Protein AF-A0AAJ0TN36-F1 (afdb_monomer_lite)

Foldseek 3Di:
DDAFLDKFKWKFKDAPPQVVLLVVLLVVVLVVVPKDKDWQDWEKEWDCLEPVVVVLVVVLVVLVVVLVVLLVVLVVLVVVLVVLVVVLVVLVVVLVCLVVVVVLVLLVVCLVPPQVPDPPRPVVCLVVVNCVCLSVQLSVDPDLVVLVVDPDDPVSSVVSNVSVVVSVVCSVCVNVVSVVSSVVSVVVSVVSVVVSVVSVVVSVVSLVSSRNHPNDPPDPCVVPVPPQADRHDTKMKIKIKMKIKDADDFPPDPDDQPDQDQDPNDTDRHHQKMWIKTKMKMWIWGQDPNGIMIMIMIMIGIDIDGPVVVVVVVVVSVVVVVVSVVVVVVVSPPPPDDDPPVVNVVVVVVVVVVVVCCVVVVPDDPPPDDPRVVSVSVVRVVVVVVSVVSSVVSSPPTPIDRDPDPDD

Radius of gyration: 36.81 Å; chains: 1; bounding box: 76×58×103 Å

Secondary structure (DSSP, 8-state):
-PPPSEEEEEEEEEETTHHHHHHHHHHHHHHHTT-EEEEEEEEEEE-TTSHHHHHHHHHHHHHHHHHHHHHHHHHHHHHHHHHHHHHHHHHHHHHHHHHHT-HHHHHHHHHHHTGGGSTT-HHHHHHTTSSTTHHHHHHH-SSTTHHHHS-S-HHHHHHHHHHHHHHHHHHHHHHHHHHHHHHHHHHHHHHHHHHHHHHHHHHHHHHHHHHH-----S--HHHH--TTS-TTS--EEEEEEEEEEEEPPPTTS----S-EEEETTEEEE--SEEEEEEEEEEEEEEEETTEEEEEEEEEEEEEEEEHHHHHHHHHHHHHHHHHHHHHHHHHTT--SS----HHHHHHHHHHHHHHHHHHHH------SS-HHHHHHHHHHHHHHHHHHHHHHHHTTTS--B----S--

Structure (mmCIF, N/CA/C/O backbone):
data_AF-A0AAJ0TN36-F1
#
_entry.id   AF-A0AAJ0TN36-F1
#
loop_
_atom_site.group_PDB
_atom_site.id
_atom_site.type_symbol
_atom_site.label_atom_id
_atom_site.label_alt_id
_atom_site.label_comp_id
_atom_site.label_asym_id
_atom_site.label_entity_id
_atom_site.label_seq_id
_atom_site.pdbx_PDB_ins_code
_atom_site.Cartn_x
_atom_site.Cartn_y
_atom_site.Cartn_z
_atom_site.occupancy
_atom_site.B_iso_or_equiv
_atom_site.auth_seq_id
_atom_site.auth_comp_id
_atom_site.auth_asym_id
_atom_site.auth_atom_id
_atom_site.pdbx_PDB_model_num
ATOM 1 N N . MET A 1 1 ? 30.591 -15.871 -13.773 1.00 52.84 1 MET A N 1
ATOM 2 C CA . MET A 1 1 ? 29.509 -15.913 -14.782 1.00 52.84 1 MET A CA 1
ATOM 3 C C . MET A 1 1 ? 30.033 -16.613 -16.022 1.00 52.84 1 MET A C 1
ATOM 5 O O . MET A 1 1 ? 31.197 -16.415 -16.350 1.00 52.84 1 MET A O 1
ATOM 9 N N . ALA A 1 2 ? 29.219 -17.444 -16.675 1.00 68.19 2 ALA A N 1
ATOM 10 C CA . ALA A 1 2 ? 29.600 -18.062 -17.942 1.00 68.19 2 ALA A CA 1
ATOM 11 C C . ALA A 1 2 ? 29.762 -16.981 -19.025 1.00 68.19 2 ALA A C 1
ATOM 13 O O . ALA A 1 2 ? 28.904 -16.107 -19.155 1.00 68.19 2 ALA A O 1
ATOM 14 N N . LYS A 1 3 ? 30.864 -17.032 -19.782 1.00 81.75 3 LYS A N 1
ATOM 15 C CA . LYS A 1 3 ? 31.118 -16.115 -20.902 1.00 81.75 3 LYS A CA 1
ATOM 16 C C . LYS A 1 3 ? 29.999 -16.273 -21.950 1.00 81.75 3 LYS A C 1
ATOM 18 O O . LYS A 1 3 ? 29.609 -17.415 -22.213 1.00 81.75 3 LYS A O 1
ATOM 23 N N . PRO A 1 4 ? 29.466 -15.184 -22.536 1.00 85.25 4 PRO A N 1
ATOM 24 C CA . PRO A 1 4 ? 28.469 -15.292 -23.596 1.00 85.25 4 PRO A CA 1
ATOM 25 C C . PRO A 1 4 ? 29.015 -16.099 -24.773 1.00 85.25 4 PRO A C 1
ATOM 27 O O . PRO A 1 4 ? 30.189 -15.995 -25.133 1.00 85.25 4 PRO A O 1
ATOM 30 N N . LEU A 1 5 ? 28.149 -16.912 -25.379 1.00 85.25 5 LEU A N 1
ATOM 31 C CA . LEU A 1 5 ? 28.477 -17.673 -26.587 1.00 85.25 5 LEU A CA 1
ATOM 32 C C . LEU A 1 5 ? 28.654 -16.748 -27.790 1.00 85.25 5 LEU A C 1
ATOM 34 O O . LEU A 1 5 ? 29.404 -17.065 -28.717 1.00 85.25 5 LEU A O 1
ATOM 38 N N . MET A 1 6 ? 27.935 -15.627 -27.775 1.00 86.00 6 MET A N 1
ATOM 39 C CA . MET A 1 6 ? 27.998 -14.589 -28.785 1.00 86.00 6 MET A CA 1
ATOM 40 C C . MET A 1 6 ? 27.542 -13.264 -28.189 1.00 86.00 6 MET A C 1
ATOM 42 O O . MET A 1 6 ? 26.545 -13.218 -27.472 1.00 86.00 6 MET A O 1
ATOM 46 N N . THR A 1 7 ? 28.249 -12.193 -28.528 1.00 89.12 7 THR A N 1
ATOM 47 C CA . THR A 1 7 ? 27.853 -10.830 -28.185 1.00 89.12 7 THR A CA 1
ATOM 48 C C . THR A 1 7 ? 27.753 -10.020 -29.464 1.00 89.12 7 THR A C 1
ATOM 50 O O . THR A 1 7 ? 28.666 -10.035 -30.294 1.00 89.12 7 THR A O 1
ATOM 53 N N . LYS A 1 8 ? 26.641 -9.311 -29.632 1.00 87.81 8 LYS A N 1
ATOM 54 C CA . LYS A 1 8 ? 26.446 -8.341 -30.707 1.00 87.81 8 LYS A CA 1
ATOM 55 C C . LYS A 1 8 ? 26.127 -6.989 -30.100 1.00 87.81 8 LYS A C 1
ATOM 57 O O . LYS A 1 8 ? 25.289 -6.887 -29.213 1.00 87.81 8 LYS A O 1
ATOM 62 N N . LYS A 1 9 ? 26.822 -5.966 -30.583 1.00 88.00 9 LYS A N 1
ATOM 63 C CA . LYS A 1 9 ? 26.588 -4.566 -30.239 1.00 88.00 9 LYS A CA 1
ATOM 64 C C . LYS A 1 9 ? 26.223 -3.829 -31.517 1.00 88.00 9 LYS A C 1
ATOM 66 O O . LYS A 1 9 ? 26.828 -4.090 -32.560 1.00 88.00 9 LYS A O 1
ATOM 71 N N . PHE A 1 10 ? 25.261 -2.927 -31.441 1.00 84.62 10 PHE A N 1
ATOM 72 C CA . PHE A 1 10 ? 25.015 -1.964 -32.505 1.00 84.62 10 PHE A CA 1
ATOM 73 C C . PHE A 1 10 ? 24.561 -0.638 -31.922 1.00 84.62 10 PHE A C 1
ATOM 75 O O . PHE A 1 10 ? 23.930 -0.586 -30.866 1.00 84.62 10 PHE A O 1
ATOM 82 N N . GLU A 1 11 ? 24.924 0.411 -32.640 1.00 84.19 11 GLU A N 1
ATOM 83 C CA . GLU A 1 11 ? 24.629 1.792 -32.317 1.00 84.19 11 GLU A CA 1
ATOM 84 C C . GLU A 1 11 ? 23.762 2.368 -33.435 1.00 84.19 11 GLU A C 1
ATOM 86 O O . GLU A 1 11 ? 24.040 2.171 -34.624 1.00 84.19 11 GLU A O 1
ATOM 91 N N . ILE A 1 12 ? 22.671 3.012 -33.037 1.00 83.19 12 ILE A N 1
ATOM 92 C CA . ILE A 1 12 ? 21.699 3.641 -33.921 1.00 83.19 12 ILE A CA 1
ATOM 93 C C . ILE A 1 12 ? 21.642 5.110 -33.542 1.00 83.19 12 ILE A C 1
ATOM 95 O O . ILE A 1 12 ? 21.231 5.430 -32.434 1.00 83.19 12 ILE A O 1
ATOM 99 N N . THR A 1 13 ? 22.003 5.982 -34.475 1.00 81.56 13 THR A N 1
ATOM 100 C CA . THR A 1 13 ? 21.875 7.434 -34.329 1.00 81.56 13 THR A CA 1
ATOM 101 C C . THR A 1 13 ? 20.744 7.926 -35.221 1.00 81.56 13 THR A C 1
ATOM 103 O O . THR A 1 13 ? 20.762 7.676 -36.432 1.00 81.56 13 THR A O 1
ATOM 106 N N . SER A 1 14 ? 19.771 8.637 -34.656 1.00 81.50 14 SER A N 1
ATOM 107 C CA . SER A 1 14 ? 18.653 9.205 -35.416 1.00 81.50 14 SER A CA 1
ATOM 108 C C . SER A 1 14 ? 18.086 10.481 -34.788 1.00 81.50 14 SER A C 1
ATOM 110 O O . SER A 1 14 ? 18.546 10.956 -33.753 1.00 81.50 14 SER A O 1
ATOM 112 N N . GLU A 1 15 ? 17.060 11.040 -35.430 1.00 77.38 15 GLU A N 1
ATOM 113 C CA . GLU A 1 15 ? 16.234 12.112 -34.867 1.00 77.38 15 GLU A CA 1
ATOM 114 C C . GLU A 1 15 ? 15.338 11.588 -33.726 1.00 77.38 15 GLU A C 1
ATOM 116 O O . GLU A 1 15 ? 15.208 10.373 -33.521 1.00 77.38 15 GLU A O 1
ATOM 121 N N . LEU A 1 16 ? 14.730 12.516 -32.981 1.00 73.56 16 LEU A N 1
ATOM 122 C CA . LEU A 1 16 ? 13.938 12.246 -31.780 1.00 73.56 16 LEU A CA 1
ATOM 123 C C . LEU A 1 16 ? 12.825 11.204 -32.015 1.00 73.56 16 LEU A C 1
ATOM 125 O O . LEU A 1 16 ? 12.056 11.292 -32.970 1.00 73.56 16 LEU A O 1
ATOM 129 N N . GLY A 1 17 ? 12.710 10.226 -31.111 1.00 65.44 17 GLY A N 1
ATOM 130 C CA . GLY A 1 17 ? 11.603 9.262 -31.063 1.00 65.44 17 GLY A CA 1
ATOM 131 C C . GLY A 1 17 ? 11.781 7.995 -31.906 1.00 65.44 17 GLY A C 1
ATOM 132 O O . GLY A 1 17 ? 11.281 6.940 -31.509 1.00 65.44 17 GLY A O 1
ATOM 133 N N . PHE A 1 18 ? 12.544 8.044 -32.999 1.00 66.12 18 PHE A N 1
ATOM 134 C CA . PHE A 1 18 ? 12.738 6.906 -33.909 1.00 66.12 18 PHE A CA 1
ATOM 135 C C . PHE A 1 18 ? 13.396 5.661 -33.266 1.00 66.12 18 PHE A C 1
ATOM 137 O O . PHE A 1 18 ? 12.917 4.552 -33.521 1.00 66.12 18 PHE A O 1
ATOM 144 N N . PRO A 1 19 ? 14.402 5.772 -32.370 1.00 74.69 19 PRO A N 1
ATOM 145 C CA . PRO A 1 19 ? 15.020 4.601 -31.740 1.00 74.69 19 PRO A CA 1
ATOM 146 C C . PRO A 1 19 ? 14.045 3.805 -30.866 1.00 74.69 19 PRO A C 1
ATOM 148 O O . PRO A 1 19 ? 14.218 2.609 -30.654 1.00 74.69 19 PRO A O 1
ATOM 151 N N . THR A 1 20 ? 12.980 4.446 -30.379 1.00 76.81 20 THR A N 1
ATOM 152 C CA . THR A 1 20 ? 11.963 3.791 -29.547 1.00 76.81 20 THR A CA 1
ATOM 153 C C . THR A 1 20 ? 11.177 2.735 -30.330 1.00 76.81 20 THR A C 1
ATOM 155 O O . THR A 1 20 ? 10.819 1.703 -29.770 1.00 76.81 20 THR A O 1
ATOM 158 N N . ASN A 1 21 ? 10.954 2.935 -31.632 1.00 80.75 21 ASN A N 1
ATOM 159 C CA . ASN A 1 21 ? 10.271 1.940 -32.465 1.00 80.75 21 ASN A CA 1
ATOM 160 C C . ASN A 1 21 ? 11.100 0.660 -32.588 1.00 80.75 21 ASN A C 1
ATOM 162 O O . ASN A 1 21 ? 10.561 -0.434 -32.465 1.00 80.75 21 ASN A O 1
ATOM 166 N N . VAL A 1 22 ? 12.424 0.798 -32.705 1.00 84.19 22 VAL A N 1
ATOM 167 C CA . VAL A 1 22 ? 13.354 -0.338 -32.754 1.00 84.19 22 VAL A CA 1
ATOM 168 C C . VAL A 1 22 ? 13.255 -1.194 -31.487 1.00 84.19 22 VAL A C 1
ATOM 170 O O . VAL A 1 22 ? 13.286 -2.422 -31.557 1.00 84.19 22 VAL A O 1
ATOM 173 N N . TYR A 1 23 ? 13.078 -0.561 -30.323 1.00 84.94 23 TYR A N 1
ATOM 174 C CA . TYR A 1 23 ? 12.827 -1.270 -29.069 1.00 84.94 23 TYR A CA 1
ATOM 175 C C . TYR A 1 23 ? 11.531 -2.092 -29.116 1.00 84.94 23 TYR A C 1
ATOM 177 O O . TYR A 1 23 ? 11.538 -3.270 -28.757 1.00 84.94 23 TYR A O 1
ATOM 185 N N . PHE A 1 24 ? 10.423 -1.498 -29.564 1.00 85.88 24 PHE A N 1
ATOM 186 C CA . PHE A 1 24 ? 9.136 -2.195 -29.626 1.00 85.88 24 PHE A CA 1
ATOM 187 C C . PHE A 1 24 ? 9.112 -3.303 -30.679 1.00 85.88 24 PHE A C 1
ATOM 189 O O . PHE A 1 24 ? 8.578 -4.376 -30.405 1.00 85.88 24 PHE A O 1
ATOM 196 N N . ASP A 1 25 ? 9.748 -3.094 -31.827 1.00 85.44 25 ASP A N 1
ATOM 197 C CA . ASP A 1 25 ? 9.899 -4.119 -32.858 1.00 85.44 25 ASP A CA 1
ATOM 198 C C . ASP A 1 25 ? 10.710 -5.308 -32.344 1.00 85.44 25 ASP A C 1
ATOM 200 O O . ASP A 1 25 ? 10.348 -6.461 -32.578 1.00 85.44 25 ASP A O 1
ATOM 204 N N . MET A 1 26 ? 11.771 -5.046 -31.573 1.00 88.44 26 MET A N 1
ATOM 205 C CA . MET A 1 26 ? 12.547 -6.092 -30.914 1.00 88.44 26 MET A CA 1
ATOM 206 C C . MET A 1 26 ? 11.685 -6.902 -29.935 1.00 88.44 26 MET A C 1
ATOM 208 O O . MET A 1 26 ? 11.744 -8.133 -29.938 1.00 88.44 26 MET A O 1
ATOM 212 N N . LEU A 1 27 ? 10.863 -6.239 -29.114 1.00 88.12 27 LEU A N 1
ATOM 213 C CA . LEU A 1 27 ? 9.916 -6.931 -28.234 1.00 88.12 27 LEU A CA 1
ATOM 214 C C . LEU A 1 27 ? 8.892 -7.746 -29.035 1.00 88.12 27 LEU A C 1
ATOM 216 O O . LEU A 1 27 ? 8.610 -8.891 -28.682 1.00 88.12 27 LEU A O 1
ATOM 220 N N . GLY A 1 28 ? 8.382 -7.189 -30.135 1.00 86.94 28 GLY A N 1
ATOM 221 C CA . GLY A 1 28 ? 7.475 -7.875 -31.052 1.00 86.94 28 GLY A CA 1
ATOM 222 C C . GLY A 1 28 ? 8.117 -9.106 -31.691 1.00 86.94 28 GLY A C 1
ATOM 223 O O . GLY A 1 28 ? 7.476 -10.150 -31.806 1.00 86.94 28 GLY A O 1
ATOM 224 N N . TRP A 1 29 ? 9.403 -9.034 -32.045 1.00 91.75 29 TRP A N 1
ATOM 225 C CA . TRP A 1 29 ? 10.161 -10.179 -32.543 1.00 91.75 29 TRP A CA 1
ATOM 226 C C . TRP A 1 29 ? 10.315 -11.259 -31.471 1.00 91.75 29 TRP A C 1
ATOM 228 O O . TRP A 1 29 ? 10.097 -12.436 -31.765 1.00 91.75 29 TRP A O 1
ATOM 238 N N . LEU A 1 30 ? 10.650 -10.885 -30.230 1.00 89.75 30 LEU A N 1
ATOM 239 C CA . LEU A 1 30 ? 10.772 -11.832 -29.117 1.00 89.75 30 LEU A CA 1
ATOM 240 C C . LEU A 1 30 ? 9.443 -12.556 -28.861 1.00 89.75 30 LEU A C 1
ATOM 242 O O . LEU A 1 30 ? 9.426 -13.786 -28.772 1.00 89.75 30 LEU A O 1
ATOM 246 N N . ASP A 1 31 ? 8.331 -11.821 -28.836 1.00 89.12 31 ASP A N 1
ATOM 247 C CA . ASP A 1 31 ? 6.991 -12.383 -28.645 1.00 89.12 31 ASP A CA 1
ATOM 248 C C . ASP A 1 31 ? 6.565 -13.294 -29.812 1.00 89.12 31 ASP A C 1
ATOM 250 O O . ASP A 1 31 ? 6.155 -14.445 -29.613 1.00 89.12 31 ASP A O 1
ATOM 254 N N . LYS A 1 32 ? 6.764 -12.842 -31.059 1.00 91.06 32 LYS A N 1
ATOM 255 C CA . LYS A 1 32 ? 6.497 -13.637 -32.271 1.00 91.06 32 LYS A CA 1
ATOM 256 C C . LYS A 1 32 ? 7.266 -14.958 -32.258 1.00 91.06 32 LYS A C 1
ATOM 258 O O . LYS A 1 32 ? 6.720 -15.993 -32.642 1.00 91.06 32 LYS A O 1
ATOM 263 N N . ASN A 1 33 ? 8.504 -14.935 -31.766 1.00 87.81 33 ASN A N 1
ATOM 264 C CA . ASN A 1 33 ? 9.362 -16.109 -31.645 1.00 87.81 33 ASN A CA 1
ATOM 265 C C . ASN A 1 33 ? 9.163 -16.904 -30.346 1.00 87.81 33 ASN A C 1
ATOM 267 O O . ASN A 1 33 ? 9.900 -17.865 -30.118 1.00 87.81 33 ASN A O 1
ATOM 271 N N . LYS A 1 34 ? 8.151 -16.578 -29.532 1.00 89.31 34 LYS A N 1
ATOM 272 C CA . LYS A 1 34 ? 7.788 -17.305 -28.303 1.00 89.31 34 LYS A CA 1
ATOM 273 C C . LYS A 1 34 ? 8.883 -17.290 -27.236 1.00 89.31 34 LYS A C 1
ATOM 275 O O . LYS A 1 34 ? 9.106 -18.295 -26.562 1.00 89.31 34 LYS A O 1
ATOM 280 N N . TYR A 1 35 ? 9.588 -16.172 -27.102 1.00 88.50 35 TYR A N 1
ATOM 281 C CA . TYR A 1 35 ? 10.436 -15.929 -25.941 1.00 88.50 35 TYR A CA 1
ATOM 282 C C . TYR A 1 35 ? 9.591 -15.390 -24.794 1.00 88.50 35 TYR A C 1
ATOM 284 O O . TYR A 1 35 ? 8.834 -14.439 -24.965 1.00 88.50 35 TYR A O 1
ATOM 292 N N . ASP A 1 36 ? 9.791 -15.948 -23.607 1.00 85.88 36 ASP A N 1
ATOM 293 C CA . ASP A 1 36 ? 9.417 -15.259 -22.382 1.00 85.88 36 ASP A CA 1
ATOM 294 C C . ASP A 1 36 ? 10.454 -14.165 -22.137 1.00 85.88 36 ASP A C 1
ATOM 296 O O . ASP A 1 36 ? 11.656 -14.436 -22.188 1.00 85.88 36 ASP A O 1
ATOM 300 N N . PHE A 1 37 ? 10.030 -12.947 -21.823 1.00 88.25 37 PHE A N 1
ATOM 301 C CA . PHE A 1 37 ? 10.961 -11.893 -21.435 1.00 88.25 37 PHE A CA 1
ATOM 302 C C . PHE A 1 37 ? 10.452 -11.101 -20.239 1.00 88.25 37 PHE A C 1
ATOM 304 O O . PHE A 1 37 ? 9.253 -10.895 -20.051 1.00 88.25 37 PHE A O 1
ATOM 311 N N . LYS A 1 38 ? 11.390 -10.659 -19.403 1.00 84.75 38 LYS A N 1
ATOM 312 C CA . LYS A 1 38 ? 11.133 -9.785 -18.262 1.00 84.75 38 LYS A CA 1
ATOM 313 C C . LYS A 1 38 ? 12.142 -8.650 -18.237 1.00 84.75 38 LYS A C 1
ATOM 315 O O . LYS A 1 38 ? 13.332 -8.852 -18.477 1.00 84.75 38 LYS A O 1
ATOM 320 N N . LYS A 1 39 ? 11.655 -7.463 -17.881 1.00 82.44 39 LYS A N 1
ATOM 321 C CA . LYS A 1 39 ? 12.512 -6.324 -17.564 1.00 82.44 39 LYS A CA 1
ATOM 322 C C . LYS A 1 39 ? 13.192 -6.576 -16.225 1.00 82.44 39 LYS A C 1
ATOM 324 O O . LYS A 1 39 ? 12.507 -6.792 -15.230 1.00 82.44 39 LYS A O 1
ATOM 329 N N . THR A 1 40 ? 14.519 -6.573 -16.211 1.00 76.81 40 THR A N 1
ATOM 330 C CA . THR A 1 40 ? 15.310 -6.817 -14.998 1.00 76.81 40 THR A CA 1
ATOM 331 C C . THR A 1 40 ? 15.767 -5.527 -14.343 1.00 76.81 40 THR A C 1
ATOM 333 O O . THR A 1 40 ? 15.902 -5.482 -13.125 1.00 76.81 40 THR A O 1
ATOM 336 N N . ASN A 1 41 ? 16.002 -4.483 -15.135 1.00 73.00 41 ASN A N 1
ATOM 337 C CA . ASN A 1 41 ? 16.483 -3.199 -14.648 1.00 73.00 41 ASN A CA 1
ATOM 338 C C . ASN A 1 41 ? 15.975 -2.073 -15.555 1.00 73.00 41 ASN A C 1
ATOM 340 O O . ASN A 1 41 ? 15.823 -2.260 -16.763 1.00 73.00 41 ASN A O 1
ATOM 344 N N . ASP A 1 42 ? 15.706 -0.920 -14.959 1.00 75.31 42 ASP A N 1
ATOM 345 C CA . ASP A 1 42 ? 15.241 0.293 -15.628 1.00 75.31 42 ASP A CA 1
ATOM 346 C C . ASP A 1 42 ? 15.882 1.473 -14.904 1.00 75.31 42 ASP A C 1
ATOM 348 O O . ASP A 1 42 ? 15.746 1.595 -13.683 1.00 75.31 42 ASP A O 1
ATOM 352 N N . TRP A 1 43 ? 16.644 2.284 -15.625 1.00 71.94 43 TRP A N 1
ATOM 353 C CA . TRP A 1 43 ? 17.388 3.386 -15.036 1.00 71.94 43 TRP A CA 1
ATOM 354 C C . TRP A 1 43 ? 17.383 4.602 -15.955 1.00 71.94 43 TRP A C 1
ATOM 356 O O . TRP A 1 43 ? 17.434 4.494 -17.179 1.00 71.94 43 TRP A O 1
ATOM 366 N N . LEU A 1 44 ? 17.336 5.782 -15.344 1.00 74.62 44 LEU A N 1
ATOM 367 C CA . LEU A 1 44 ? 17.370 7.065 -16.028 1.00 74.62 44 LEU A CA 1
ATOM 368 C C . LEU A 1 44 ? 18.408 7.946 -15.351 1.00 74.62 44 LEU A C 1
ATOM 370 O O . LEU A 1 44 ? 18.232 8.364 -14.211 1.00 74.62 44 LEU A O 1
ATOM 374 N N . TYR A 1 45 ? 19.467 8.252 -16.083 1.00 71.19 45 TYR A N 1
ATOM 375 C CA . TYR A 1 45 ? 20.459 9.226 -15.685 1.00 71.19 45 TYR A CA 1
ATOM 376 C C . TYR A 1 45 ? 20.192 10.545 -16.401 1.00 71.19 45 TYR A C 1
ATOM 378 O O . TYR A 1 45 ? 20.044 10.590 -17.622 1.00 71.19 45 TYR A O 1
ATOM 386 N N . ILE A 1 46 ? 20.156 11.637 -15.648 1.00 71.50 46 ILE A N 1
ATOM 387 C CA . ILE A 1 46 ? 20.021 12.989 -16.188 1.00 71.50 46 ILE A CA 1
ATOM 388 C C . ILE A 1 46 ? 21.180 13.801 -15.645 1.00 71.50 46 ILE A C 1
ATOM 390 O O . ILE A 1 46 ? 21.489 13.720 -14.458 1.00 71.50 46 ILE A O 1
ATOM 394 N N . ASN A 1 47 ? 21.810 14.595 -16.505 1.00 72.75 47 ASN A N 1
ATOM 395 C CA . ASN A 1 47 ? 22.898 15.459 -16.085 1.00 72.75 47 ASN A CA 1
ATOM 396 C C . ASN A 1 47 ? 22.428 16.445 -14.986 1.00 72.75 47 ASN A C 1
ATOM 398 O O . ASN A 1 47 ? 21.494 17.218 -15.240 1.00 72.75 47 ASN A O 1
ATOM 402 N N . PRO A 1 48 ? 23.083 16.472 -13.803 1.00 70.94 48 PRO A N 1
ATOM 403 C CA . PRO A 1 48 ? 22.681 17.294 -12.658 1.00 70.94 48 PRO A CA 1
ATOM 404 C C . PRO A 1 48 ? 22.563 18.789 -12.951 1.00 70.94 48 PRO A C 1
ATOM 406 O O . PRO A 1 48 ? 21.784 19.488 -12.307 1.00 70.94 48 PRO A O 1
ATOM 409 N N . LYS A 1 49 ? 23.334 19.285 -13.926 1.00 69.69 49 LYS A N 1
ATOM 410 C CA . LYS A 1 49 ? 23.388 20.708 -14.285 1.00 69.69 49 LYS A CA 1
ATOM 411 C C . LYS A 1 49 ? 22.223 21.158 -15.184 1.00 69.69 49 LYS A C 1
ATOM 413 O O . LYS A 1 49 ? 22.160 22.328 -15.549 1.00 69.69 49 LYS A O 1
ATOM 418 N N . THR A 1 50 ? 21.325 20.254 -15.584 1.00 73.19 50 THR A N 1
ATOM 419 C CA . THR A 1 50 ? 20.223 20.557 -16.515 1.00 73.19 50 THR A CA 1
ATOM 420 C C . THR A 1 50 ? 18.929 20.934 -15.792 1.00 73.19 50 THR A C 1
ATOM 422 O O . THR A 1 50 ? 18.623 20.413 -14.720 1.00 73.19 50 THR A O 1
ATOM 425 N N . ALA A 1 51 ? 18.108 21.787 -16.416 1.00 76.38 51 ALA A N 1
ATOM 426 C CA . ALA A 1 51 ? 16.773 22.125 -15.904 1.00 76.38 51 ALA A CA 1
ATOM 427 C C . ALA A 1 51 ? 15.866 20.883 -15.750 1.00 76.38 51 ALA A C 1
ATOM 429 O O . ALA A 1 51 ? 15.090 20.791 -14.802 1.00 76.38 51 ALA A O 1
ATOM 430 N N . GLN A 1 52 ? 16.018 19.888 -16.630 1.00 74.50 52 GLN A N 1
ATOM 431 C CA . GLN A 1 52 ? 15.309 18.608 -16.541 1.00 74.50 52 GLN A CA 1
ATOM 432 C C . GLN A 1 52 ? 15.666 17.802 -15.293 1.00 74.50 52 GLN A C 1
ATOM 434 O O . GLN A 1 52 ? 14.787 17.176 -14.704 1.00 74.50 52 GLN A O 1
ATOM 439 N N . HIS A 1 53 ? 16.931 17.820 -14.862 1.00 78.19 53 HIS A N 1
ATOM 440 C CA . HIS A 1 53 ? 17.308 17.173 -13.610 1.00 78.19 53 HIS A CA 1
ATOM 441 C C . HIS A 1 53 ? 16.608 17.834 -12.423 1.00 78.19 53 HIS A C 1
ATOM 443 O O . HIS A 1 53 ? 16.058 17.129 -11.582 1.00 78.19 53 HIS A O 1
ATOM 449 N N . ALA A 1 54 ? 16.571 19.170 -12.376 1.00 79.06 54 ALA A N 1
ATOM 450 C CA . ALA A 1 54 ? 15.856 19.893 -11.325 1.00 79.06 54 ALA A CA 1
ATOM 451 C C . ALA A 1 54 ? 14.357 19.546 -11.313 1.00 79.06 54 ALA A C 1
ATOM 453 O O . ALA A 1 54 ? 13.796 19.291 -10.249 1.00 79.06 54 ALA A O 1
ATOM 454 N N . GLU A 1 55 ? 13.725 19.444 -12.485 1.00 82.38 55 GLU A N 1
ATOM 455 C CA . GLU A 1 55 ? 12.324 19.032 -12.599 1.00 82.38 55 GLU A CA 1
ATOM 456 C C . GLU A 1 55 ? 12.099 17.590 -12.111 1.00 82.38 55 GLU A C 1
ATOM 458 O O . GLU A 1 55 ? 11.176 17.327 -11.338 1.00 82.38 55 GLU A O 1
ATOM 463 N N . VAL A 1 56 ? 12.946 16.640 -12.519 1.00 79.44 56 VAL A N 1
ATOM 464 C CA . VAL A 1 56 ? 12.835 15.236 -12.091 1.00 79.44 56 VAL A CA 1
ATOM 465 C C . VAL A 1 56 ? 13.128 15.080 -10.600 1.00 79.44 56 VAL A C 1
ATOM 467 O O . VAL A 1 56 ? 12.420 14.335 -9.922 1.00 79.44 56 VAL A O 1
ATOM 470 N N . ALA A 1 57 ? 14.098 15.821 -10.065 1.00 80.62 57 ALA A N 1
ATOM 471 C CA . ALA A 1 57 ? 14.383 15.873 -8.636 1.00 80.62 57 ALA A CA 1
ATOM 472 C C . ALA A 1 57 ? 13.195 16.446 -7.849 1.00 80.62 57 ALA A C 1
ATOM 474 O O . ALA A 1 57 ? 12.782 15.857 -6.852 1.00 80.62 57 ALA A O 1
ATOM 475 N N . GLN A 1 58 ? 12.579 17.529 -8.332 1.00 85.94 58 GLN A N 1
ATOM 476 C CA . GLN A 1 58 ? 11.387 18.111 -7.715 1.00 85.94 58 GLN A CA 1
ATOM 477 C C . GLN A 1 58 ? 10.197 17.143 -7.755 1.00 85.94 58 GLN A C 1
ATOM 479 O O . GLN A 1 58 ? 9.493 16.983 -6.757 1.00 85.94 58 GLN A O 1
ATOM 484 N N . ARG A 1 59 ? 9.979 16.451 -8.882 1.00 82.94 59 ARG A N 1
ATOM 485 C CA . ARG A 1 59 ? 8.946 15.408 -8.998 1.00 82.94 59 ARG A CA 1
ATOM 486 C C . ARG A 1 59 ? 9.206 14.263 -8.023 1.00 82.94 59 ARG A C 1
ATOM 488 O O . ARG A 1 59 ? 8.276 13.840 -7.342 1.00 82.94 59 ARG A O 1
ATOM 495 N N . ARG A 1 60 ? 10.451 13.791 -7.919 1.00 81.12 60 ARG A N 1
ATOM 496 C CA . ARG A 1 60 ? 10.851 12.758 -6.955 1.00 81.12 60 ARG A CA 1
ATOM 497 C C . ARG A 1 60 ? 10.572 13.209 -5.523 1.00 81.12 60 ARG A C 1
ATOM 499 O O . ARG A 1 60 ? 9.888 12.491 -4.803 1.00 81.12 60 ARG A O 1
ATOM 506 N N . GLN A 1 61 ? 10.998 14.412 -5.146 1.00 84.94 61 GLN A N 1
ATOM 507 C CA . GLN A 1 61 ? 10.746 14.976 -3.820 1.00 84.94 61 GLN A CA 1
ATOM 508 C C . GLN A 1 61 ? 9.243 15.098 -3.526 1.00 84.94 61 GLN A C 1
ATOM 510 O O . GLN A 1 61 ? 8.797 14.761 -2.432 1.00 84.94 61 GLN A O 1
ATOM 515 N N . ALA A 1 62 ? 8.435 15.526 -4.500 1.00 84.81 62 ALA A N 1
ATOM 516 C CA . ALA A 1 62 ? 6.984 15.596 -4.345 1.00 84.81 62 ALA A CA 1
ATOM 517 C C . ALA A 1 62 ? 6.352 14.206 -4.143 1.00 84.81 62 ALA A C 1
ATOM 519 O O . ALA A 1 62 ? 5.410 14.063 -3.361 1.00 84.81 62 ALA A O 1
ATOM 520 N N . ILE A 1 63 ? 6.865 13.172 -4.820 1.00 79.69 63 ILE A N 1
ATOM 521 C CA . ILE A 1 63 ? 6.429 11.784 -4.618 1.00 79.69 63 ILE A CA 1
ATOM 522 C C . ILE A 1 63 ? 6.850 11.285 -3.229 1.00 79.69 63 ILE A C 1
ATOM 524 O O . ILE A 1 63 ? 6.026 10.699 -2.533 1.00 79.69 63 ILE A O 1
ATOM 528 N N . GLU A 1 64 ? 8.080 11.562 -2.794 1.00 80.50 64 GLU A N 1
ATOM 529 C CA . GLU A 1 64 ? 8.585 11.211 -1.458 1.00 80.50 64 GLU A CA 1
ATOM 530 C C . GLU A 1 64 ? 7.766 11.887 -0.344 1.00 80.50 64 GLU A C 1
ATOM 532 O O . GLU A 1 64 ? 7.382 11.233 0.624 1.00 80.50 64 GLU A O 1
ATOM 537 N N . GLN A 1 65 ? 7.408 13.165 -0.502 1.00 85.31 65 GLN A N 1
ATOM 538 C CA . GLN A 1 65 ? 6.540 13.883 0.439 1.00 85.31 65 GLN A CA 1
ATOM 539 C C . GLN A 1 65 ? 5.129 13.290 0.497 1.00 85.31 65 GLN A C 1
ATOM 541 O O . GLN A 1 65 ? 4.579 13.098 1.582 1.00 85.31 65 GLN A O 1
ATOM 546 N N . ARG A 1 66 ? 4.537 12.963 -0.660 1.00 81.62 66 ARG A N 1
ATOM 547 C CA . ARG A 1 66 ? 3.231 12.286 -0.708 1.00 81.62 66 ARG A CA 1
ATOM 548 C C . ARG A 1 66 ? 3.297 10.920 -0.041 1.00 81.62 66 ARG A C 1
ATOM 550 O O . ARG A 1 66 ? 2.407 10.594 0.736 1.00 81.62 66 ARG A O 1
ATOM 557 N N . LEU A 1 67 ? 4.354 10.153 -0.302 1.00 78.81 67 LEU A N 1
ATOM 558 C CA . LEU A 1 67 ? 4.581 8.863 0.338 1.00 78.81 67 LEU A CA 1
ATOM 559 C C . LEU A 1 67 ? 4.658 9.026 1.859 1.00 78.81 67 LEU A C 1
ATOM 561 O O . LEU A 1 67 ? 3.937 8.334 2.570 1.00 78.81 67 LEU A O 1
ATOM 565 N N . ALA A 1 68 ? 5.441 9.986 2.358 1.00 80.38 68 ALA A N 1
ATOM 566 C CA . ALA A 1 68 ? 5.533 10.279 3.786 1.00 80.38 68 ALA A CA 1
ATOM 567 C C . ALA A 1 68 ? 4.164 10.620 4.401 1.00 80.38 68 ALA A C 1
ATOM 569 O O . ALA A 1 68 ? 3.820 10.096 5.460 1.00 80.38 68 ALA A O 1
ATOM 570 N N . GLN A 1 69 ? 3.342 11.422 3.718 1.00 84.06 69 GLN A N 1
ATOM 571 C CA . GLN A 1 69 ? 1.995 11.748 4.191 1.00 84.06 69 GLN A CA 1
ATOM 572 C C . GLN A 1 69 ? 1.084 10.515 4.257 1.00 84.06 69 GLN A C 1
ATOM 574 O O . GLN A 1 69 ? 0.386 10.317 5.250 1.00 84.06 69 GLN A O 1
ATOM 579 N N . VAL A 1 70 ? 1.085 9.668 3.222 1.00 81.50 70 VAL A N 1
ATOM 580 C CA . VAL A 1 70 ? 0.279 8.437 3.233 1.00 81.50 70 VAL A CA 1
ATOM 581 C C . VAL A 1 70 ? 0.758 7.491 4.338 1.00 81.50 70 VAL A C 1
ATOM 583 O O . VAL A 1 70 ? -0.062 6.862 5.001 1.00 81.50 70 VAL A O 1
ATOM 586 N N . MET A 1 71 ? 2.064 7.434 4.600 1.00 77.25 71 MET A N 1
ATOM 587 C CA . MET A 1 71 ? 2.636 6.632 5.683 1.00 77.25 71 MET A CA 1
ATOM 588 C C . MET A 1 71 ? 2.191 7.102 7.070 1.00 77.25 71 MET A C 1
ATOM 590 O O . MET A 1 71 ? 1.858 6.265 7.909 1.00 77.25 71 MET A O 1
ATOM 594 N N . ILE A 1 72 ? 2.125 8.417 7.300 1.00 81.94 72 ILE A N 1
ATOM 595 C CA . ILE A 1 72 ? 1.556 8.980 8.535 1.00 81.94 72 ILE A CA 1
ATOM 596 C C . ILE A 1 72 ? 0.101 8.524 8.687 1.00 81.94 72 ILE A C 1
ATOM 598 O O . ILE A 1 72 ? -0.248 7.946 9.715 1.00 81.94 72 ILE A O 1
ATOM 602 N N . ASN A 1 73 ? -0.704 8.663 7.628 1.00 82.19 73 ASN A N 1
ATOM 603 C CA . ASN A 1 73 ? -2.112 8.262 7.644 1.00 82.19 73 ASN A CA 1
ATOM 604 C C . ASN A 1 73 ? -2.288 6.756 7.925 1.00 82.19 73 ASN A C 1
ATOM 606 O O . ASN A 1 73 ? -3.186 6.368 8.667 1.00 82.19 73 ASN A O 1
ATOM 610 N N . ILE A 1 74 ? -1.428 5.891 7.370 1.00 80.44 74 ILE A N 1
ATOM 611 C CA . ILE A 1 74 ? -1.434 4.449 7.674 1.00 80.44 74 ILE A CA 1
ATOM 612 C C . ILE A 1 74 ? -1.098 4.202 9.146 1.00 80.44 74 ILE A C 1
ATOM 614 O O . ILE A 1 74 ? -1.732 3.361 9.787 1.00 80.44 74 ILE A O 1
ATOM 618 N N . GLY A 1 75 ? -0.106 4.916 9.682 1.00 78.00 75 GLY A N 1
ATOM 619 C CA . GLY A 1 75 ? 0.272 4.834 11.090 1.00 78.00 75 GLY A CA 1
ATOM 620 C C . GLY A 1 75 ? -0.877 5.219 12.023 1.00 78.00 75 GLY A C 1
ATOM 621 O O . GLY A 1 75 ? -1.123 4.515 13.003 1.00 78.00 75 GLY A O 1
ATOM 622 N N . ASP A 1 76 ? -1.601 6.288 11.693 1.00 84.88 76 ASP A N 1
ATOM 623 C CA . ASP A 1 76 ? -2.790 6.730 12.425 1.00 84.88 76 ASP A CA 1
ATOM 624 C C . ASP A 1 76 ? -3.915 5.687 12.339 1.00 84.88 76 ASP A C 1
ATOM 626 O O . ASP A 1 76 ? -4.384 5.211 13.370 1.00 84.88 76 ASP A O 1
ATOM 630 N N . LEU A 1 77 ? -4.256 5.212 11.135 1.00 85.75 77 LEU A N 1
ATOM 631 C CA . LEU A 1 77 ? -5.286 4.181 10.944 1.00 85.75 77 LEU A CA 1
ATOM 632 C C . LEU A 1 77 ? -4.976 2.880 11.687 1.00 85.75 77 LEU A C 1
ATOM 634 O O . LEU A 1 77 ? -5.879 2.231 12.211 1.00 85.75 77 LEU A O 1
ATOM 638 N N . ARG A 1 78 ? -3.703 2.477 11.744 1.00 83.38 78 ARG A N 1
ATOM 639 C CA . ARG A 1 78 ? -3.292 1.288 12.497 1.00 83.38 78 ARG A CA 1
ATOM 640 C C . ARG A 1 78 ? -3.513 1.481 13.996 1.00 83.38 78 ARG A C 1
ATOM 642 O O . ARG A 1 78 ? -4.008 0.563 14.646 1.00 83.38 78 ARG A O 1
ATOM 649 N N . ARG A 1 79 ? -3.153 2.651 14.537 1.00 86.75 79 ARG A N 1
ATOM 650 C CA . ARG A 1 79 ? -3.414 2.989 15.944 1.00 86.75 79 ARG A CA 1
ATOM 651 C C . ARG A 1 79 ? -4.913 2.971 16.234 1.00 86.75 79 ARG A C 1
ATOM 653 O O . ARG A 1 79 ? -5.318 2.339 17.205 1.00 86.75 79 ARG A O 1
ATOM 660 N N . ASP A 1 80 ? -5.721 3.553 15.353 1.00 89.75 80 ASP A N 1
ATOM 661 C CA . ASP A 1 80 ? -7.180 3.563 15.480 1.00 89.75 80 ASP A CA 1
ATOM 662 C C . ASP A 1 80 ? -7.762 2.143 15.498 1.00 89.75 80 ASP A C 1
ATOM 664 O O . ASP A 1 80 ? -8.569 1.813 16.364 1.00 89.75 80 ASP A O 1
ATOM 668 N N . VAL A 1 81 ? -7.317 1.263 14.593 1.00 90.38 81 VAL A N 1
ATOM 669 C CA . VAL A 1 81 ? -7.763 -0.141 14.559 1.00 90.38 81 VAL A CA 1
ATOM 670 C C . VAL A 1 81 ? -7.439 -0.866 15.865 1.00 90.38 81 VAL A C 1
ATOM 672 O O . VAL A 1 81 ? -8.278 -1.610 16.373 1.00 90.38 81 VAL A O 1
ATOM 675 N N . GLU A 1 82 ? -6.247 -0.671 16.429 1.00 88.50 82 GLU A N 1
ATOM 676 C CA . GLU A 1 82 ? -5.867 -1.323 17.687 1.00 88.50 82 GLU A CA 1
ATOM 677 C C . GLU A 1 82 ? -6.652 -0.784 18.890 1.00 88.50 82 GLU A C 1
ATOM 679 O O . GLU A 1 82 ? -7.072 -1.571 19.744 1.00 88.50 82 GLU A O 1
ATOM 684 N N . LEU A 1 83 ? -6.932 0.523 18.926 1.00 93.00 83 LEU A N 1
ATOM 685 C CA . LEU A 1 83 ? -7.822 1.122 19.925 1.00 93.00 83 LEU A CA 1
ATOM 686 C C . LEU A 1 83 ? -9.237 0.536 19.825 1.00 93.00 83 LEU A C 1
ATOM 688 O O . LEU A 1 83 ? -9.777 0.056 20.822 1.00 93.00 83 LEU A O 1
ATOM 692 N N . LEU A 1 84 ? -9.799 0.464 18.615 1.00 93.06 84 LEU A N 1
ATOM 693 C CA . LEU A 1 84 ? -11.126 -0.112 18.384 1.00 93.06 84 LEU A CA 1
ATOM 694 C C . LEU A 1 84 ? -11.188 -1.600 18.755 1.00 93.06 84 LEU A C 1
ATOM 696 O O . LEU A 1 84 ? -12.161 -2.039 19.364 1.00 93.06 84 LEU A O 1
ATOM 700 N N . LYS A 1 85 ? -10.152 -2.392 18.443 1.00 92.31 85 LYS A N 1
ATOM 701 C CA . LYS A 1 85 ? -10.067 -3.808 18.855 1.00 92.31 85 LYS A CA 1
ATOM 702 C C . LYS A 1 85 ? -9.980 -3.965 20.367 1.00 92.31 85 LYS A C 1
ATOM 704 O O . LYS A 1 85 ? -10.538 -4.906 20.931 1.00 92.31 85 LYS A O 1
ATOM 709 N N . HIS A 1 86 ? -9.231 -3.096 21.035 1.00 91.81 86 HIS A N 1
ATOM 710 C CA . HIS A 1 86 ? -9.162 -3.093 22.488 1.00 91.81 86 HIS A CA 1
ATOM 711 C C . HIS A 1 86 ? -10.536 -2.809 23.105 1.00 91.81 86 HIS A C 1
ATOM 713 O O . HIS A 1 86 ? -10.964 -3.550 23.992 1.00 91.81 86 HIS A O 1
ATOM 719 N N . ASP A 1 87 ? -11.250 -1.811 22.592 1.00 90.94 87 ASP A N 1
ATOM 720 C CA . ASP A 1 87 ? -12.594 -1.487 23.064 1.00 90.94 87 ASP A CA 1
ATOM 721 C C . ASP A 1 87 ? -13.585 -2.612 22.754 1.00 90.94 87 ASP A C 1
ATOM 723 O O . ASP A 1 87 ? -14.359 -3.005 23.626 1.00 90.94 87 ASP A O 1
ATOM 727 N N . LEU A 1 88 ? -13.500 -3.212 21.564 1.00 92.25 88 LEU A N 1
ATOM 728 C CA . LEU A 1 88 ? -14.288 -4.385 21.190 1.00 92.25 88 LEU A CA 1
ATOM 729 C C . LEU A 1 88 ? -14.111 -5.523 22.204 1.00 92.25 88 LEU A C 1
ATOM 731 O O . LEU A 1 88 ? -15.107 -6.052 22.689 1.00 92.25 88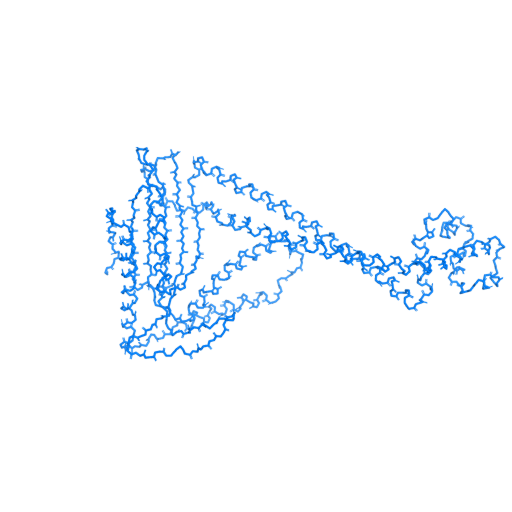 LEU A O 1
ATOM 735 N N . ARG A 1 89 ? -12.868 -5.847 22.594 1.00 91.81 89 ARG A N 1
ATOM 736 C CA . ARG A 1 89 ? -12.591 -6.878 23.612 1.00 91.81 89 ARG A CA 1
ATOM 737 C C . ARG A 1 89 ? -13.250 -6.564 24.955 1.00 91.81 89 ARG A C 1
ATOM 739 O O . ARG A 1 89 ? -13.767 -7.471 25.603 1.00 91.81 89 ARG A O 1
ATOM 746 N N . LYS A 1 90 ? -13.256 -5.294 25.375 1.00 87.50 90 LYS A N 1
ATOM 747 C CA . LYS A 1 90 ? -13.933 -4.875 26.613 1.00 87.50 90 LYS A CA 1
ATOM 748 C C . LYS A 1 90 ? -15.442 -5.096 26.531 1.00 87.50 90 LYS A C 1
ATOM 750 O O . LYS A 1 90 ? -16.018 -5.668 27.453 1.00 87.50 90 LYS A O 1
ATOM 755 N N . PHE A 1 91 ? -16.073 -4.689 25.430 1.00 87.44 91 PHE A N 1
ATOM 756 C CA . PHE A 1 91 ? -17.514 -4.868 25.248 1.00 87.44 91 PHE A CA 1
ATOM 757 C C . PHE A 1 91 ? -17.913 -6.342 25.090 1.00 87.44 91 PHE A C 1
ATOM 759 O O . PHE A 1 91 ? -18.924 -6.759 25.649 1.00 87.44 91 PHE A O 1
ATOM 766 N N . GLU A 1 92 ? -17.109 -7.154 24.401 1.00 88.38 92 GLU A N 1
ATOM 767 C CA . GLU A 1 92 ? -17.326 -8.603 24.300 1.00 88.38 92 GLU A CA 1
ATOM 768 C C . GLU A 1 92 ? -17.217 -9.286 25.670 1.00 88.38 92 GLU A C 1
ATOM 770 O O . GLU A 1 92 ? -18.081 -10.091 26.018 1.00 88.38 92 GLU A O 1
ATOM 775 N N . SER A 1 93 ? -16.229 -8.908 26.491 1.00 85.00 93 SER A N 1
ATOM 776 C CA . SER A 1 93 ? -16.110 -9.401 27.870 1.00 85.00 93 SER A CA 1
ATOM 777 C C . SER A 1 93 ? -17.323 -9.018 28.724 1.00 85.00 93 SER A C 1
ATOM 779 O O . SER A 1 93 ? -17.850 -9.862 29.446 1.00 85.00 93 SER A O 1
ATOM 781 N N . ALA A 1 94 ? -17.807 -7.776 28.621 1.00 82.00 94 ALA A N 1
ATOM 782 C CA . ALA A 1 94 ? -19.003 -7.329 29.339 1.00 82.00 94 ALA A CA 1
ATOM 783 C C . ALA A 1 94 ? -20.258 -8.117 28.916 1.00 82.00 94 ALA A C 1
ATOM 785 O O . ALA A 1 94 ? -21.095 -8.490 29.742 1.00 82.00 94 ALA A O 1
ATOM 786 N N . LEU A 1 95 ? -20.365 -8.434 27.626 1.00 86.25 95 LEU A N 1
ATOM 787 C CA . LEU A 1 95 ? -21.448 -9.242 27.076 1.00 86.25 95 LEU A CA 1
ATOM 788 C C . LEU A 1 95 ? -21.377 -10.701 27.553 1.00 86.25 95 LEU A C 1
ATOM 790 O O . LEU A 1 95 ? -22.409 -11.304 27.856 1.00 86.25 95 LEU A O 1
ATOM 794 N N . GLU A 1 96 ? -20.178 -11.272 27.683 1.00 86.69 96 GLU A N 1
ATOM 795 C CA . GLU A 1 96 ? -19.995 -12.587 28.305 1.00 86.69 96 GLU A CA 1
ATOM 796 C C . GLU A 1 96 ? -20.407 -12.605 29.779 1.00 86.69 96 GLU A C 1
ATOM 798 O O . GLU A 1 96 ? -21.070 -13.552 30.210 1.00 86.69 96 GLU A O 1
ATOM 803 N N . HIS A 1 97 ? -20.058 -11.571 30.551 1.00 83.12 97 HIS A N 1
ATOM 804 C CA . HIS A 1 97 ? -20.476 -11.448 31.951 1.00 83.12 97 HIS A CA 1
ATOM 805 C C . HIS A 1 97 ? -22.000 -11.372 32.072 1.00 83.12 97 HIS A C 1
ATOM 807 O O . HIS A 1 97 ? -22.593 -12.047 32.917 1.00 83.12 97 HIS A O 1
ATOM 813 N N . HIS A 1 98 ? -22.650 -10.639 31.161 1.00 82.62 98 HIS A N 1
ATOM 814 C CA . HIS A 1 98 ? -24.105 -10.599 31.083 1.00 82.62 98 HIS A CA 1
ATOM 815 C C . HIS A 1 98 ? -24.709 -11.982 30.788 1.00 82.62 98 HIS A C 1
ATOM 817 O O . HIS A 1 98 ? -25.634 -12.404 31.481 1.00 82.62 98 HIS A O 1
ATOM 823 N N . LYS A 1 99 ? -24.157 -12.728 29.820 1.00 84.69 99 LYS A N 1
ATOM 824 C CA . LYS A 1 99 ? -24.614 -14.091 29.476 1.00 84.69 99 LYS A CA 1
ATOM 825 C C . LYS A 1 99 ? -24.443 -15.090 30.620 1.00 84.69 99 LYS A C 1
ATOM 827 O O . LYS A 1 99 ? -25.314 -15.930 30.827 1.00 84.69 99 LYS A O 1
ATOM 832 N N . LYS A 1 100 ? -23.339 -14.998 31.367 1.00 87.38 100 LYS A N 1
ATOM 833 C CA . LYS A 1 100 ? -23.082 -15.814 32.570 1.00 87.38 100 LYS A CA 1
ATOM 834 C C . LYS A 1 100 ? -23.963 -15.411 33.753 1.00 87.38 100 LYS A C 1
ATOM 836 O O . LYS A 1 100 ? -24.023 -16.139 34.738 1.00 87.38 100 LYS A O 1
ATOM 841 N N . ASN A 1 101 ? -24.673 -14.289 33.631 1.00 84.56 101 ASN A N 1
ATOM 842 C CA . ASN A 1 101 ? -25.551 -13.737 34.645 1.00 84.56 101 ASN A CA 1
ATOM 843 C C . ASN A 1 101 ? -24.841 -13.495 35.988 1.00 84.56 101 ASN A C 1
ATOM 845 O O . ASN A 1 101 ? -25.437 -13.660 37.056 1.00 84.56 101 ASN A O 1
ATOM 849 N N . ASP A 1 102 ? -23.561 -13.120 35.924 1.00 86.81 102 ASP A N 1
ATOM 850 C CA . ASP A 1 102 ? -22.760 -12.820 37.104 1.00 86.81 102 ASP A CA 1
ATOM 851 C C . ASP A 1 102 ? -23.189 -11.462 37.670 1.00 86.81 102 ASP A C 1
ATOM 853 O O . ASP A 1 102 ? -22.831 -10.390 37.173 1.00 86.81 102 ASP A O 1
ATOM 857 N N . LEU A 1 103 ? -24.059 -11.526 38.677 1.00 86.62 103 LEU A N 1
ATOM 858 C CA . LEU A 1 103 ? -24.712 -10.356 39.245 1.00 86.62 103 LEU A CA 1
ATOM 859 C C . LEU A 1 103 ? -23.700 -9.400 39.886 1.00 86.62 103 LEU A C 1
ATOM 861 O O . LEU A 1 103 ? -23.909 -8.191 39.841 1.00 86.62 103 LEU A O 1
ATOM 865 N N . ASP A 1 104 ? -22.623 -9.927 40.470 1.00 88.44 104 ASP A N 1
ATOM 866 C CA . ASP A 1 104 ? -21.629 -9.116 41.169 1.00 88.44 104 ASP A CA 1
ATOM 867 C C . ASP A 1 104 ? -20.766 -8.353 40.162 1.00 88.44 104 ASP A C 1
ATOM 869 O O . ASP A 1 104 ? -20.576 -7.146 40.304 1.00 88.44 104 ASP A O 1
ATOM 873 N N . VAL A 1 105 ? -20.355 -8.998 39.070 1.00 88.12 105 VAL A N 1
ATOM 874 C CA . VAL A 1 105 ? -19.618 -8.318 37.994 1.00 88.12 105 VAL A CA 1
ATOM 875 C C . VAL A 1 105 ? -20.471 -7.232 37.336 1.00 88.12 105 VAL A C 1
ATOM 877 O O . VAL A 1 105 ? -20.020 -6.098 37.195 1.00 88.12 105 VAL A O 1
ATOM 880 N N . LEU A 1 106 ? -21.743 -7.519 37.039 1.00 87.00 106 LEU A N 1
ATOM 881 C CA . LEU A 1 106 ? -22.663 -6.526 36.468 1.00 87.00 106 LEU A CA 1
ATOM 882 C C . LEU A 1 106 ? -22.909 -5.335 37.405 1.00 87.00 106 LEU A C 1
ATOM 884 O O . LEU A 1 106 ? -23.085 -4.209 36.941 1.00 87.00 106 LEU A O 1
ATOM 888 N N . LYS A 1 107 ? -22.947 -5.562 38.722 1.00 91.00 107 LYS A N 1
ATOM 889 C CA . LYS A 1 107 ? -23.043 -4.474 39.704 1.00 91.00 107 LYS A CA 1
ATOM 890 C C . LYS A 1 107 ? -21.780 -3.630 39.737 1.00 91.00 107 LYS A C 1
ATOM 892 O O . LYS A 1 107 ? -21.901 -2.414 39.859 1.00 91.00 107 LYS A O 1
ATOM 897 N N . SER A 1 108 ? -20.607 -4.254 39.627 1.00 89.38 108 SER A N 1
ATOM 898 C CA . SER A 1 108 ? -19.335 -3.537 39.513 1.00 89.38 108 SER A CA 1
ATOM 899 C C . SER A 1 108 ? -19.342 -2.640 38.277 1.00 89.38 108 SER A C 1
ATOM 901 O O . SER A 1 108 ? -19.163 -1.433 38.407 1.00 89.38 108 SER A O 1
ATOM 903 N N . ASP A 1 109 ? -19.685 -3.197 37.112 1.00 85.19 109 ASP A N 1
ATOM 904 C CA . ASP A 1 109 ? -19.783 -2.445 35.857 1.00 85.19 109 ASP A CA 1
ATOM 905 C C . ASP A 1 109 ? -20.789 -1.285 35.971 1.00 85.19 109 ASP A C 1
ATOM 907 O O . ASP A 1 109 ? -20.522 -0.164 35.539 1.00 85.19 109 ASP A O 1
ATOM 911 N N . TYR A 1 110 ? -21.946 -1.509 36.602 1.00 89.31 110 TYR A N 1
ATOM 912 C CA . TYR A 1 110 ? -22.929 -0.450 36.840 1.00 89.31 110 TYR A CA 1
ATOM 913 C C . TYR A 1 110 ? -22.376 0.682 37.718 1.00 89.31 110 TYR A C 1
ATOM 915 O O . TYR A 1 110 ? -22.621 1.860 37.432 1.00 89.31 110 TYR A O 1
ATOM 923 N N . ILE A 1 111 ? -21.641 0.344 38.783 1.00 89.06 111 ILE A N 1
ATOM 924 C CA . ILE A 1 111 ? -21.026 1.332 39.674 1.00 89.06 111 ILE A CA 1
ATOM 925 C C . ILE A 1 111 ? -20.005 2.176 38.905 1.00 89.06 111 ILE A C 1
ATOM 927 O O . ILE A 1 111 ? -20.050 3.409 38.973 1.00 89.06 111 ILE A O 1
ATOM 931 N N . ASP A 1 112 ? -19.133 1.512 38.151 1.00 85.75 112 ASP A N 1
ATOM 932 C CA . ASP A 1 112 ? -18.027 2.149 37.445 1.00 85.75 112 ASP A CA 1
ATOM 933 C C . ASP A 1 112 ? -18.516 3.009 36.268 1.00 85.75 112 ASP A C 1
ATOM 935 O O . ASP A 1 112 ? -18.066 4.141 36.096 1.00 85.75 112 ASP A O 1
ATOM 939 N N . PHE A 1 113 ? -19.481 2.527 35.476 1.00 79.75 113 PHE A N 1
ATOM 940 C CA . PHE A 1 113 ? -19.907 3.225 34.257 1.00 79.75 113 PHE A CA 1
ATOM 941 C C . PHE A 1 113 ? -21.061 4.209 34.460 1.00 79.75 113 PHE A C 1
ATOM 943 O O . PHE A 1 113 ? -21.060 5.284 33.858 1.00 79.75 113 PHE A O 1
ATOM 950 N N . ILE A 1 114 ? -22.061 3.857 35.273 1.00 84.19 114 ILE A N 1
ATOM 951 C CA . ILE A 1 114 ? -23.313 4.623 35.380 1.00 84.19 114 ILE A CA 1
ATOM 952 C C . ILE A 1 114 ? -23.347 5.426 36.672 1.00 84.19 114 ILE A C 1
ATOM 954 O O . ILE A 1 114 ? -23.599 6.634 36.666 1.00 84.19 114 ILE A O 1
ATOM 958 N N . ASP A 1 115 ? -23.091 4.765 37.797 1.00 89.25 115 ASP A N 1
ATOM 959 C CA . ASP A 1 115 ? -23.288 5.376 39.102 1.00 89.25 115 ASP A CA 1
ATOM 960 C C . ASP A 1 115 ? -22.301 6.521 39.347 1.00 89.25 115 ASP A C 1
ATOM 962 O O . ASP A 1 115 ? -22.714 7.579 39.829 1.00 89.25 115 ASP A O 1
ATOM 966 N N . GLN A 1 116 ? -21.033 6.367 38.942 1.00 87.44 116 GLN A N 1
ATOM 967 C CA . GLN A 1 116 ? -19.983 7.382 39.098 1.00 87.44 116 GLN A CA 1
ATOM 968 C C . GLN A 1 116 ? -20.346 8.743 38.472 1.00 87.44 116 GLN A C 1
ATOM 970 O O . GLN A 1 116 ? -19.971 9.798 39.009 1.00 87.44 116 GLN A O 1
ATOM 975 N N . GLN A 1 117 ? -21.113 8.732 37.378 1.00 85.38 117 GLN A N 1
ATOM 976 C CA . GLN A 1 117 ? -21.557 9.936 36.671 1.00 85.38 117 GLN A CA 1
ATOM 977 C C . GLN A 1 117 ? -22.711 10.653 37.382 1.00 85.38 117 GLN A C 1
ATOM 979 O O . GLN A 1 117 ? -22.954 11.834 37.136 1.00 85.38 117 GLN A O 1
ATOM 984 N N . THR A 1 118 ? -23.400 9.985 38.313 1.00 86.38 118 THR A N 1
ATOM 985 C CA . THR A 1 118 ? -24.477 10.616 39.077 1.00 86.38 118 THR A CA 1
ATOM 986 C C . THR A 1 118 ? -23.932 11.499 40.214 1.00 86.38 118 THR A C 1
ATOM 988 O O . THR A 1 118 ? -22.901 11.182 40.822 1.00 86.38 118 THR A O 1
ATOM 991 N N . PRO A 1 119 ? -24.614 12.612 40.556 1.00 81.56 119 PRO A N 1
ATOM 992 C CA . PRO A 1 119 ? -24.239 13.450 41.701 1.00 81.56 119 PRO A CA 1
ATOM 993 C C . PRO A 1 119 ? -24.288 12.673 43.023 1.00 81.56 119 PRO A C 1
ATOM 995 O O . PRO A 1 119 ? -23.450 12.869 43.897 1.00 81.56 119 PRO A O 1
ATOM 998 N N . ASN A 1 120 ? -25.239 11.740 43.127 1.00 84.00 120 ASN A N 1
ATOM 999 C CA . ASN A 1 120 ? -25.454 10.867 44.278 1.00 84.00 120 ASN A CA 1
ATOM 1000 C C . ASN A 1 120 ? -24.834 9.482 44.045 1.00 84.00 120 ASN A C 1
ATOM 1002 O O . ASN A 1 120 ? -25.518 8.472 44.236 1.00 84.00 120 ASN A O 1
ATOM 1006 N N . SER A 1 121 ? -23.594 9.416 43.556 1.00 90.19 121 SER A N 1
ATOM 1007 C CA . SER A 1 121 ? -22.927 8.123 43.384 1.00 90.19 121 SER A CA 1
ATOM 1008 C C . SER A 1 121 ? -22.649 7.483 44.743 1.00 90.19 121 SER A C 1
ATOM 1010 O O . SER A 1 121 ? -22.274 8.156 45.704 1.00 90.19 121 SER A O 1
ATOM 1012 N N . MET A 1 122 ? -22.833 6.173 44.830 1.00 88.88 122 MET A N 1
ATOM 1013 C CA . MET A 1 122 ? -22.572 5.358 46.011 1.00 88.88 122 MET A CA 1
ATOM 1014 C C . MET A 1 122 ? -21.117 5.507 46.468 1.00 88.88 122 MET A C 1
ATOM 1016 O O . MET A 1 122 ? -20.867 5.664 47.659 1.00 88.88 122 MET A O 1
ATOM 1020 N N . LEU A 1 123 ? -20.172 5.571 45.524 1.00 88.50 123 LEU A N 1
ATOM 1021 C CA . LEU A 1 123 ? -18.756 5.839 45.800 1.00 88.50 123 LEU A CA 1
ATOM 1022 C C . LEU A 1 123 ? -18.522 7.221 46.429 1.00 88.50 123 LEU A C 1
ATOM 1024 O O . LEU A 1 123 ? -17.838 7.315 47.446 1.00 88.50 123 LEU A O 1
ATOM 1028 N N . LYS A 1 124 ? -19.104 8.293 45.871 1.00 89.75 124 LYS A N 1
ATOM 1029 C CA . LYS A 1 124 ? -18.945 9.659 46.406 1.00 89.75 124 LYS A CA 1
ATOM 1030 C C . LYS A 1 124 ? -19.596 9.799 47.778 1.00 89.75 124 LYS A C 1
ATOM 1032 O O . LYS A 1 124 ? -19.049 10.465 48.651 1.00 89.75 124 LYS A O 1
ATOM 1037 N N . LEU A 1 125 ? -20.751 9.166 47.973 1.00 88.69 125 LEU A N 1
ATOM 1038 C CA . LEU A 1 125 ? -21.452 9.146 49.254 1.00 88.69 125 LEU A CA 1
ATOM 1039 C C . LEU A 1 125 ? -20.606 8.441 50.320 1.00 88.69 125 LEU A C 1
ATOM 1041 O O . LEU A 1 125 ? -20.317 9.048 51.354 1.00 88.69 125 LEU A O 1
ATOM 1045 N N . ALA A 1 126 ? -20.107 7.238 50.020 1.00 88.44 126 ALA A N 1
ATOM 1046 C CA . ALA A 1 126 ? -19.225 6.496 50.915 1.00 88.44 126 ALA A CA 1
ATOM 1047 C C . ALA A 1 126 ? -17.951 7.290 51.265 1.00 88.44 126 ALA A C 1
ATOM 1049 O O . ALA A 1 126 ? -17.602 7.400 52.440 1.00 88.44 126 ALA A O 1
ATOM 1050 N N . GLN A 1 127 ? -17.297 7.911 50.274 1.00 89.56 127 GLN A N 1
ATOM 1051 C CA . GLN A 1 127 ? -16.10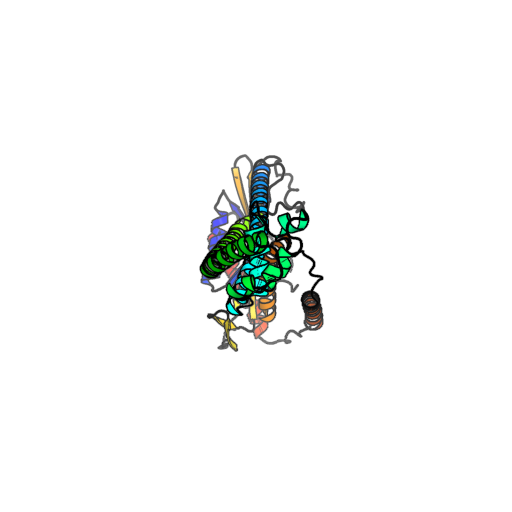2 8.747 50.473 1.00 89.56 127 GLN A CA 1
ATOM 1052 C C . GLN A 1 127 ? -16.375 10.000 51.314 1.00 89.56 127 GLN A C 1
ATOM 1054 O O . GLN A 1 127 ? -15.538 10.393 52.122 1.00 89.56 127 GLN A O 1
ATOM 1059 N N . ALA A 1 128 ? -17.553 10.609 51.172 1.00 88.88 128 ALA A N 1
ATOM 1060 C CA . ALA A 1 128 ? -17.982 11.745 51.985 1.00 88.88 128 ALA A CA 1
ATOM 1061 C C . ALA A 1 128 ? -18.401 11.347 53.417 1.00 88.88 128 ALA A C 1
ATOM 1063 O O . ALA A 1 128 ? -18.928 12.181 54.156 1.00 88.88 128 ALA A O 1
ATOM 1064 N N . GLY A 1 129 ? -18.240 10.074 53.801 1.00 85.44 129 GLY A N 1
ATOM 1065 C CA . GLY A 1 129 ? -18.684 9.531 55.087 1.00 85.44 129 GLY A CA 1
ATOM 1066 C C . GLY A 1 129 ? -20.206 9.406 55.214 1.00 85.44 129 GLY A C 1
ATOM 1067 O O . GLY A 1 129 ? -20.715 9.098 56.291 1.00 85.44 129 GLY A O 1
ATOM 1068 N N . ARG A 1 130 ? -20.954 9.639 54.127 1.00 81.56 130 ARG A N 1
ATOM 1069 C CA . ARG A 1 130 ? -22.413 9.509 54.074 1.00 81.56 130 ARG A CA 1
ATOM 1070 C C . ARG A 1 130 ? -22.753 8.117 53.549 1.00 81.56 130 ARG A C 1
ATOM 1072 O O . ARG A 1 130 ? -22.669 7.875 52.356 1.00 81.56 130 ARG A O 1
ATOM 1079 N N . PHE A 1 131 ? -23.168 7.218 54.439 1.00 88.56 131 PHE A N 1
ATOM 1080 C CA . PHE A 1 131 ? -23.420 5.797 54.137 1.00 88.56 131 PHE A CA 1
ATOM 1081 C C . PHE A 1 131 ? -22.146 5.031 53.718 1.00 88.56 131 PHE A C 1
ATOM 1083 O O . PHE A 1 131 ? -21.981 4.674 52.553 1.00 88.56 131 PHE A O 1
ATOM 1090 N N . PRO A 1 132 ? -21.218 4.761 54.657 1.00 87.06 132 PRO A N 1
ATOM 1091 C CA . PRO A 1 132 ? -19.930 4.128 54.352 1.00 87.06 132 PRO A CA 1
ATOM 1092 C C . PRO A 1 132 ? -20.049 2.710 53.773 1.00 87.06 132 PRO A C 1
ATOM 1094 O O . PRO A 1 132 ? -19.176 2.277 53.026 1.00 87.06 132 PRO A O 1
ATOM 1097 N N . SER A 1 133 ? -21.117 1.980 54.115 1.00 90.88 133 SER A N 1
ATOM 1098 C CA . SER A 1 133 ? -21.334 0.593 53.694 1.00 90.88 133 SER A CA 1
ATOM 1099 C C . SER A 1 133 ? -22.173 0.451 52.424 1.00 90.88 133 SER A C 1
ATOM 1101 O O . SER A 1 133 ? -22.287 -0.664 51.924 1.00 90.88 133 SER A O 1
ATOM 1103 N N . ILE A 1 134 ? -22.685 1.546 51.845 1.00 90.31 134 ILE A N 1
ATOM 1104 C CA . ILE A 1 134 ? -23.671 1.506 50.752 1.00 90.31 134 ILE A CA 1
ATOM 1105 C C . ILE A 1 134 ? -23.227 0.666 49.548 1.00 90.31 134 ILE A C 1
ATOM 1107 O O . ILE A 1 134 ? -24.037 -0.051 48.968 1.00 90.31 134 ILE A O 1
ATOM 1111 N N . VAL A 1 135 ? -21.939 0.709 49.192 1.00 90.00 135 VAL A N 1
ATOM 1112 C CA . VAL A 1 135 ? -21.377 -0.092 48.094 1.00 90.00 135 VAL A CA 1
ATOM 1113 C C . VAL A 1 135 ? -21.409 -1.578 48.456 1.00 90.00 135 VAL A C 1
ATOM 1115 O O . VAL A 1 135 ? -21.937 -2.386 47.700 1.00 90.00 135 VAL A O 1
ATOM 1118 N N . VAL A 1 136 ? -20.908 -1.942 49.639 1.00 92.62 136 VAL A N 1
ATOM 1119 C CA . VAL A 1 136 ? -20.887 -3.333 50.127 1.00 92.62 136 VAL A CA 1
ATOM 1120 C C . VAL A 1 136 ? -22.306 -3.885 50.266 1.00 92.62 136 VAL A C 1
ATOM 1122 O O . VAL A 1 136 ? -22.577 -5.024 49.886 1.00 92.62 136 VAL A O 1
ATOM 1125 N N . ASP A 1 137 ? -23.226 -3.067 50.769 1.00 91.94 137 ASP A N 1
ATOM 1126 C CA . ASP A 1 137 ? -24.629 -3.427 50.926 1.00 91.94 137 ASP A CA 1
ATOM 1127 C C . ASP A 1 137 ? -25.316 -3.593 49.564 1.00 91.94 137 ASP A C 1
ATOM 1129 O O . ASP A 1 137 ? -26.086 -4.535 49.384 1.00 91.94 137 ASP A O 1
ATOM 1133 N N . PHE A 1 138 ? -24.957 -2.789 48.560 1.00 94.12 138 PHE A N 1
ATOM 1134 C CA . PHE A 1 138 ? -25.422 -2.970 47.184 1.00 94.12 138 PHE A CA 1
ATOM 1135 C C . PHE A 1 138 ? -24.998 -4.319 46.578 1.00 94.12 138 PHE A C 1
ATOM 1137 O O . PHE A 1 138 ? -25.813 -5.006 45.949 1.00 94.12 138 PHE A O 1
ATOM 1144 N N . PHE A 1 139 ? -23.764 -4.771 46.824 1.00 92.81 139 PHE A N 1
ATOM 1145 C CA . PHE A 1 139 ? -23.310 -6.101 46.394 1.00 92.81 139 PHE A CA 1
ATOM 1146 C C . PHE A 1 139 ? -24.085 -7.245 47.067 1.00 92.81 139 PHE A C 1
ATOM 1148 O O . PHE A 1 139 ? -24.359 -8.252 46.421 1.00 92.81 139 PHE A O 1
ATOM 1155 N N . ARG A 1 140 ? -24.560 -7.073 48.305 1.00 91.12 140 ARG A N 1
ATOM 1156 C CA . ARG A 1 140 ? -25.320 -8.112 49.030 1.00 91.12 140 ARG A CA 1
ATOM 1157 C C . ARG A 1 140 ? -26.754 -8.320 48.529 1.00 91.12 140 ARG A C 1
ATOM 1159 O O . ARG A 1 140 ? -27.298 -9.406 48.708 1.00 91.12 140 ARG A O 1
ATOM 1166 N N . ILE A 1 141 ? -27.362 -7.313 47.901 1.00 91.50 141 ILE A N 1
ATOM 1167 C CA . ILE A 1 141 ? -28.772 -7.340 47.473 1.00 91.50 141 ILE A CA 1
ATOM 1168 C C . ILE A 1 141 ? -28.958 -8.226 46.233 1.00 91.50 141 ILE A C 1
ATOM 1170 O O . ILE A 1 141 ? -28.426 -7.919 45.170 1.00 91.50 141 ILE A O 1
ATOM 1174 N N . LYS A 1 142 ? -29.753 -9.294 46.307 1.00 89.19 142 LYS A N 1
ATOM 1175 C CA . LYS A 1 142 ? -30.157 -10.101 45.136 1.00 89.19 142 LYS A CA 1
ATOM 1176 C C . LYS A 1 142 ? -31.592 -9.809 44.706 1.00 89.19 142 LYS A C 1
ATOM 1178 O O . LYS A 1 142 ? -31.928 -9.980 43.535 1.00 89.19 142 LYS A O 1
ATOM 1183 N N . SER A 1 143 ? -32.426 -9.351 45.636 1.00 89.56 143 SER A N 1
ATOM 1184 C CA . SER A 1 143 ? -33.826 -8.997 45.421 1.00 89.56 143 SER A CA 1
ATOM 1185 C C . SER A 1 143 ? -34.209 -7.714 46.167 1.00 89.56 143 SER A C 1
ATOM 1187 O O . SER A 1 143 ? -33.572 -7.339 47.146 1.00 89.56 143 SER A O 1
ATOM 1189 N N . GLU A 1 144 ? -35.288 -7.044 45.751 1.00 88.06 144 GLU A N 1
ATOM 1190 C CA . GLU A 1 144 ? -35.778 -5.836 46.445 1.00 88.06 144 GLU A CA 1
ATOM 1191 C C . GLU A 1 144 ? -36.190 -6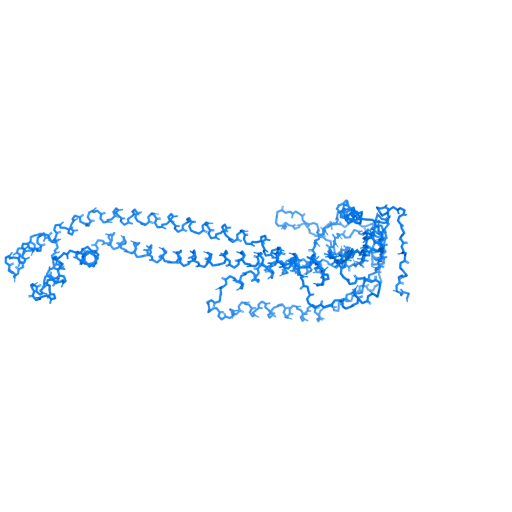.118 47.905 1.00 88.06 144 GLU A C 1
ATOM 1193 O O . GLU A 1 144 ? -36.158 -5.210 48.735 1.00 88.06 144 GLU A O 1
ATOM 1198 N N . ARG A 1 145 ? -36.523 -7.376 48.239 1.00 87.62 145 ARG A N 1
ATOM 1199 C CA . ARG A 1 145 ? -36.883 -7.802 49.602 1.00 87.62 145 ARG A CA 1
ATOM 1200 C C . ARG A 1 145 ? -35.673 -7.823 50.533 1.00 87.62 145 ARG A C 1
ATOM 1202 O O . ARG A 1 145 ? -35.791 -7.393 51.673 1.00 87.62 145 ARG A O 1
ATOM 1209 N N . ASP A 1 146 ? -34.503 -8.191 50.014 1.00 87.94 146 ASP A N 1
ATOM 1210 C CA . ASP A 1 146 ? -33.256 -8.269 50.787 1.00 87.94 146 ASP A CA 1
ATOM 1211 C C . ASP A 1 146 ? -32.865 -6.898 51.368 1.00 87.94 146 ASP A C 1
ATOM 1213 O O . ASP A 1 146 ? -32.187 -6.807 52.389 1.00 87.94 146 ASP A O 1
ATOM 1217 N N . ILE A 1 147 ? -33.324 -5.811 50.738 1.00 89.00 147 ILE A N 1
ATOM 1218 C CA . ILE A 1 147 ? -33.091 -4.435 51.194 1.00 89.00 147 ILE A CA 1
ATOM 1219 C C . ILE A 1 147 ? -33.811 -4.164 52.522 1.00 89.00 147 ILE A C 1
ATOM 1221 O O . ILE A 1 147 ? -33.334 -3.382 53.350 1.00 89.00 147 ILE A O 1
ATOM 1225 N N . GLU A 1 148 ? -34.966 -4.795 52.744 1.00 88.88 148 GLU A N 1
ATOM 1226 C CA . GLU A 1 148 ? -35.729 -4.623 53.980 1.00 88.88 148 GLU A CA 1
ATOM 1227 C C . GLU A 1 148 ? -35.060 -5.331 55.160 1.00 88.88 148 GLU A C 1
ATOM 1229 O O . GLU A 1 148 ? -35.088 -4.795 56.270 1.00 88.88 148 GLU A O 1
ATOM 1234 N N . ASP A 1 149 ? -34.352 -6.429 54.896 1.00 89.38 149 ASP A N 1
ATOM 1235 C CA . ASP A 1 149 ? -33.659 -7.242 55.899 1.00 89.38 149 ASP A CA 1
ATOM 1236 C C . ASP A 1 149 ? -32.296 -6.661 56.326 1.00 89.38 149 ASP A C 1
ATOM 1238 O O . ASP A 1 149 ? -31.756 -7.017 57.379 1.00 89.38 149 ASP A O 1
ATOM 1242 N N . LEU A 1 150 ? -31.738 -5.715 55.559 1.00 89.88 150 LEU A N 1
ATOM 1243 C CA . LEU A 1 150 ? -30.483 -5.042 55.907 1.00 89.88 150 LEU A CA 1
ATOM 1244 C C . LEU A 1 150 ? -30.627 -4.197 57.186 1.00 89.88 150 LEU A C 1
ATOM 1246 O O . LEU A 1 150 ? -31.556 -3.398 57.346 1.00 89.88 150 LEU A O 1
ATOM 1250 N N . LYS A 1 151 ? -29.658 -4.316 58.100 1.00 89.81 151 LYS A N 1
ATOM 1251 C CA . LYS A 1 151 ? -29.588 -3.540 59.354 1.00 89.81 151 LYS A CA 1
ATOM 1252 C C . LYS A 1 151 ? -28.968 -2.152 59.131 1.00 89.81 151 LYS A C 1
ATOM 1254 O O . LYS A 1 151 ? -27.945 -1.823 59.719 1.00 89.81 151 LYS A O 1
ATOM 1259 N N . ILE A 1 152 ? -29.596 -1.355 58.272 1.00 90.81 152 ILE A N 1
ATOM 1260 C CA . ILE A 1 152 ? -29.140 -0.016 57.860 1.00 90.81 152 ILE A CA 1
ATOM 1261 C C . ILE A 1 152 ? -30.232 1.043 58.065 1.00 90.81 152 ILE A C 1
ATOM 1263 O O . ILE A 1 152 ? -31.396 0.722 58.331 1.00 90.81 152 ILE A O 1
ATOM 1267 N N . SER A 1 153 ? -29.865 2.321 57.943 1.00 92.31 153 SER A N 1
ATOM 1268 C CA . SER A 1 153 ? -30.792 3.441 58.157 1.00 92.31 153 SER A CA 1
ATOM 1269 C C . SER A 1 153 ? -31.935 3.470 57.124 1.00 92.31 153 SER A C 1
ATOM 1271 O O . SER A 1 153 ? -31.775 3.035 55.984 1.00 92.31 153 SER A O 1
ATOM 1273 N N . LYS A 1 154 ? -33.104 4.028 57.486 1.00 90.62 154 LYS A N 1
ATOM 1274 C CA . LYS A 1 154 ? -34.257 4.144 56.561 1.00 90.62 154 LYS A CA 1
ATOM 1275 C C . LYS A 1 154 ? -33.913 4.927 55.286 1.00 90.62 154 LYS A C 1
ATOM 1277 O O . LYS A 1 154 ? -34.356 4.555 54.201 1.00 90.62 154 LYS A O 1
ATOM 1282 N N . SER A 1 155 ? -33.116 5.986 55.419 1.00 88.50 155 SER A N 1
ATOM 1283 C CA . SER A 1 155 ? -32.666 6.812 54.295 1.00 88.50 155 SER A CA 1
ATOM 1284 C C . SER A 1 155 ? -31.768 6.025 53.337 1.00 88.50 155 SER A C 1
ATOM 1286 O O . SER A 1 155 ? -31.940 6.119 52.124 1.00 88.50 155 SER A O 1
ATOM 1288 N N . GLU A 1 156 ? -30.875 5.191 53.874 1.00 89.31 156 GLU A N 1
ATOM 1289 C CA . GLU A 1 156 ? -29.999 4.318 53.086 1.00 89.31 156 GLU A CA 1
ATOM 1290 C C . GLU A 1 156 ? -30.786 3.221 52.361 1.00 89.31 156 GLU A C 1
ATOM 1292 O O . GLU A 1 156 ? -30.568 3.003 51.172 1.00 89.31 156 GLU A O 1
ATOM 1297 N N . LYS A 1 157 ? -31.790 2.613 53.018 1.00 92.56 157 LYS A N 1
ATOM 1298 C CA . LYS A 1 157 ? -32.714 1.663 52.363 1.00 92.56 157 LYS A CA 1
ATOM 1299 C C . LYS A 1 157 ? -33.448 2.297 51.185 1.00 92.56 157 LYS A C 1
ATOM 1301 O O . LYS A 1 157 ? -33.566 1.677 50.132 1.00 92.56 157 LYS A O 1
ATOM 1306 N N . SER A 1 158 ? -33.951 3.521 51.353 1.00 91.38 158 SER A N 1
ATOM 1307 C CA . SER A 1 158 ? -34.657 4.238 50.283 1.00 91.38 158 SER A CA 1
ATOM 1308 C C . SER A 1 158 ? -33.742 4.498 49.083 1.00 91.38 158 SER A C 1
ATOM 1310 O O . SER A 1 158 ? -34.112 4.233 47.938 1.00 91.38 158 SER A O 1
ATOM 1312 N N . LEU A 1 159 ? -32.508 4.934 49.348 1.00 90.88 159 LEU A N 1
ATOM 1313 C CA . LEU A 1 159 ? -31.508 5.158 48.310 1.00 90.88 159 LEU A CA 1
ATOM 1314 C C . LEU A 1 159 ? -31.111 3.855 47.599 1.00 90.88 159 LEU A C 1
ATOM 1316 O O . LEU A 1 159 ? -31.081 3.829 46.369 1.00 90.88 159 LEU A O 1
ATOM 1320 N N . LEU A 1 160 ? -30.880 2.765 48.338 1.00 92.56 160 LEU A N 1
ATOM 1321 C CA . LEU A 1 160 ? -30.585 1.449 47.764 1.00 92.56 160 L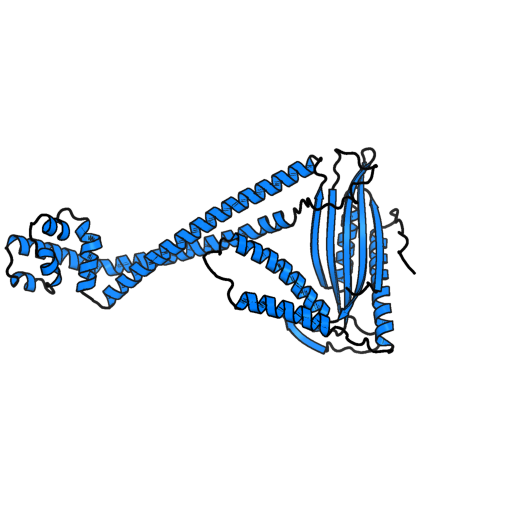EU A CA 1
ATOM 1322 C C . LEU A 1 160 ? -31.739 0.919 46.908 1.00 92.56 160 LEU A C 1
ATOM 1324 O O . LEU A 1 160 ? -31.480 0.376 45.840 1.00 92.56 160 LEU A O 1
ATOM 1328 N N . LYS A 1 161 ? -33.004 1.137 47.298 1.00 93.50 161 LYS A N 1
ATOM 1329 C CA . LYS A 1 161 ? -34.169 0.798 46.457 1.00 93.50 161 LYS A CA 1
ATOM 1330 C C . LYS A 1 161 ? -34.143 1.551 45.125 1.00 93.50 161 LYS A C 1
ATOM 1332 O O . LYS A 1 161 ? -34.379 0.947 44.079 1.00 93.50 161 LYS A O 1
ATOM 1337 N N . ILE A 1 162 ? -33.825 2.848 45.140 1.00 91.88 162 ILE A N 1
ATOM 1338 C CA . ILE A 1 162 ? -33.697 3.652 43.911 1.00 91.88 162 ILE A CA 1
ATOM 1339 C C . ILE A 1 162 ? -32.554 3.114 43.042 1.00 91.88 162 ILE A C 1
ATOM 1341 O O . ILE A 1 162 ? -32.755 2.856 41.856 1.00 91.88 162 ILE A O 1
ATOM 1345 N N . LYS A 1 163 ? -31.369 2.896 43.626 1.00 91.69 163 LYS A N 1
ATOM 1346 C CA . LYS A 1 163 ? -30.193 2.383 42.904 1.00 91.69 163 LYS A CA 1
ATOM 1347 C C . LYS A 1 163 ? -30.424 0.981 42.344 1.00 91.69 163 LYS A C 1
ATOM 1349 O O . LYS A 1 163 ? -30.039 0.715 41.213 1.00 91.69 163 LYS A O 1
ATOM 1354 N N . TRP A 1 164 ? -31.111 0.116 43.084 1.00 93.56 164 TRP A N 1
ATOM 1355 C CA . TRP A 1 164 ? -31.483 -1.221 42.630 1.00 93.56 164 TRP A CA 1
ATOM 1356 C C . TRP A 1 164 ? -32.432 -1.183 41.430 1.00 93.56 164 TRP A C 1
ATOM 1358 O O . TRP A 1 164 ? -32.210 -1.894 40.452 1.00 93.56 164 TRP A O 1
ATOM 1368 N N . LYS A 1 165 ? -33.456 -0.320 41.456 1.00 92.19 165 LYS A N 1
ATOM 1369 C CA . LYS A 1 165 ? -34.361 -0.139 40.310 1.00 92.19 165 LYS A CA 1
ATOM 1370 C C . LYS A 1 165 ? -33.620 0.369 39.075 1.00 92.19 165 LYS A C 1
ATOM 1372 O O . LYS A 1 165 ? -33.814 -0.178 37.992 1.00 92.19 165 LYS A O 1
ATOM 1377 N N . LEU A 1 166 ? -32.736 1.353 39.249 1.00 90.69 166 LEU A N 1
ATOM 1378 C CA . LEU A 1 166 ? -31.888 1.862 38.169 1.00 90.69 166 LEU A CA 1
ATOM 1379 C C . LEU A 1 166 ? -30.963 0.776 37.609 1.00 90.69 166 LEU A C 1
ATOM 1381 O O . LEU A 1 166 ? -30.853 0.649 36.395 1.00 90.69 166 LEU A O 1
ATOM 1385 N N . PHE A 1 167 ? -30.366 -0.054 38.467 1.00 92.25 167 PHE A N 1
ATOM 1386 C CA . PHE A 1 167 ? -29.558 -1.197 38.047 1.00 92.25 167 PHE A CA 1
ATOM 1387 C C . PHE A 1 167 ? -30.363 -2.224 37.246 1.00 92.25 167 PHE A C 1
ATOM 1389 O O . PHE A 1 167 ? -29.891 -2.686 36.213 1.00 92.25 167 PHE A O 1
ATOM 1396 N N . GLN A 1 168 ? -31.583 -2.570 37.667 1.00 90.88 168 GLN A N 1
ATOM 1397 C CA . GLN A 1 168 ? -32.429 -3.512 36.920 1.00 90.88 168 GLN A CA 1
ATOM 1398 C C . GLN A 1 168 ? -32.841 -2.951 35.555 1.00 90.88 168 GLN A C 1
ATOM 1400 O O . GLN A 1 168 ? -32.772 -3.656 34.547 1.00 90.88 168 GLN A O 1
ATOM 1405 N N . GLN A 1 169 ? -33.214 -1.670 35.503 1.00 89.56 169 GLN A N 1
ATOM 1406 C CA . GLN A 1 169 ? -33.538 -0.992 34.250 1.00 89.56 169 GLN A CA 1
ATOM 1407 C C . GLN A 1 169 ? -32.319 -0.930 33.321 1.00 89.56 169 GLN A C 1
ATOM 1409 O O . GLN A 1 169 ? -32.416 -1.293 32.146 1.00 89.56 169 GLN A O 1
ATOM 1414 N N . TRP A 1 170 ? -31.159 -0.539 33.851 1.00 89.69 170 TRP A N 1
ATOM 1415 C CA . TRP A 1 170 ? -29.897 -0.564 33.121 1.00 89.69 170 TRP A CA 1
ATOM 1416 C C . TRP A 1 170 ? -29.605 -1.970 32.609 1.00 89.69 170 TRP A C 1
ATOM 1418 O O . TRP A 1 170 ? -29.455 -2.147 31.414 1.00 89.69 170 TRP A O 1
ATOM 1428 N N . ARG A 1 171 ? -29.654 -2.999 33.456 1.00 87.56 171 ARG A N 1
ATOM 1429 C CA . ARG A 1 171 ? -29.384 -4.390 33.070 1.00 87.56 171 ARG A CA 1
ATOM 1430 C C . ARG A 1 171 ? -30.292 -4.884 31.942 1.00 87.56 171 ARG A C 1
ATOM 1432 O O . ARG A 1 171 ? -29.821 -5.628 31.087 1.00 87.56 171 ARG A O 1
ATOM 1439 N N . SER A 1 172 ? -31.559 -4.464 31.922 1.00 87.00 172 SER A N 1
ATOM 1440 C CA . SER A 1 172 ? -32.505 -4.828 30.857 1.00 87.00 172 SER A CA 1
ATOM 1441 C C . SER A 1 172 ? -32.185 -4.189 29.500 1.00 87.00 172 SER A C 1
ATOM 1443 O O . SER A 1 172 ? -32.459 -4.786 28.465 1.00 87.00 172 SER A O 1
ATOM 1445 N N . THR A 1 173 ? -31.571 -3.004 29.498 1.00 87.69 173 THR A N 1
ATOM 1446 C CA . THR A 1 173 ? -31.223 -2.243 28.282 1.00 87.69 173 THR A CA 1
ATOM 1447 C C . THR A 1 173 ? -29.749 -2.392 27.891 1.00 87.69 173 THR A C 1
ATOM 1449 O O . THR A 1 173 ? -29.382 -2.212 26.732 1.00 87.69 173 THR A O 1
ATOM 1452 N N . PHE A 1 174 ? -28.902 -2.776 28.845 1.00 84.94 174 PHE A N 1
ATOM 1453 C CA . PHE A 1 174 ? -27.454 -2.873 28.720 1.00 84.94 174 PHE A CA 1
ATOM 1454 C C . PHE A 1 174 ? -27.038 -3.912 27.689 1.00 84.94 174 PHE A C 1
ATOM 1456 O O . PHE A 1 174 ? -26.196 -3.618 26.850 1.00 84.94 174 PHE A O 1
ATOM 1463 N N . ALA A 1 175 ? -27.650 -5.099 27.706 1.00 81.12 175 ALA A N 1
ATOM 1464 C CA . ALA A 1 175 ? -27.298 -6.167 26.773 1.00 81.12 175 ALA A CA 1
ATOM 1465 C C . ALA A 1 175 ? -27.488 -5.738 25.314 1.00 81.12 175 ALA A C 1
ATOM 1467 O O . ALA A 1 175 ? -26.570 -5.879 24.513 1.00 81.12 175 ALA A O 1
ATOM 1468 N N . GLN A 1 176 ? -28.640 -5.134 25.004 1.00 86.81 176 GLN A N 1
ATOM 1469 C CA . GLN A 1 176 ? -28.938 -4.620 23.666 1.00 86.81 176 GLN A CA 1
ATOM 1470 C C . GLN A 1 176 ? -27.981 -3.487 23.279 1.00 86.81 176 GLN A C 1
ATOM 1472 O O . GLN A 1 176 ? -27.414 -3.509 22.191 1.00 86.81 176 GLN A O 1
ATOM 1477 N N . GLY A 1 177 ? -27.721 -2.542 24.190 1.00 87.44 177 GLY A N 1
ATOM 1478 C CA . GLY A 1 177 ? -26.788 -1.443 23.930 1.00 87.44 177 GLY A CA 1
ATOM 1479 C C . GLY A 1 177 ? -25.345 -1.908 23.690 1.00 87.44 177 GLY A C 1
ATOM 1480 O O . GLY A 1 177 ? -24.666 -1.385 22.806 1.00 87.44 177 GLY A O 1
ATOM 1481 N N . VAL A 1 178 ? -24.875 -2.910 24.439 1.00 86.75 178 VAL A N 1
ATOM 1482 C CA . VAL A 1 178 ? -23.543 -3.506 24.254 1.00 86.75 178 VAL A CA 1
ATOM 1483 C C . VAL A 1 178 ? -23.483 -4.310 22.956 1.00 86.75 178 VAL A C 1
ATOM 1485 O O . VAL A 1 178 ? -22.509 -4.175 22.222 1.00 86.75 178 VAL A O 1
ATOM 1488 N N . GLU A 1 179 ? -24.514 -5.092 22.627 1.00 88.44 179 GLU A N 1
ATOM 1489 C CA . GLU A 1 179 ? -24.612 -5.817 21.351 1.00 88.44 179 GLU A CA 1
ATOM 1490 C C . GLU A 1 179 ? -24.567 -4.871 20.148 1.00 88.44 179 GLU A C 1
ATOM 1492 O O . GLU A 1 179 ? -23.787 -5.085 19.214 1.00 88.44 179 GLU A O 1
ATOM 1497 N N . ASP A 1 180 ? -25.345 -3.790 20.192 1.00 92.19 180 ASP A N 1
ATOM 1498 C CA . ASP A 1 180 ? -25.339 -2.757 19.161 1.00 92.19 180 ASP A CA 1
ATOM 1499 C C . ASP A 1 180 ? -23.964 -2.094 19.048 1.00 92.19 180 ASP A C 1
ATOM 1501 O O . ASP A 1 180 ? -23.453 -1.903 17.941 1.00 92.19 180 ASP A O 1
ATOM 1505 N N . ARG A 1 181 ? -23.313 -1.796 20.179 1.00 89.81 181 ARG A N 1
ATOM 1506 C CA . ARG A 1 181 ? -21.972 -1.201 20.179 1.00 89.81 181 ARG A CA 1
ATOM 1507 C C . ARG A 1 181 ? -20.919 -2.149 19.612 1.00 89.81 181 ARG A C 1
ATOM 1509 O O . ARG A 1 181 ? -20.080 -1.703 18.833 1.00 89.81 181 ARG A O 1
ATOM 1516 N N . VAL A 1 182 ? -20.974 -3.437 19.952 1.00 92.38 182 VAL A N 1
ATOM 1517 C CA . VAL A 1 182 ? -20.103 -4.481 19.386 1.00 92.38 182 VAL A CA 1
ATOM 1518 C C . VAL A 1 182 ? -20.279 -4.560 17.871 1.00 92.38 182 VAL A C 1
ATOM 1520 O O . VAL A 1 182 ? -19.283 -4.609 17.148 1.00 92.38 182 VAL A O 1
ATOM 1523 N N . ARG A 1 183 ? -21.524 -4.527 17.375 1.00 95.25 183 ARG A N 1
ATOM 1524 C CA . ARG A 1 183 ? -21.811 -4.516 15.932 1.00 95.25 183 ARG A CA 1
ATOM 1525 C C . ARG A 1 183 ? -21.168 -3.309 15.248 1.00 95.25 183 ARG A C 1
ATOM 1527 O O . ARG A 1 183 ? -20.406 -3.495 14.303 1.00 95.25 183 ARG A O 1
ATOM 1534 N N . VAL A 1 184 ? -21.399 -2.106 15.776 1.00 95.12 184 VAL A N 1
ATOM 1535 C CA . VAL A 1 184 ? -20.834 -0.859 15.231 1.00 95.12 184 VAL A CA 1
ATOM 1536 C C . VAL A 1 184 ? -19.304 -0.881 15.243 1.00 95.12 184 VAL A C 1
ATOM 1538 O O . VAL A 1 184 ? -18.683 -0.544 14.241 1.00 95.12 184 VAL A O 1
ATOM 1541 N N . LEU A 1 185 ? -18.676 -1.326 16.337 1.00 93.62 185 LEU A N 1
ATOM 1542 C CA . LEU A 1 185 ? -17.214 -1.414 16.422 1.00 93.62 185 LEU A CA 1
ATOM 1543 C C . LEU A 1 185 ? -16.633 -2.396 15.401 1.00 93.62 185 LEU A C 1
ATOM 1545 O O . LEU A 1 185 ? -15.595 -2.115 14.809 1.00 93.62 185 LEU A O 1
ATOM 1549 N N . ARG A 1 186 ? -17.291 -3.536 15.157 1.00 94.81 186 ARG A N 1
ATOM 1550 C CA . ARG A 1 186 ? -16.857 -4.488 14.121 1.00 94.81 186 ARG A CA 1
ATOM 1551 C C . ARG A 1 186 ? -16.960 -3.890 12.721 1.00 94.81 186 ARG A C 1
ATOM 1553 O O . ARG A 1 186 ? -16.035 -4.051 11.929 1.00 94.81 186 ARG A O 1
ATOM 1560 N N . GLU A 1 187 ? -18.056 -3.200 12.422 1.00 95.88 187 GLU A N 1
ATOM 1561 C CA . GLU A 1 187 ? -18.232 -2.491 11.150 1.00 95.88 187 GLU A CA 1
ATOM 1562 C C . GLU A 1 187 ? -17.162 -1.410 10.962 1.00 95.88 187 GLU A C 1
ATOM 1564 O O . GLU A 1 187 ? -16.550 -1.324 9.895 1.00 95.88 187 GLU A O 1
ATOM 1569 N N . GLU A 1 188 ? -16.868 -0.644 12.013 1.00 94.12 188 GLU A N 1
ATOM 1570 C CA . GLU A 1 188 ? -15.836 0.387 11.986 1.00 94.12 188 GLU A CA 1
ATOM 1571 C C . GLU A 1 188 ? -14.438 -0.215 11.792 1.00 94.12 188 GLU A C 1
ATOM 1573 O O . GLU A 1 188 ? -13.708 0.226 10.908 1.00 94.12 188 GLU A O 1
ATOM 1578 N N . ILE A 1 189 ? -14.083 -1.276 12.527 1.00 94.56 189 ILE A N 1
ATOM 1579 C CA . ILE A 1 189 ? -12.812 -1.999 12.343 1.00 94.56 189 ILE A CA 1
ATOM 1580 C C . ILE A 1 189 ? -12.676 -2.485 10.899 1.00 94.56 189 ILE A C 1
ATOM 1582 O O . ILE A 1 189 ? -11.632 -2.276 10.284 1.00 94.56 189 ILE A O 1
ATOM 1586 N N . ASN A 1 190 ? -13.725 -3.092 10.339 1.00 94.06 190 ASN A N 1
ATOM 1587 C CA . ASN A 1 190 ? -13.707 -3.578 8.961 1.00 94.06 190 ASN A CA 1
ATOM 1588 C C . ASN A 1 190 ? -13.524 -2.432 7.958 1.00 94.06 190 ASN A C 1
ATOM 1590 O O . ASN A 1 190 ? -12.728 -2.548 7.028 1.00 94.06 190 ASN A O 1
ATOM 1594 N N . SER A 1 191 ? -14.208 -1.306 8.168 1.00 94.75 191 SER A N 1
ATOM 1595 C CA . SER A 1 191 ? -14.070 -0.112 7.330 1.00 94.75 191 SER A CA 1
ATOM 1596 C C . SER A 1 191 ? -12.648 0.467 7.384 1.00 94.75 191 SER A C 1
ATOM 1598 O O . SER A 1 191 ? -12.046 0.767 6.347 1.00 94.75 191 SER A O 1
ATOM 1600 N N . ARG A 1 192 ? -12.061 0.563 8.584 1.00 88.31 192 ARG A N 1
ATOM 1601 C CA . ARG A 1 192 ? -10.686 1.047 8.789 1.00 88.31 192 ARG A CA 1
ATOM 1602 C C . ARG A 1 192 ? -9.654 0.096 8.198 1.00 88.31 192 ARG A C 1
ATOM 1604 O O . ARG A 1 192 ? -8.700 0.558 7.577 1.00 88.31 192 ARG A O 1
ATOM 1611 N N . GLN A 1 193 ? -9.867 -1.211 8.321 1.00 89.94 193 GLN A N 1
ATOM 1612 C CA . GLN A 1 193 ? -9.012 -2.227 7.716 1.00 89.94 193 GLN A CA 1
ATOM 1613 C C . GLN A 1 193 ? -9.049 -2.149 6.183 1.00 89.94 193 GLN A C 1
ATOM 1615 O O . GLN A 1 193 ? -7.995 -2.114 5.555 1.00 89.94 193 GLN A O 1
ATOM 1620 N N . ALA A 1 194 ? -10.239 -2.016 5.590 1.00 90.75 194 ALA A N 1
ATOM 1621 C CA . ALA A 1 194 ? -10.392 -1.824 4.148 1.00 90.75 194 ALA A CA 1
ATOM 1622 C C . ALA A 1 194 ? -9.711 -0.534 3.666 1.00 90.75 194 ALA A C 1
ATOM 1624 O O . ALA A 1 194 ? -9.034 -0.521 2.642 1.00 90.75 194 ALA A O 1
ATOM 1625 N N . SER A 1 195 ? -9.832 0.549 4.436 1.00 87.75 195 SER A N 1
ATOM 1626 C CA . SER A 1 195 ? -9.147 1.814 4.145 1.00 87.75 195 SER A CA 1
ATOM 1627 C C . SER A 1 195 ? -7.631 1.647 4.189 1.00 87.75 195 SER A C 1
ATOM 1629 O O . SER A 1 195 ? -6.925 2.122 3.304 1.00 87.75 195 SER A O 1
ATOM 1631 N N . LEU A 1 196 ? -7.127 0.930 5.191 1.00 83.44 196 LEU A N 1
ATOM 1632 C CA . LEU A 1 196 ? -5.712 0.633 5.345 1.00 83.44 196 LEU A CA 1
ATOM 1633 C C . LEU A 1 196 ? -5.182 -0.206 4.172 1.00 83.44 196 LEU A C 1
ATOM 1635 O O . LEU A 1 196 ? -4.088 0.069 3.684 1.00 83.44 196 LEU A O 1
ATOM 1639 N N . ASP A 1 197 ? -5.956 -1.167 3.673 1.00 82.75 197 ASP A N 1
ATOM 1640 C CA . ASP A 1 197 ? -5.586 -1.949 2.491 1.00 82.75 197 ASP A CA 1
ATOM 1641 C C . ASP A 1 197 ? -5.620 -1.100 1.206 1.00 82.75 197 ASP A C 1
ATOM 1643 O O . ASP A 1 197 ? -4.657 -1.118 0.440 1.00 82.75 197 ASP A O 1
ATOM 1647 N N . ASN A 1 198 ? -6.615 -0.224 1.042 1.00 84.06 198 ASN A N 1
ATOM 1648 C CA . ASN A 1 198 ? -6.650 0.739 -0.065 1.00 84.06 198 ASN A CA 1
ATOM 1649 C C . ASN A 1 198 ? -5.437 1.687 -0.058 1.00 84.06 198 ASN A C 1
ATOM 1651 O O . ASN A 1 198 ? -4.866 1.987 -1.111 1.00 84.06 198 ASN A O 1
ATOM 1655 N N . TYR A 1 199 ? -5.012 2.162 1.118 1.00 79.12 199 TYR A N 1
ATOM 1656 C CA . TYR A 1 199 ? -3.810 2.990 1.237 1.00 79.12 199 TY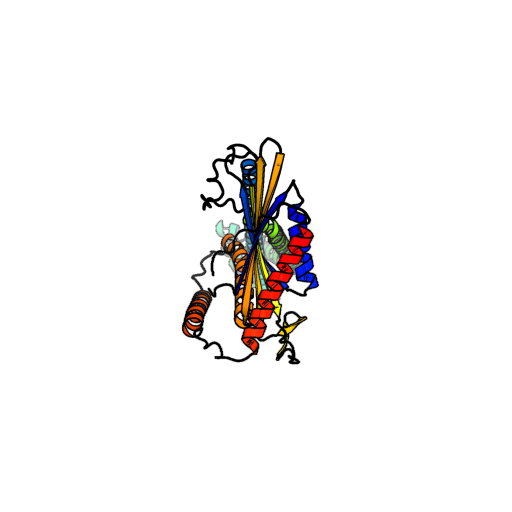R A CA 1
ATOM 1657 C C . TYR A 1 199 ? -2.536 2.205 0.908 1.00 79.12 199 TYR A C 1
ATOM 1659 O O . TYR A 1 199 ? -1.648 2.755 0.254 1.00 79.12 199 TYR A O 1
ATOM 1667 N N . LYS A 1 200 ? -2.446 0.921 1.286 1.00 73.88 200 LYS A N 1
ATOM 1668 C CA . LYS A 1 200 ? -1.322 0.055 0.884 1.00 73.88 200 LYS A CA 1
ATOM 1669 C C . LYS A 1 200 ? -1.238 -0.088 -0.633 1.00 73.88 200 LYS A C 1
ATOM 1671 O O . LYS A 1 200 ? -0.147 0.039 -1.188 1.00 73.88 200 LYS A O 1
ATOM 1676 N N . ASP A 1 201 ? -2.368 -0.305 -1.296 1.00 78.06 201 ASP A N 1
ATOM 1677 C CA . ASP A 1 201 ? -2.410 -0.446 -2.753 1.00 78.06 201 ASP A CA 1
ATOM 1678 C C . ASP A 1 201 ? -2.074 0.873 -3.458 1.00 78.06 201 ASP A C 1
ATOM 1680 O O . ASP A 1 201 ? -1.338 0.890 -4.446 1.00 78.06 201 ASP A O 1
ATOM 1684 N N . SER A 1 202 ? -2.518 1.997 -2.890 1.00 75.38 202 SER A N 1
ATOM 1685 C CA . SER A 1 202 ? -2.233 3.342 -3.404 1.00 75.38 202 SER A CA 1
ATOM 1686 C C . SER A 1 202 ? -0.752 3.725 -3.313 1.00 75.38 202 SER A C 1
ATOM 1688 O O . SER A 1 202 ? -0.288 4.557 -4.087 1.00 75.38 202 SER A O 1
ATOM 1690 N N . ILE A 1 203 ? 0.007 3.126 -2.390 1.00 77.44 203 ILE A N 1
ATOM 1691 C CA . ILE A 1 203 ? 1.439 3.394 -2.187 1.00 77.44 203 ILE A CA 1
ATOM 1692 C C . ILE A 1 203 ? 2.312 2.766 -3.287 1.00 77.44 203 ILE A C 1
ATOM 1694 O O . ILE A 1 203 ? 3.310 3.368 -3.698 1.00 77.44 203 ILE A O 1
ATOM 1698 N N . ARG A 1 204 ? 1.929 1.589 -3.801 1.00 75.50 204 ARG A N 1
ATOM 1699 C CA . ARG A 1 204 ? 2.676 0.843 -4.831 1.00 75.50 204 ARG A CA 1
ATOM 1700 C C . ARG A 1 204 ? 3.126 1.712 -6.023 1.00 75.50 204 ARG A C 1
ATOM 1702 O O . ARG A 1 204 ? 4.329 1.728 -6.291 1.00 75.50 204 ARG A O 1
ATOM 1709 N N . PRO A 1 205 ? 2.251 2.476 -6.711 1.00 76.25 205 PRO A N 1
ATOM 1710 C CA . PRO A 1 205 ? 2.666 3.277 -7.866 1.00 76.25 205 PRO A CA 1
ATOM 1711 C C . PRO A 1 205 ? 3.682 4.379 -7.524 1.00 76.25 205 PRO A C 1
ATOM 1713 O O . PRO A 1 205 ? 4.550 4.680 -8.343 1.00 76.25 205 PRO A O 1
ATOM 1716 N N . TYR A 1 206 ? 3.621 4.971 -6.325 1.00 73.12 206 TYR A N 1
ATOM 1717 C CA . TYR A 1 206 ? 4.568 6.012 -5.907 1.00 73.12 206 TYR A CA 1
ATOM 1718 C C . TYR A 1 206 ? 5.975 5.450 -5.690 1.00 73.12 206 TYR A C 1
ATOM 1720 O O . TYR A 1 206 ? 6.962 6.064 -6.089 1.00 73.12 206 TYR A O 1
ATOM 1728 N N . LEU A 1 207 ? 6.074 4.257 -5.111 1.00 68.06 207 LEU A N 1
ATOM 1729 C CA . LEU A 1 207 ? 7.352 3.584 -4.889 1.00 68.06 207 LEU A CA 1
ATOM 1730 C C . LEU A 1 207 ? 7.967 3.079 -6.182 1.00 68.06 207 LEU A C 1
ATOM 1732 O O . LEU A 1 207 ? 9.166 3.228 -6.387 1.00 68.06 207 LEU A O 1
ATOM 1736 N N . GLU A 1 208 ? 7.151 2.515 -7.073 1.00 69.44 208 GLU A N 1
ATOM 1737 C CA . GLU A 1 208 ? 7.608 2.152 -8.411 1.00 69.44 208 GLU A CA 1
ATOM 1738 C C . GLU A 1 208 ? 8.150 3.377 -9.152 1.00 69.44 208 GLU A C 1
ATOM 1740 O O . GLU A 1 208 ? 9.167 3.277 -9.835 1.00 69.44 208 GLU A O 1
ATOM 1745 N N . ALA A 1 209 ? 7.508 4.539 -9.002 1.00 67.75 209 ALA A N 1
ATOM 1746 C CA . ALA A 1 209 ? 7.997 5.787 -9.571 1.00 67.75 209 ALA A CA 1
ATOM 1747 C C . ALA A 1 209 ? 9.334 6.228 -8.945 1.00 67.75 209 ALA A C 1
ATOM 1749 O O . ALA A 1 209 ? 10.254 6.557 -9.689 1.00 67.75 209 ALA A O 1
ATOM 1750 N N . ILE A 1 210 ? 9.485 6.174 -7.616 1.00 69.19 210 ILE A N 1
ATOM 1751 C CA . ILE A 1 210 ? 10.757 6.493 -6.938 1.00 69.19 210 ILE A CA 1
ATOM 1752 C C . ILE A 1 210 ? 11.869 5.527 -7.366 1.00 69.19 210 ILE A C 1
ATOM 1754 O O . ILE A 1 210 ? 12.962 5.971 -7.702 1.00 69.19 210 ILE A O 1
ATOM 1758 N N . HIS A 1 211 ? 11.603 4.218 -7.412 1.00 65.50 211 HIS A N 1
ATOM 1759 C CA . HIS A 1 211 ? 12.593 3.219 -7.823 1.00 65.50 211 HIS A CA 1
ATOM 1760 C C . HIS A 1 211 ? 13.028 3.371 -9.282 1.00 65.50 211 HIS A C 1
ATOM 1762 O O . HIS A 1 211 ? 14.193 3.121 -9.585 1.00 65.50 211 HIS A O 1
ATOM 1768 N N . LYS A 1 212 ? 12.120 3.785 -10.176 1.00 65.19 212 LYS A N 1
ATOM 1769 C CA . LYS A 1 212 ? 12.455 4.115 -11.571 1.00 65.19 212 LYS A CA 1
ATOM 1770 C C . LYS A 1 212 ? 13.320 5.373 -11.661 1.00 65.19 212 LYS A C 1
ATOM 1772 O O . LYS A 1 212 ? 14.211 5.447 -12.502 1.00 65.19 212 LYS A O 1
ATOM 1777 N N . ILE A 1 213 ? 13.094 6.352 -10.784 1.00 64.50 213 ILE A N 1
ATOM 1778 C CA . ILE A 1 213 ? 13.909 7.568 -10.699 1.00 64.50 213 ILE A CA 1
ATOM 1779 C C . ILE A 1 213 ? 15.164 7.272 -9.863 1.00 64.50 213 ILE A C 1
ATOM 1781 O O . ILE A 1 213 ? 15.344 7.748 -8.742 1.00 64.50 213 ILE A O 1
ATOM 1785 N N . ARG A 1 214 ? 16.074 6.476 -10.428 1.00 58.59 214 ARG A N 1
ATOM 1786 C CA . ARG A 1 214 ? 17.444 6.356 -9.919 1.00 58.59 214 ARG A CA 1
ATOM 1787 C C . ARG A 1 214 ? 18.278 7.522 -10.434 1.00 58.59 214 ARG A C 1
ATOM 1789 O O . ARG A 1 214 ? 19.006 7.389 -11.409 1.00 58.59 214 ARG A O 1
ATOM 1796 N N . THR A 1 215 ? 18.213 8.653 -9.740 1.00 52.53 215 THR A N 1
ATOM 1797 C CA . THR A 1 215 ? 19.285 9.655 -9.783 1.00 52.53 215 THR A CA 1
ATOM 1798 C C . THR A 1 215 ? 20.509 9.036 -9.108 1.00 52.53 215 THR A C 1
ATOM 1800 O O . THR A 1 215 ? 20.681 9.146 -7.898 1.00 52.53 215 THR A O 1
ATOM 1803 N N . SER A 1 216 ? 21.294 8.247 -9.843 1.00 45.19 216 SER A N 1
ATOM 1804 C CA . SER A 1 216 ? 22.514 7.655 -9.298 1.00 45.19 216 SER A CA 1
ATOM 1805 C C . SER A 1 216 ? 23.568 8.747 -9.110 1.00 45.19 216 SER A C 1
ATOM 1807 O O . SER A 1 216 ? 24.015 9.351 -10.084 1.00 45.19 216 SER A O 1
ATOM 1809 N N . GLU A 1 217 ? 23.998 8.959 -7.868 1.00 41.97 217 GLU A N 1
ATOM 1810 C CA . GLU A 1 217 ? 25.273 9.624 -7.559 1.00 41.97 217 GLU A CA 1
ATOM 1811 C C . GLU A 1 217 ? 26.469 8.720 -7.918 1.00 41.97 217 GLU A C 1
ATOM 1813 O O . GLU A 1 217 ? 27.568 9.207 -8.170 1.00 41.97 217 GLU A O 1
ATOM 1818 N N . GLU A 1 218 ? 26.247 7.402 -8.018 1.00 41.47 218 GLU A N 1
ATOM 1819 C CA . GLU A 1 218 ? 27.238 6.430 -8.481 1.00 41.47 218 GLU A CA 1
ATOM 1820 C C . GLU A 1 218 ? 27.468 6.579 -9.989 1.00 41.47 218 GLU A C 1
ATOM 1822 O O . GLU A 1 218 ? 26.736 6.079 -10.843 1.00 41.47 218 GLU A O 1
ATOM 1827 N N . HIS A 1 219 ? 28.492 7.360 -10.289 1.00 43.34 219 HIS A N 1
ATOM 1828 C CA . HIS A 1 219 ? 29.035 7.660 -11.597 1.00 43.34 219 HIS A CA 1
ATOM 1829 C C . HIS A 1 219 ? 29.095 6.479 -12.587 1.00 43.34 219 HIS A C 1
ATOM 1831 O O . HIS A 1 219 ? 29.754 5.474 -12.324 1.00 43.34 219 HIS A O 1
ATOM 1837 N N . PRO A 1 220 ? 28.675 6.707 -13.841 1.00 44.12 220 PRO A N 1
ATOM 1838 C CA . PRO A 1 220 ? 29.480 6.364 -14.991 1.00 44.12 220 PRO A CA 1
ATOM 1839 C C . PRO A 1 220 ? 30.205 7.645 -15.422 1.00 44.12 220 PRO A C 1
ATOM 1841 O O . PRO A 1 220 ? 29.751 8.362 -16.315 1.00 44.12 220 PRO A O 1
ATOM 1844 N N . THR A 1 221 ? 31.330 7.959 -14.772 1.00 45.47 221 THR A N 1
ATOM 1845 C CA . THR A 1 221 ? 32.240 9.050 -15.181 1.00 45.47 221 THR A CA 1
ATOM 1846 C C . THR A 1 221 ? 32.602 8.947 -16.664 1.00 45.47 221 THR A C 1
ATOM 1848 O O . THR A 1 221 ? 32.883 9.952 -17.307 1.00 45.47 221 THR A O 1
ATOM 1851 N N . ASP A 1 222 ? 32.506 7.750 -17.238 1.00 50.50 222 ASP A N 1
ATOM 1852 C CA . ASP A 1 222 ? 32.825 7.461 -18.633 1.00 50.50 222 ASP A CA 1
ATOM 1853 C C . ASP A 1 222 ? 31.747 7.916 -19.634 1.00 50.50 222 ASP A C 1
ATOM 1855 O O . ASP A 1 222 ? 32.038 8.062 -20.814 1.00 50.50 222 ASP A O 1
ATOM 1859 N N . VAL A 1 223 ? 30.498 8.158 -19.207 1.00 51.59 223 VAL A N 1
ATOM 1860 C CA . VAL A 1 223 ? 29.396 8.483 -20.143 1.00 51.59 223 VAL A CA 1
ATOM 1861 C C . VAL A 1 223 ? 29.279 9.991 -20.405 1.00 51.59 223 VAL A C 1
ATOM 1863 O O . VAL A 1 223 ? 28.811 10.395 -21.468 1.00 51.59 223 VAL A O 1
ATOM 1866 N N . PHE A 1 224 ? 29.740 10.824 -19.464 1.00 50.97 224 PHE A N 1
ATOM 1867 C CA . PHE A 1 224 ? 29.689 12.293 -19.554 1.00 50.97 224 PHE A CA 1
ATOM 1868 C C . PHE A 1 224 ? 31.066 12.969 -19.588 1.00 50.97 224 PHE A C 1
ATOM 1870 O O . PHE A 1 224 ? 31.143 14.192 -19.568 1.00 50.97 224 PHE A O 1
ATOM 1877 N N . SER A 1 225 ? 32.150 12.194 -19.663 1.00 50.25 225 SER A N 1
ATOM 1878 C CA . SER A 1 225 ? 33.518 12.703 -19.861 1.00 50.25 225 SER A CA 1
ATOM 1879 C C . SER A 1 225 ? 33.827 13.073 -21.316 1.00 50.25 225 SER A C 1
ATOM 1881 O O . SER A 1 225 ? 34.923 13.543 -21.614 1.00 50.25 225 SER A O 1
ATOM 1883 N N . ASP A 1 226 ? 32.866 12.879 -22.221 1.00 52.97 226 ASP A N 1
ATOM 1884 C CA . ASP A 1 226 ? 32.963 13.267 -23.621 1.00 52.97 226 ASP A CA 1
ATOM 1885 C C . ASP A 1 226 ? 33.044 14.805 -23.748 1.00 52.97 226 ASP A C 1
ATOM 1887 O O . ASP A 1 226 ? 32.067 15.494 -23.440 1.00 52.97 226 ASP A O 1
ATOM 1891 N N . PRO A 1 227 ? 34.173 15.366 -24.223 1.00 58.28 227 PRO A N 1
ATOM 1892 C CA . PRO A 1 227 ? 34.373 16.813 -24.325 1.00 58.28 227 PRO A CA 1
ATOM 1893 C C . PRO A 1 227 ? 33.441 17.484 -25.346 1.00 58.28 227 PRO A C 1
ATOM 1895 O O . PRO A 1 227 ? 33.400 18.710 -25.423 1.00 58.28 227 PRO A O 1
ATOM 1898 N N . THR A 1 228 ? 32.701 16.707 -26.146 1.00 52.00 228 THR A N 1
ATOM 1899 C CA . THR A 1 228 ? 31.695 17.228 -27.083 1.00 52.00 228 THR A CA 1
ATOM 1900 C C . THR A 1 228 ? 30.335 17.492 -26.431 1.00 52.00 228 THR A C 1
ATOM 1902 O O . THR A 1 228 ? 29.483 18.148 -27.035 1.00 52.00 228 THR A O 1
ATOM 1905 N N . LEU A 1 229 ? 30.127 17.038 -25.190 1.00 55.59 229 LEU A N 1
ATOM 1906 C CA . LEU A 1 229 ? 28.937 17.359 -24.411 1.00 55.59 229 LEU A CA 1
ATOM 1907 C C . LEU A 1 229 ? 29.026 18.790 -23.880 1.00 55.59 229 LEU A C 1
ATOM 1909 O O . LEU A 1 229 ? 29.838 19.108 -23.016 1.00 55.59 229 LEU A O 1
ATOM 1913 N N . ILE A 1 230 ? 28.154 19.661 -24.383 1.00 53.41 230 ILE A N 1
ATOM 1914 C CA . ILE A 1 230 ? 28.075 21.045 -23.919 1.00 53.41 230 ILE A CA 1
ATOM 1915 C C . ILE A 1 230 ? 27.306 21.075 -22.592 1.00 53.41 230 ILE A C 1
ATOM 1917 O O . ILE A 1 230 ? 26.126 20.716 -22.533 1.00 53.41 230 ILE A O 1
ATOM 1921 N N . GLU A 1 231 ? 27.971 21.516 -21.524 1.00 46.47 231 GLU A N 1
ATOM 1922 C CA . GLU A 1 231 ? 27.345 21.721 -20.217 1.00 46.47 231 GLU A CA 1
ATOM 1923 C C . GLU A 1 231 ? 26.157 22.702 -20.336 1.00 46.47 231 GLU A C 1
ATOM 1925 O O . GLU A 1 231 ? 26.310 23.811 -20.842 1.00 46.47 231 GLU A O 1
ATOM 1930 N N . GLY A 1 232 ? 24.961 22.289 -19.892 1.00 45.75 232 GLY A N 1
ATOM 1931 C CA . GLY A 1 232 ? 23.741 23.118 -19.883 1.00 45.75 232 GLY A CA 1
ATOM 1932 C C . GLY A 1 232 ? 22.618 22.680 -20.835 1.00 45.75 232 GLY A C 1
ATOM 1933 O O . GLY A 1 232 ? 21.488 23.137 -20.677 1.00 45.75 232 GLY A O 1
ATOM 1934 N N . PHE A 1 233 ? 22.875 21.762 -21.773 1.00 55.94 233 PHE A N 1
ATOM 1935 C CA . PHE A 1 233 ? 21.848 21.214 -22.675 1.00 55.94 233 PHE A CA 1
ATOM 1936 C C . PHE A 1 233 ? 21.215 19.922 -22.140 1.00 55.94 233 PHE A C 1
ATOM 1938 O O . PHE A 1 233 ? 21.839 19.205 -21.352 1.00 55.94 233 PHE A O 1
ATOM 1945 N N . LEU A 1 234 ? 19.984 19.616 -22.590 1.00 58.62 234 LEU A N 1
ATOM 1946 C CA . LEU A 1 234 ? 19.289 18.358 -22.291 1.00 58.62 234 LEU A CA 1
ATOM 1947 C C . LEU A 1 234 ? 20.210 17.178 -22.619 1.00 58.62 234 LEU A C 1
ATOM 1949 O O . LEU A 1 234 ? 20.449 16.868 -23.785 1.00 58.62 234 LEU A O 1
ATOM 1953 N N . THR A 1 235 ? 20.742 16.536 -21.587 1.00 69.94 235 THR A N 1
ATOM 1954 C CA . THR A 1 235 ? 21.568 15.342 -21.730 1.00 69.94 235 THR A CA 1
ATOM 1955 C C . THR A 1 235 ? 21.047 14.316 -20.743 1.00 69.94 235 THR A C 1
ATOM 1957 O O . THR A 1 235 ? 21.188 14.448 -19.523 1.00 69.94 235 THR A O 1
ATOM 1960 N N . SER A 1 236 ? 20.364 13.318 -21.291 1.00 72.94 236 SER A N 1
ATOM 1961 C CA . SER A 1 236 ? 19.804 12.204 -20.542 1.00 72.94 236 SER A CA 1
ATOM 1962 C C . SER A 1 236 ? 20.312 10.900 -21.142 1.00 72.94 236 SER A C 1
ATOM 1964 O O . SER A 1 236 ? 20.515 10.782 -22.354 1.00 72.94 236 SER A O 1
ATOM 1966 N N . VAL A 1 237 ? 20.566 9.927 -20.277 1.00 73.50 237 VAL A N 1
ATOM 1967 C CA . VAL A 1 237 ? 20.871 8.557 -20.663 1.00 73.50 237 VAL A CA 1
ATOM 1968 C C . VAL A 1 237 ? 19.897 7.658 -19.927 1.00 73.50 237 VAL A C 1
ATOM 1970 O O . VAL A 1 237 ? 19.957 7.535 -18.709 1.00 73.50 237 VAL A O 1
ATOM 1973 N N . ALA A 1 238 ? 18.985 7.045 -20.664 1.00 75.31 238 ALA A N 1
ATOM 1974 C CA . ALA A 1 238 ? 18.072 6.042 -20.143 1.00 75.31 238 ALA A CA 1
ATOM 1975 C C . ALA A 1 238 ? 18.571 4.652 -20.533 1.00 75.31 238 ALA A C 1
ATOM 1977 O O . ALA A 1 238 ? 19.154 4.481 -21.604 1.00 75.31 238 ALA A O 1
ATOM 1978 N N . GLY A 1 239 ? 18.317 3.642 -19.712 1.00 78.25 239 GLY A N 1
ATOM 1979 C CA . GLY A 1 239 ? 18.633 2.274 -20.075 1.00 78.25 239 GLY A CA 1
ATOM 1980 C C . GLY A 1 239 ? 17.678 1.254 -19.491 1.00 78.25 239 GLY A C 1
ATOM 1981 O O . GLY A 1 239 ? 17.109 1.433 -18.417 1.00 78.25 239 GLY A O 1
ATOM 1982 N N . VAL A 1 240 ? 17.510 0.170 -20.240 1.00 81.81 240 VAL A N 1
ATOM 1983 C CA . VAL A 1 240 ? 16.658 -0.959 -19.883 1.00 81.81 240 VAL A CA 1
ATOM 1984 C C . VAL A 1 240 ? 17.451 -2.238 -20.100 1.00 81.81 240 VAL A C 1
ATOM 1986 O O . VAL A 1 240 ? 17.976 -2.464 -21.192 1.00 81.81 240 VAL A O 1
ATOM 1989 N N . ASP A 1 241 ? 17.487 -3.082 -19.073 1.00 84.00 241 ASP A N 1
ATOM 1990 C CA . ASP A 1 241 ? 18.033 -4.433 -19.174 1.00 84.00 241 ASP A CA 1
ATOM 1991 C C . ASP A 1 241 ? 16.868 -5.429 -19.243 1.00 84.00 241 ASP A C 1
ATOM 1993 O O . ASP A 1 241 ? 15.933 -5.389 -18.428 1.00 84.00 241 ASP A O 1
ATOM 1997 N N . LEU A 1 242 ? 16.911 -6.318 -20.232 1.00 87.00 242 LEU A N 1
ATOM 1998 C CA . LEU A 1 242 ? 15.922 -7.363 -20.459 1.00 87.00 242 LEU A CA 1
ATOM 1999 C C . LEU A 1 242 ? 16.584 -8.734 -20.371 1.00 87.00 242 LEU A C 1
ATOM 2001 O O . LEU A 1 242 ? 17.609 -8.994 -21.000 1.00 87.00 242 LEU A O 1
ATOM 2005 N N . ALA A 1 243 ? 15.925 -9.644 -19.663 1.00 88.94 243 ALA A N 1
ATOM 2006 C CA . ALA A 1 243 ? 16.218 -11.065 -19.735 1.00 88.94 243 ALA A CA 1
ATOM 2007 C C . ALA A 1 243 ? 15.143 -11.740 -20.587 1.00 88.94 243 ALA A C 1
ATOM 2009 O O . ALA A 1 243 ? 13.963 -11.665 -20.239 1.00 88.94 243 ALA A O 1
ATOM 2010 N N . ALA A 1 244 ? 15.543 -12.414 -21.665 1.00 90.31 244 ALA A N 1
ATOM 2011 C CA . ALA A 1 244 ? 14.644 -13.206 -22.501 1.00 90.31 244 ALA A CA 1
ATOM 2012 C C . ALA A 1 244 ? 15.098 -14.668 -22.553 1.00 90.31 244 ALA A C 1
ATOM 2014 O O . ALA A 1 244 ? 16.294 -14.945 -22.622 1.00 90.31 244 ALA A O 1
ATOM 2015 N N . TRP A 1 245 ? 14.168 -15.619 -22.517 1.00 91.12 245 TRP A N 1
ATOM 2016 C CA . TRP A 1 245 ? 14.484 -17.042 -22.607 1.00 91.12 245 TRP A CA 1
ATOM 2017 C C . TRP A 1 245 ? 13.429 -17.834 -23.377 1.00 91.12 245 TRP A C 1
ATOM 2019 O O . TRP A 1 245 ? 12.240 -17.529 -23.342 1.00 91.12 245 TRP A O 1
ATOM 2029 N N . ARG A 1 246 ? 13.876 -18.893 -24.056 1.00 89.75 246 ARG A N 1
ATOM 2030 C CA . ARG A 1 246 ? 13.012 -19.842 -24.768 1.00 89.75 246 ARG A CA 1
ATOM 2031 C C . ARG A 1 246 ? 13.573 -21.252 -24.677 1.00 89.75 246 ARG A C 1
ATOM 2033 O O . ARG A 1 246 ? 14.783 -21.444 -24.791 1.00 89.75 246 ARG A O 1
ATOM 2040 N N . GLY A 1 247 ? 12.689 -22.229 -24.494 1.00 83.69 247 GLY A N 1
ATOM 2041 C CA . GLY A 1 247 ? 13.049 -23.643 -24.530 1.00 83.69 247 GLY A CA 1
ATOM 2042 C C . GLY A 1 247 ? 13.691 -24.016 -25.862 1.00 83.69 247 GLY A C 1
ATOM 2043 O O . GLY A 1 247 ? 13.147 -23.720 -26.927 1.00 83.69 247 GLY A O 1
ATOM 2044 N N . ALA A 1 248 ? 14.868 -24.627 -25.817 1.00 78.88 248 ALA A N 1
ATOM 2045 C CA . ALA A 1 248 ? 15.601 -24.984 -27.017 1.00 78.88 248 ALA A CA 1
ATOM 2046 C C . ALA A 1 248 ? 15.223 -26.405 -27.464 1.00 78.88 248 ALA A C 1
ATOM 2048 O O . ALA A 1 248 ? 15.364 -27.363 -26.707 1.00 78.88 248 ALA A O 1
ATOM 2049 N N . LYS A 1 249 ? 14.738 -26.539 -28.704 1.00 72.06 249 LYS A N 1
ATOM 2050 C CA . LYS A 1 249 ? 14.400 -27.832 -29.318 1.00 72.06 249 LYS A CA 1
ATOM 2051 C C . LYS A 1 249 ? 15.577 -28.310 -30.168 1.00 72.06 249 LYS A C 1
ATOM 2053 O O . LYS A 1 249 ? 16.018 -27.585 -31.058 1.00 72.06 249 LYS A O 1
ATOM 2058 N N . LEU A 1 250 ? 16.081 -29.517 -29.910 1.00 62.94 250 LEU A N 1
ATOM 2059 C CA . LEU A 1 250 ? 17.117 -30.120 -30.753 1.00 62.94 250 LEU A CA 1
ATOM 2060 C C . LEU A 1 250 ? 16.523 -30.521 -32.117 1.00 62.94 250 LEU A C 1
ATOM 2062 O O . LEU A 1 250 ? 15.517 -31.235 -32.148 1.00 62.94 250 LEU A O 1
ATOM 2066 N N . PRO A 1 251 ? 17.133 -30.123 -33.248 1.00 54.91 251 PRO A N 1
ATOM 2067 C CA . PRO A 1 251 ? 16.693 -30.586 -34.558 1.00 54.91 251 PRO A CA 1
ATOM 2068 C C . PRO A 1 251 ? 16.871 -32.109 -34.665 1.00 54.91 251 PRO A C 1
ATOM 2070 O O . PRO A 1 251 ? 17.937 -32.639 -34.361 1.00 54.91 251 PRO A O 1
ATOM 2073 N N . GLY A 1 252 ? 15.817 -32.817 -35.082 1.00 51.44 252 GLY A N 1
ATOM 2074 C CA . GLY A 1 252 ? 15.854 -34.264 -35.338 1.00 51.44 252 GLY A CA 1
ATOM 2075 C C . GLY A 1 252 ? 15.524 -35.180 -34.151 1.00 51.44 252 GLY A C 1
ATOM 2076 O O . GLY A 1 252 ? 15.449 -36.391 -34.341 1.00 51.44 252 GLY A O 1
ATOM 2077 N N . LYS A 1 253 ? 15.259 -34.647 -32.951 1.00 51.94 253 LYS A N 1
ATOM 2078 C CA . LYS A 1 253 ? 14.657 -35.415 -31.846 1.00 51.94 253 LYS A CA 1
ATOM 2079 C C . LYS A 1 253 ? 13.292 -34.827 -31.498 1.00 51.94 253 LYS A C 1
ATOM 2081 O O . LYS A 1 253 ? 13.195 -33.639 -31.203 1.00 51.94 253 LYS A O 1
ATOM 2086 N N . GLN A 1 254 ? 12.244 -35.658 -31.490 1.00 44.47 254 GLN A N 1
ATOM 2087 C CA . GLN A 1 254 ? 11.008 -35.340 -30.768 1.00 44.47 254 GLN A CA 1
ATOM 2088 C C . GLN A 1 254 ? 11.364 -35.262 -29.280 1.00 44.47 254 GLN A C 1
ATOM 2090 O O . GLN A 1 254 ? 11.358 -36.261 -28.568 1.00 44.47 254 GLN A O 1
ATOM 2095 N N . MET A 1 255 ? 11.761 -34.077 -28.824 1.00 47.78 255 MET A N 1
ATOM 2096 C CA . MET A 1 255 ? 11.832 -33.783 -27.403 1.00 47.78 255 MET A CA 1
ATOM 2097 C C . MET A 1 255 ? 10.395 -33.626 -26.923 1.00 47.78 255 MET A C 1
ATOM 2099 O O . MET A 1 255 ? 9.742 -32.618 -27.195 1.00 47.78 255 MET A O 1
ATOM 2103 N N . TYR A 1 256 ? 9.889 -34.661 -26.261 1.00 46.97 256 TYR A N 1
ATOM 2104 C CA . TYR A 1 256 ? 8.734 -34.508 -25.393 1.00 46.97 256 TYR A CA 1
ATOM 2105 C C . TYR A 1 256 ? 9.136 -33.523 -24.285 1.00 46.97 256 TYR A C 1
ATOM 2107 O O . TYR A 1 256 ? 10.253 -33.645 -23.777 1.00 46.97 256 TYR A O 1
ATOM 2115 N N . PRO A 1 257 ? 8.302 -32.530 -23.924 1.00 51.53 257 PRO A N 1
ATOM 2116 C CA . PRO A 1 257 ? 8.532 -31.778 -22.696 1.00 51.53 257 PRO A CA 1
ATOM 2117 C C . PRO A 1 257 ? 8.643 -32.798 -21.562 1.00 51.53 257 PRO A C 1
ATOM 2119 O O . PRO A 1 257 ? 7.717 -33.580 -21.347 1.00 51.53 257 PRO A O 1
ATOM 2122 N N . ASP A 1 258 ? 9.796 -32.832 -20.895 1.00 51.12 258 ASP A N 1
ATOM 2123 C CA . ASP A 1 258 ? 10.194 -33.941 -20.014 1.00 51.12 258 ASP A CA 1
ATOM 2124 C C . ASP A 1 258 ? 9.200 -34.114 -18.843 1.00 51.12 258 ASP A C 1
ATOM 2126 O O . ASP A 1 258 ? 8.987 -35.207 -18.317 1.00 51.12 258 ASP A O 1
ATOM 2130 N N . ARG A 1 259 ? 8.490 -33.024 -18.498 1.00 53.81 259 ARG A N 1
ATOM 2131 C CA . ARG A 1 259 ? 7.277 -32.999 -17.670 1.00 53.81 259 ARG A CA 1
ATOM 2132 C C . ARG A 1 259 ? 6.342 -31.863 -18.085 1.00 53.81 259 ARG A C 1
ATOM 2134 O O . ARG A 1 259 ? 6.790 -30.740 -18.309 1.00 53.81 259 ARG A O 1
ATOM 2141 N N . ARG A 1 260 ? 5.034 -32.137 -18.084 1.00 53.16 260 ARG A N 1
ATOM 2142 C CA . ARG A 1 260 ? 3.977 -31.115 -18.012 1.00 53.16 260 ARG A CA 1
ATOM 2143 C C . ARG A 1 260 ? 3.732 -30.826 -16.536 1.00 53.16 260 ARG A C 1
ATOM 2145 O O . ARG A 1 260 ? 3.205 -31.676 -15.824 1.00 53.16 260 ARG A O 1
ATOM 2152 N N . GLU A 1 261 ? 4.168 -29.668 -16.059 1.00 53.00 261 GLU A N 1
ATOM 2153 C CA . GLU A 1 261 ? 3.856 -29.211 -14.704 1.00 53.00 261 GLU A CA 1
ATOM 2154 C C . GLU A 1 261 ? 2.914 -28.010 -14.764 1.00 53.00 261 GLU A C 1
ATOM 2156 O O . GLU A 1 261 ? 3.047 -27.131 -15.618 1.00 53.00 261 GLU A O 1
ATOM 2161 N N . TYR A 1 262 ? 1.957 -27.988 -13.838 1.00 49.88 262 TYR A N 1
ATOM 2162 C CA . TYR A 1 262 ? 1.045 -26.871 -13.651 1.00 49.88 262 TYR A CA 1
ATOM 2163 C C . TYR A 1 262 ? 1.674 -25.880 -12.673 1.00 49.88 262 TYR A C 1
ATOM 2165 O O . TYR A 1 262 ? 1.762 -26.151 -11.476 1.00 49.88 262 TYR A O 1
ATOM 2173 N N . HIS A 1 263 ? 2.084 -24.716 -13.172 1.00 46.28 263 HIS A N 1
ATOM 2174 C CA . HIS A 1 263 ? 2.455 -23.575 -12.337 1.00 46.28 263 HIS A CA 1
ATOM 2175 C C . HIS A 1 263 ? 1.390 -22.491 -12.500 1.00 46.28 263 HIS A C 1
ATOM 2177 O O . HIS A 1 263 ? 1.121 -22.046 -13.612 1.00 46.28 263 HIS A O 1
ATOM 2183 N N . GLU A 1 264 ? 0.754 -22.096 -11.391 1.00 48.91 264 GLU A N 1
ATOM 2184 C CA . GLU A 1 264 ? -0.279 -21.042 -11.366 1.00 48.91 264 GLU A CA 1
ATOM 2185 C C . GLU A 1 264 ? -1.439 -21.290 -12.359 1.00 48.91 264 GLU A C 1
ATOM 2187 O O . GLU A 1 264 ? -1.990 -20.366 -12.951 1.00 48.91 264 GLU A O 1
ATOM 2192 N N . GLY A 1 265 ? -1.805 -22.561 -12.573 1.00 54.72 265 GLY A N 1
ATOM 2193 C CA . GLY A 1 265 ? -2.892 -22.951 -13.480 1.00 54.72 265 GLY A CA 1
ATOM 2194 C C . GLY A 1 265 ? -2.536 -22.938 -14.971 1.00 54.72 265 GLY A C 1
ATOM 2195 O O . GLY A 1 265 ? -3.417 -23.170 -15.795 1.00 54.72 265 GLY A O 1
ATOM 2196 N N . ARG A 1 266 ? -1.267 -22.705 -15.339 1.00 51.19 266 ARG A N 1
ATOM 2197 C CA . ARG A 1 266 ? -0.776 -22.801 -16.723 1.00 51.19 266 ARG A CA 1
ATOM 2198 C C . ARG A 1 266 ? 0.143 -24.008 -16.894 1.00 51.19 266 ARG A C 1
ATOM 2200 O O . ARG A 1 266 ? 0.971 -24.295 -16.031 1.00 51.19 266 ARG A O 1
ATOM 2207 N N . GLU A 1 267 ? -0.019 -24.709 -18.012 1.00 55.75 267 GLU A N 1
ATOM 2208 C CA . GLU A 1 267 ? 0.851 -25.813 -18.424 1.00 55.75 267 GLU A CA 1
ATOM 2209 C C . GLU A 1 267 ? 2.179 -25.222 -18.919 1.00 55.75 267 GLU A C 1
ATOM 2211 O O . GLU A 1 267 ? 2.200 -24.448 -19.877 1.00 55.75 267 GLU A O 1
ATOM 2216 N N . VAL A 1 268 ? 3.283 -25.525 -18.228 1.00 62.12 268 VAL A N 1
ATOM 2217 C CA . VAL A 1 268 ? 4.616 -25.029 -18.600 1.00 62.12 268 VAL A CA 1
ATOM 2218 C C . VAL A 1 268 ? 5.429 -26.178 -19.182 1.00 62.12 268 VAL A C 1
ATOM 2220 O O . VAL A 1 268 ? 5.721 -27.155 -18.491 1.00 62.12 268 VAL A O 1
ATOM 2223 N N . GLU A 1 269 ? 5.816 -26.054 -20.452 1.00 65.88 269 GLU A N 1
ATOM 2224 C CA . GLU A 1 269 ? 6.743 -26.985 -21.098 1.00 65.88 269 GLU A CA 1
ATOM 2225 C C . GLU A 1 269 ? 8.157 -26.801 -20.515 1.00 65.88 269 GLU A C 1
ATOM 2227 O O . GLU A 1 269 ? 8.767 -25.730 -20.633 1.00 65.88 269 GLU A O 1
ATOM 2232 N N . LYS A 1 270 ? 8.686 -27.847 -19.867 1.00 68.88 270 LYS A N 1
ATOM 2233 C CA . LYS A 1 270 ? 10.073 -27.882 -19.385 1.00 68.88 270 LYS A CA 1
ATOM 2234 C C . LYS A 1 270 ? 11.001 -28.456 -20.450 1.00 68.88 270 LYS A C 1
ATOM 2236 O O . LYS A 1 270 ? 10.730 -29.517 -21.009 1.00 68.88 270 LYS A O 1
ATOM 2241 N N . PHE A 1 271 ? 12.108 -27.759 -20.679 1.00 75.19 271 PHE A N 1
ATOM 2242 C CA . PHE A 1 271 ? 13.185 -28.172 -21.576 1.00 75.19 271 PHE A CA 1
ATOM 2243 C C . PHE A 1 271 ? 14.485 -28.334 -20.784 1.00 75.19 271 PHE A C 1
ATOM 2245 O O . PHE A 1 271 ? 14.708 -27.619 -19.809 1.00 75.19 271 PHE A O 1
ATOM 2252 N N . ASP A 1 272 ? 15.377 -29.222 -21.220 1.00 72.25 272 ASP A N 1
ATOM 2253 C CA . ASP A 1 272 ? 16.687 -29.397 -20.570 1.00 72.25 272 ASP A CA 1
ATOM 2254 C C . ASP A 1 272 ? 17.560 -28.141 -20.693 1.00 72.25 272 ASP A C 1
ATOM 2256 O O . ASP A 1 272 ? 18.302 -27.768 -19.778 1.00 72.25 272 ASP A O 1
ATOM 2260 N N . TYR A 1 273 ? 17.422 -27.452 -21.827 1.00 81.00 273 TYR A N 1
ATOM 2261 C CA . TYR A 1 273 ? 18.201 -26.277 -22.181 1.00 81.00 273 TYR A CA 1
ATOM 2262 C C . TYR A 1 273 ? 17.313 -25.153 -22.703 1.00 81.00 273 TYR A C 1
ATOM 2264 O O . TYR A 1 273 ? 16.321 -25.370 -23.403 1.00 81.00 273 TYR A O 1
ATOM 2272 N N . TYR A 1 274 ? 17.730 -23.930 -22.406 1.00 85.00 274 TYR A N 1
ATOM 2273 C CA . TYR A 1 274 ? 17.096 -22.698 -22.838 1.00 85.00 274 TYR A CA 1
ATOM 2274 C C . TYR A 1 274 ? 18.106 -21.837 -23.583 1.00 85.00 274 TYR A C 1
ATOM 2276 O O . TYR A 1 274 ? 19.250 -21.666 -23.146 1.00 85.00 274 TYR A O 1
ATOM 2284 N N . VAL A 1 275 ? 17.653 -21.249 -24.687 1.00 87.44 275 VAL A N 1
ATOM 2285 C CA . VAL A 1 275 ? 18.332 -20.096 -25.271 1.00 87.44 275 VAL A CA 1
ATOM 2286 C C . VAL A 1 275 ? 17.991 -18.896 -24.408 1.00 87.44 275 VAL A C 1
ATOM 2288 O O . VAL A 1 275 ? 16.814 -18.630 -24.170 1.00 87.44 275 VAL A O 1
ATOM 2291 N N . TYR A 1 276 ? 19.013 -18.205 -23.918 1.00 89.50 276 TYR A N 1
ATOM 2292 C CA . TYR A 1 276 ? 18.879 -17.064 -23.025 1.00 89.50 276 TYR A CA 1
ATOM 2293 C C . TYR A 1 276 ? 19.570 -15.845 -23.632 1.00 89.50 276 TYR A C 1
ATOM 2295 O O . TYR A 1 276 ? 20.737 -15.926 -24.020 1.00 89.50 276 TYR A O 1
ATOM 2303 N N . PHE A 1 277 ? 18.872 -14.716 -23.658 1.00 90.50 277 PHE A N 1
ATOM 2304 C CA . PHE A 1 277 ? 19.412 -13.422 -24.047 1.00 90.50 277 PHE A CA 1
ATOM 2305 C C . PHE A 1 277 ? 19.468 -12.488 -22.841 1.00 90.50 277 PHE A C 1
ATOM 2307 O O . PHE A 1 277 ? 18.479 -12.327 -22.123 1.00 90.50 277 PHE A O 1
ATOM 2314 N N . ASP A 1 278 ? 20.630 -11.873 -22.646 1.00 88.88 278 ASP A N 1
ATOM 2315 C CA . ASP A 1 278 ? 20.798 -10.674 -21.828 1.00 88.88 278 ASP A CA 1
ATOM 2316 C C . ASP A 1 278 ? 20.897 -9.485 -22.788 1.00 88.88 278 ASP A C 1
ATOM 2318 O O . ASP A 1 278 ? 21.846 -9.385 -23.572 1.00 88.88 278 ASP A O 1
ATOM 2322 N N . ILE A 1 279 ? 19.858 -8.652 -22.810 1.00 88.75 279 ILE A N 1
ATOM 2323 C CA . ILE A 1 279 ? 19.735 -7.537 -23.747 1.00 88.75 279 ILE A CA 1
ATOM 2324 C C . ILE A 1 279 ? 19.815 -6.240 -22.951 1.00 88.75 279 ILE A C 1
ATOM 2326 O O . ILE A 1 279 ? 18.927 -5.936 -22.159 1.00 88.75 279 ILE A O 1
ATOM 2330 N N . LYS A 1 280 ? 20.865 -5.459 -23.195 1.00 89.44 280 LYS A N 1
ATOM 2331 C CA . LYS A 1 280 ? 21.102 -4.164 -22.549 1.00 89.44 280 LYS A CA 1
ATOM 2332 C C . LYS A 1 280 ? 20.894 -3.065 -23.568 1.00 89.44 280 LYS A C 1
ATOM 2334 O O . LYS A 1 280 ? 21.580 -3.032 -24.590 1.00 89.44 280 LYS A O 1
ATOM 2339 N N . ILE A 1 281 ? 19.964 -2.168 -23.288 1.00 86.06 281 ILE A N 1
ATOM 2340 C CA . ILE A 1 281 ? 19.606 -1.068 -24.179 1.00 86.06 281 ILE A CA 1
ATOM 2341 C C . ILE A 1 281 ? 19.938 0.219 -23.455 1.00 86.06 281 ILE A C 1
ATOM 2343 O O . ILE A 1 281 ? 19.486 0.429 -22.334 1.00 86.06 281 ILE A O 1
ATOM 2347 N N . LYS A 1 282 ? 20.728 1.079 -24.089 1.00 85.75 282 LYS A N 1
ATOM 2348 C CA . LYS A 1 282 ? 21.054 2.416 -23.596 1.00 85.75 282 LYS A CA 1
ATOM 2349 C C . LYS A 1 282 ? 20.636 3.425 -24.647 1.00 85.75 282 LYS A C 1
ATOM 2351 O O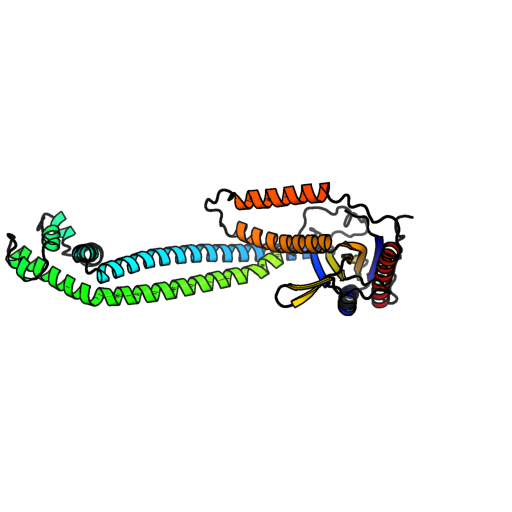 . LYS A 1 282 ? 21.044 3.307 -25.793 1.00 85.75 282 LYS A O 1
ATOM 2356 N N . ARG A 1 283 ? 19.845 4.413 -24.260 1.00 82.50 283 ARG A N 1
ATOM 2357 C CA . ARG A 1 283 ? 19.432 5.546 -25.083 1.00 82.50 283 ARG A CA 1
ATOM 2358 C C . ARG A 1 283 ? 20.077 6.800 -24.519 1.00 82.50 283 ARG A C 1
ATOM 2360 O O . ARG A 1 283 ? 19.887 7.088 -23.344 1.00 82.50 283 ARG A O 1
ATOM 2367 N N . ARG A 1 284 ? 20.815 7.539 -25.337 1.00 81.56 284 ARG A N 1
ATOM 2368 C CA . ARG A 1 284 ? 21.425 8.831 -25.017 1.00 81.56 284 ARG A CA 1
ATOM 2369 C C . ARG A 1 284 ? 20.739 9.896 -25.865 1.00 81.56 284 ARG A C 1
ATOM 2371 O O . ARG A 1 284 ? 20.608 9.730 -27.071 1.00 81.56 284 ARG A O 1
ATOM 2378 N N . GLN A 1 285 ? 20.300 10.979 -25.239 1.00 78.75 285 GLN A N 1
ATOM 2379 C CA . GLN A 1 285 ? 19.802 12.162 -25.940 1.00 78.75 285 GLN A CA 1
ATOM 2380 C C . GLN A 1 285 ? 20.846 13.272 -25.823 1.00 78.75 285 GLN A C 1
ATOM 2382 O O . GLN A 1 285 ? 21.304 13.568 -24.715 1.00 78.75 285 GLN A O 1
ATOM 2387 N N . VAL A 1 286 ? 21.240 13.863 -26.953 1.00 75.75 286 VAL A N 1
ATOM 2388 C CA . VAL A 1 286 ? 22.223 14.955 -27.013 1.00 75.75 286 VAL A CA 1
ATOM 2389 C C . VAL A 1 286 ? 21.747 16.029 -27.982 1.00 75.75 286 VAL A C 1
ATOM 2391 O O . VAL A 1 286 ? 21.219 15.731 -29.050 1.00 75.75 286 VAL A O 1
ATOM 2394 N N . ILE A 1 287 ? 21.984 17.296 -27.646 1.00 74.12 287 ILE A N 1
ATOM 2395 C CA . ILE A 1 287 ? 21.784 18.415 -28.569 1.00 74.12 287 ILE A CA 1
ATOM 2396 C C . ILE A 1 287 ? 23.122 18.748 -29.230 1.00 74.12 287 ILE A C 1
ATOM 2398 O O . ILE A 1 287 ? 24.036 19.243 -28.574 1.00 74.12 287 ILE A O 1
ATOM 2402 N N . ILE A 1 288 ? 23.239 18.510 -30.538 1.00 73.44 288 ILE A N 1
ATOM 2403 C CA . ILE A 1 288 ? 24.433 18.848 -31.325 1.00 73.44 288 ILE A CA 1
ATOM 2404 C C . ILE A 1 288 ? 24.047 19.914 -32.351 1.00 73.44 288 ILE A C 1
ATOM 2406 O O . ILE A 1 288 ? 23.199 19.691 -33.212 1.00 73.44 288 ILE A O 1
ATOM 2410 N N . LYS A 1 289 ? 24.675 21.097 -32.270 1.00 74.06 289 LYS A N 1
ATOM 2411 C CA . LYS A 1 289 ? 24.425 22.237 -33.183 1.00 74.06 289 LYS A CA 1
ATOM 2412 C C . LYS A 1 289 ? 22.937 22.634 -33.287 1.00 74.06 289 LYS A C 1
ATOM 2414 O O . LYS A 1 289 ? 22.457 22.959 -34.369 1.00 74.06 289 LYS A O 1
ATOM 2419 N N . GLY A 1 290 ? 22.204 22.584 -32.172 1.00 73.44 290 GLY A N 1
ATOM 2420 C CA . GLY A 1 290 ? 20.783 22.956 -32.110 1.00 73.44 290 GLY A CA 1
ATOM 2421 C C . GLY A 1 290 ? 19.804 21.900 -32.638 1.00 73.44 290 GLY A C 1
ATOM 2422 O O . GLY A 1 290 ? 18.611 22.177 -32.696 1.00 73.44 290 GLY A O 1
ATOM 2423 N N . LYS A 1 291 ? 20.278 20.702 -33.006 1.00 76.88 291 LYS A N 1
ATOM 2424 C CA . LYS A 1 291 ? 19.425 19.550 -33.323 1.00 76.88 291 LYS A CA 1
ATOM 2425 C C . LYS A 1 291 ? 19.476 18.532 -32.190 1.00 76.88 291 LYS A C 1
ATOM 2427 O O . LYS A 1 291 ? 20.561 18.202 -31.715 1.00 76.88 291 LYS A O 1
ATOM 2432 N N . GLU A 1 292 ? 18.311 18.039 -31.786 1.00 76.75 292 GLU A N 1
ATOM 2433 C CA . GLU A 1 292 ? 18.179 16.910 -30.866 1.00 76.75 292 GLU A CA 1
ATOM 2434 C C . GLU A 1 292 ? 18.483 15.615 -31.618 1.00 76.75 292 GLU A C 1
ATOM 2436 O O . GLU A 1 292 ? 17.836 15.285 -32.613 1.00 76.75 292 GLU A O 1
ATOM 2441 N N . ILE A 1 293 ? 19.507 14.910 -31.154 1.00 78.75 293 ILE A N 1
ATOM 2442 C CA . ILE A 1 293 ? 19.935 13.623 -31.682 1.00 78.75 293 ILE A CA 1
ATOM 2443 C C . ILE A 1 293 ? 19.731 12.587 -30.584 1.00 78.75 293 ILE A C 1
ATOM 2445 O O . ILE A 1 293 ? 20.048 12.822 -29.413 1.00 78.75 293 ILE A O 1
ATOM 2449 N N . GLU A 1 294 ? 19.193 11.439 -30.972 1.00 80.31 294 GLU A N 1
ATOM 2450 C CA . GLU A 1 294 ? 19.086 10.274 -30.111 1.00 80.31 294 GLU A CA 1
ATOM 2451 C C . GLU A 1 294 ? 20.000 9.167 -30.604 1.00 80.31 294 GLU A C 1
ATOM 2453 O O . GLU A 1 294 ? 19.886 8.710 -31.742 1.00 80.31 294 GLU A O 1
ATOM 2458 N N . ASP A 1 295 ? 20.856 8.704 -29.703 1.00 82.44 295 ASP A N 1
ATOM 2459 C CA . ASP A 1 295 ? 21.679 7.525 -29.899 1.00 82.44 295 ASP A CA 1
ATOM 2460 C C . ASP A 1 295 ? 21.105 6.372 -29.078 1.00 82.44 295 ASP A C 1
ATOM 2462 O O . ASP A 1 295 ? 20.780 6.523 -27.900 1.00 82.44 295 ASP A O 1
ATOM 2466 N N . MET A 1 296 ? 20.993 5.194 -29.680 1.00 84.19 296 MET A N 1
ATOM 2467 C CA . MET A 1 296 ? 20.636 3.959 -28.999 1.00 84.19 296 MET A CA 1
ATOM 2468 C C . MET A 1 296 ? 21.733 2.920 -29.205 1.00 84.19 296 MET A C 1
ATOM 2470 O O . MET A 1 296 ? 22.006 2.499 -30.325 1.00 84.19 296 MET A O 1
ATOM 2474 N N . LEU A 1 297 ? 22.322 2.466 -28.104 1.00 86.81 297 LEU A N 1
ATOM 2475 C CA . LEU A 1 297 ? 23.245 1.345 -28.052 1.00 86.81 297 LEU A CA 1
ATOM 2476 C C . LEU A 1 297 ? 22.504 0.120 -27.523 1.00 86.81 297 LEU A C 1
ATOM 2478 O O . LEU A 1 297 ? 22.059 0.099 -26.375 1.00 86.81 297 LEU A O 1
ATOM 2482 N N . VAL A 1 298 ? 22.427 -0.925 -28.336 1.00 86.81 298 VAL A N 1
ATOM 2483 C CA . VAL A 1 298 ? 21.867 -2.213 -27.926 1.00 86.81 298 VAL A CA 1
ATOM 2484 C C . VAL A 1 298 ? 22.981 -3.247 -27.900 1.00 86.81 298 VAL A C 1
ATOM 2486 O O . VAL A 1 298 ? 23.738 -3.410 -28.858 1.00 86.81 298 VAL A O 1
ATOM 2489 N N . THR A 1 299 ? 23.088 -3.952 -26.781 1.00 90.12 299 THR A N 1
ATOM 2490 C CA . THR A 1 299 ? 24.004 -5.075 -26.589 1.00 90.12 299 THR A CA 1
ATOM 2491 C C . THR A 1 299 ? 23.186 -6.333 -26.349 1.00 90.12 299 THR A C 1
ATOM 2493 O O . THR A 1 299 ? 22.407 -6.383 -25.406 1.00 90.12 299 THR A O 1
ATOM 2496 N N . ILE A 1 300 ? 23.374 -7.341 -27.196 1.00 90.31 300 ILE A N 1
ATOM 2497 C CA . ILE A 1 300 ? 22.724 -8.648 -27.098 1.00 90.31 300 ILE A CA 1
ATOM 2498 C C . ILE A 1 300 ? 23.797 -9.671 -26.760 1.00 90.31 300 ILE A C 1
ATOM 2500 O O . ILE A 1 300 ? 24.726 -9.893 -27.542 1.00 90.31 300 ILE A O 1
ATOM 2504 N N . GLU A 1 301 ? 23.661 -10.309 -25.608 1.00 90.12 301 GLU A N 1
ATOM 2505 C CA . GLU A 1 301 ? 24.519 -11.399 -25.163 1.00 90.12 301 GLU A CA 1
ATOM 2506 C C . GLU A 1 301 ? 23.715 -12.705 -25.172 1.00 90.12 301 GLU A C 1
ATOM 2508 O O . GLU A 1 301 ? 22.727 -12.864 -24.456 1.00 90.12 301 GLU A O 1
ATOM 2513 N N . GLY A 1 302 ? 24.123 -13.643 -26.028 1.00 88.69 302 GLY A N 1
ATOM 2514 C CA . GLY A 1 302 ? 23.504 -14.957 -26.152 1.00 88.69 302 GLY A CA 1
ATOM 2515 C C . GLY A 1 302 ? 24.186 -15.995 -25.274 1.00 88.69 302 GLY A C 1
ATOM 2516 O O . GLY A 1 302 ? 25.404 -16.190 -25.340 1.00 88.69 302 GLY A O 1
ATOM 2517 N N . HIS A 1 303 ? 23.388 -16.711 -24.492 1.00 89.75 303 HIS A N 1
ATOM 2518 C CA . HIS A 1 303 ? 23.825 -17.776 -23.601 1.00 89.75 303 HIS A CA 1
ATOM 2519 C C . HIS A 1 303 ? 22.984 -19.035 -23.817 1.00 89.75 303 HIS A C 1
ATOM 2521 O O . HIS A 1 303 ? 21.809 -18.974 -24.178 1.00 89.75 303 HIS A O 1
ATOM 2527 N N . LEU A 1 304 ? 23.591 -20.184 -23.536 1.00 87.00 304 LEU A N 1
ATOM 2528 C CA . LEU A 1 304 ? 22.873 -21.436 -23.338 1.00 87.00 304 LEU A CA 1
ATOM 2529 C C . LEU A 1 304 ? 22.811 -21.680 -21.832 1.00 87.00 304 LEU A C 1
ATOM 2531 O O . LEU A 1 304 ? 23.857 -21.685 -21.183 1.00 87.00 304 LEU A O 1
ATOM 2535 N N . LYS A 1 305 ? 21.606 -21.833 -21.286 1.00 86.81 305 LYS A N 1
ATOM 2536 C CA . LYS A 1 305 ? 21.389 -22.069 -19.855 1.00 86.81 305 LYS A CA 1
ATOM 2537 C C . LYS A 1 305 ? 20.561 -23.323 -19.635 1.00 86.81 305 LYS A C 1
ATOM 2539 O O . LYS A 1 305 ? 19.684 -23.644 -20.433 1.00 86.81 305 LYS A O 1
ATOM 2544 N N . SER A 1 306 ? 20.833 -24.020 -18.546 1.00 84.44 306 SER A N 1
ATOM 2545 C CA . SER A 1 306 ? 20.000 -25.121 -18.060 1.00 84.44 306 SER A CA 1
ATOM 2546 C C . SER A 1 306 ? 18.702 -24.601 -17.430 1.00 84.44 306 SER A C 1
ATOM 2548 O O . SER A 1 306 ? 18.619 -23.438 -17.020 1.00 84.44 306 SER A O 1
ATOM 2550 N N . TRP A 1 307 ? 17.693 -25.469 -17.286 1.00 79.94 307 TRP A N 1
ATOM 2551 C CA . TRP A 1 307 ? 16.462 -25.135 -16.550 1.00 79.94 307 TRP A CA 1
ATOM 2552 C C . TRP A 1 307 ? 16.746 -24.571 -15.150 1.00 79.94 307 TRP A C 1
ATOM 2554 O O . TRP A 1 307 ? 16.160 -23.562 -14.762 1.00 79.94 307 TRP A O 1
ATOM 2564 N N . GLN A 1 308 ? 17.672 -25.182 -14.406 1.00 82.75 308 GLN A N 1
ATOM 2565 C CA . GLN A 1 308 ? 17.996 -24.769 -13.036 1.00 82.75 308 GLN A CA 1
ATOM 2566 C C . GLN A 1 308 ? 18.535 -23.335 -12.979 1.00 82.75 308 GLN A C 1
ATOM 2568 O O . GLN A 1 308 ? 18.174 -22.574 -12.084 1.00 82.75 308 GLN A O 1
ATOM 2573 N N . GLU A 1 309 ? 19.354 -22.936 -13.954 1.00 82.94 309 GLU A N 1
ATOM 2574 C CA . GLU A 1 309 ? 19.881 -21.571 -14.046 1.00 82.94 309 GLU A CA 1
ATOM 2575 C C . GLU A 1 309 ? 18.795 -20.556 -14.417 1.00 82.94 309 GLU A C 1
ATOM 2577 O O . GLU A 1 309 ? 18.795 -19.437 -13.899 1.00 82.94 309 GLU A O 1
ATOM 2582 N N . ILE A 1 310 ? 17.850 -20.934 -15.284 1.00 83.31 310 ILE A N 1
ATOM 2583 C CA . ILE A 1 310 ? 16.687 -20.099 -15.609 1.00 83.31 310 ILE A CA 1
ATOM 2584 C C . ILE A 1 310 ? 15.778 -19.951 -14.393 1.00 83.31 310 ILE A C 1
ATOM 2586 O O . ILE A 1 310 ? 15.355 -18.842 -14.078 1.00 83.31 310 ILE A O 1
ATOM 2590 N N . GLU A 1 311 ? 15.499 -21.036 -13.677 1.00 81.56 311 GLU A N 1
ATOM 2591 C CA . GLU A 1 311 ? 14.673 -21.006 -12.474 1.00 81.56 311 GLU A CA 1
ATOM 2592 C C . GLU A 1 311 ? 15.336 -20.180 -11.364 1.00 81.56 311 GLU A C 1
ATOM 2594 O O . GLU A 1 311 ? 14.673 -19.368 -10.718 1.00 81.56 311 GLU A O 1
ATOM 2599 N N . ALA A 1 312 ? 16.653 -20.313 -11.189 1.00 83.81 312 ALA A N 1
ATOM 2600 C CA . ALA A 1 312 ? 17.425 -19.474 -10.281 1.00 83.81 312 ALA A CA 1
ATOM 2601 C C . ALA A 1 312 ? 17.335 -17.994 -10.674 1.00 83.81 312 ALA A C 1
ATOM 2603 O O . ALA A 1 312 ? 17.087 -17.157 -9.809 1.00 83.81 312 ALA A O 1
ATOM 2604 N N . LYS A 1 313 ? 17.447 -17.661 -11.967 1.00 81.06 313 LYS A N 1
ATOM 2605 C CA . LYS A 1 313 ? 17.315 -16.274 -12.431 1.00 81.06 313 LYS A CA 1
ATOM 2606 C C . LYS A 1 313 ? 15.890 -15.743 -12.272 1.00 81.06 313 LYS A C 1
ATOM 2608 O O . LYS A 1 313 ? 15.716 -14.605 -11.858 1.00 81.06 313 LYS A O 1
ATOM 2613 N N . LYS A 1 314 ? 14.864 -16.564 -12.520 1.00 81.62 314 LYS A N 1
ATOM 2614 C CA . LYS A 1 314 ? 13.458 -16.225 -12.234 1.00 81.62 314 LYS A CA 1
ATOM 2615 C C . LYS A 1 314 ? 13.252 -15.944 -10.747 1.00 81.62 314 LYS A C 1
ATOM 2617 O O . LYS A 1 314 ? 12.601 -14.960 -10.411 1.00 81.62 314 LYS A O 1
ATOM 2622 N N . LYS A 1 315 ? 13.827 -16.771 -9.868 1.00 82.88 315 LYS A N 1
ATOM 2623 C CA . LYS A 1 315 ? 13.813 -16.556 -8.414 1.00 82.88 315 LYS A CA 1
ATOM 2624 C C . LYS A 1 315 ? 14.580 -15.304 -8.014 1.00 82.88 315 LYS A C 1
ATOM 2626 O O . LYS A 1 315 ? 14.120 -14.613 -7.128 1.00 82.88 315 LYS A O 1
ATOM 2631 N N . GLU A 1 316 ? 15.695 -14.985 -8.664 1.00 78.69 316 GLU A N 1
ATOM 2632 C CA . GLU A 1 316 ? 16.455 -13.752 -8.426 1.00 78.69 316 GLU A CA 1
ATOM 2633 C C . GLU A 1 316 ? 15.656 -12.509 -8.839 1.00 78.69 316 GLU A C 1
ATOM 2635 O O . GLU A 1 316 ? 15.567 -11.562 -8.069 1.00 78.69 316 GLU A O 1
ATOM 2640 N N . ILE A 1 317 ? 15.020 -12.531 -10.015 1.00 73.06 317 ILE A N 1
ATOM 2641 C CA . ILE A 1 317 ? 14.136 -11.452 -10.484 1.00 73.06 317 ILE A CA 1
ATOM 2642 C C . ILE A 1 317 ? 12.958 -11.290 -9.526 1.00 73.06 317 ILE A C 1
ATOM 2644 O O . ILE A 1 317 ? 12.688 -10.184 -9.073 1.00 73.06 317 ILE A O 1
ATOM 2648 N N . LYS A 1 318 ? 12.309 -12.397 -9.154 1.00 76.31 318 LYS A N 1
ATOM 2649 C CA . LYS A 1 318 ? 11.222 -12.383 -8.174 1.00 76.31 318 LYS A CA 1
ATOM 2650 C C . LYS A 1 318 ? 11.703 -11.918 -6.801 1.00 76.31 318 LYS A C 1
ATOM 2652 O O . LYS A 1 318 ? 11.005 -11.168 -6.152 1.00 76.31 318 LYS A O 1
ATOM 2657 N N . ALA A 1 319 ? 12.905 -12.293 -6.374 1.00 75.00 319 ALA A N 1
ATOM 2658 C CA . ALA A 1 319 ? 13.492 -11.831 -5.123 1.00 75.00 319 ALA A CA 1
ATOM 2659 C C . ALA A 1 319 ? 13.858 -10.346 -5.173 1.00 75.00 319 ALA A C 1
ATOM 2661 O O . ALA A 1 319 ? 13.808 -9.700 -4.140 1.00 75.00 319 ALA A O 1
ATOM 2662 N N . MET A 1 320 ? 14.213 -9.789 -6.335 1.00 65.69 320 MET A N 1
ATOM 2663 C CA . MET A 1 320 ? 14.380 -8.345 -6.513 1.00 65.69 320 MET A CA 1
ATOM 2664 C C . MET A 1 320 ? 13.032 -7.621 -6.461 1.00 65.69 320 MET A C 1
ATOM 2666 O O . MET A 1 320 ? 12.923 -6.620 -5.760 1.00 65.69 320 MET A O 1
ATOM 2670 N N . GLU A 1 321 ? 12.002 -8.148 -7.133 1.00 65.00 321 GLU A N 1
ATOM 2671 C CA . GLU A 1 321 ? 10.615 -7.672 -7.009 1.00 65.00 321 GLU A CA 1
ATOM 2672 C C . GLU A 1 321 ? 10.165 -7.730 -5.533 1.00 65.00 321 GLU A C 1
ATOM 2674 O O . GLU A 1 321 ? 9.683 -6.742 -4.985 1.00 65.00 321 GLU A O 1
ATOM 2679 N N . ASP A 1 322 ? 10.419 -8.845 -4.850 1.00 72.25 322 ASP A N 1
ATOM 2680 C CA . ASP A 1 322 ? 10.085 -9.066 -3.444 1.00 72.25 322 ASP A CA 1
ATOM 2681 C C . ASP A 1 322 ? 10.965 -8.246 -2.495 1.00 72.25 322 ASP A C 1
ATOM 2683 O O . ASP A 1 322 ? 10.502 -7.873 -1.429 1.00 72.25 322 ASP A O 1
ATOM 2687 N N . ALA A 1 323 ? 12.221 -7.945 -2.829 1.00 67.19 323 ALA A N 1
ATOM 2688 C CA . ALA A 1 323 ? 13.102 -7.090 -2.032 1.00 67.19 323 ALA A CA 1
ATOM 2689 C C . ALA A 1 323 ? 12.688 -5.626 -2.149 1.00 67.19 323 ALA A C 1
ATOM 2691 O O . ALA A 1 323 ? 12.706 -4.911 -1.152 1.00 67.19 323 ALA A O 1
ATOM 2692 N N . ILE A 1 324 ? 12.242 -5.203 -3.336 1.00 61.25 324 ILE A N 1
ATOM 2693 C CA . ILE A 1 324 ? 11.526 -3.941 -3.497 1.00 61.25 324 ILE A CA 1
ATOM 2694 C C . ILE A 1 324 ? 10.314 -3.973 -2.569 1.00 61.25 324 ILE A C 1
ATOM 2696 O O . ILE A 1 324 ? 10.228 -3.104 -1.711 1.00 61.25 324 ILE A O 1
ATOM 2700 N N . LEU A 1 325 ? 9.479 -5.021 -2.622 1.00 59.88 325 LEU A N 1
ATOM 2701 C CA . LEU A 1 325 ? 8.321 -5.186 -1.731 1.00 59.88 325 LEU A CA 1
ATOM 2702 C C . LEU A 1 325 ? 8.690 -5.195 -0.233 1.00 59.88 325 LEU A C 1
ATOM 2704 O O . LEU A 1 325 ? 7.999 -4.559 0.552 1.00 59.88 325 LEU A O 1
ATOM 2708 N N . ARG A 1 326 ? 9.781 -5.850 0.177 1.00 61.94 326 ARG A N 1
ATOM 2709 C CA . ARG A 1 326 ? 10.271 -5.923 1.566 1.00 61.94 326 ARG A CA 1
ATOM 2710 C C . ARG A 1 326 ? 10.875 -4.620 2.041 1.00 61.94 326 ARG A C 1
ATOM 2712 O O . ARG A 1 326 ? 10.655 -4.266 3.188 1.00 61.94 326 ARG A O 1
ATOM 2719 N N . SER A 1 327 ? 11.571 -3.880 1.181 1.00 54.44 327 SER A N 1
ATOM 2720 C CA . SER A 1 327 ? 11.965 -2.512 1.507 1.00 54.44 327 SER A CA 1
ATOM 2721 C C . SER A 1 327 ? 10.717 -1.676 1.798 1.00 54.44 327 SER A C 1
ATOM 2723 O O . SER A 1 327 ? 10.721 -0.913 2.758 1.00 54.44 327 SER A O 1
ATOM 2725 N N . LEU A 1 328 ? 9.586 -1.938 1.117 1.00 52.53 328 LEU A N 1
ATOM 2726 C CA . LEU A 1 328 ? 8.300 -1.341 1.499 1.00 52.53 328 LEU A CA 1
ATOM 2727 C C . LEU A 1 328 ? 7.911 -1.750 2.914 1.00 52.53 328 LEU A C 1
ATOM 2729 O O . LEU A 1 328 ? 7.452 -0.905 3.666 1.00 52.53 328 LEU A O 1
ATOM 2733 N N . GLU A 1 329 ? 8.102 -3.014 3.296 1.00 51.34 329 GLU A N 1
ATOM 2734 C CA . GLU A 1 329 ? 7.782 -3.526 4.635 1.00 51.34 329 GLU A CA 1
ATOM 2735 C C . GLU A 1 329 ? 8.734 -3.074 5.753 1.00 51.34 329 GLU A C 1
ATOM 2737 O O . GLU A 1 329 ? 8.328 -2.957 6.909 1.00 51.34 329 GLU A O 1
ATOM 2742 N N . GLU A 1 330 ? 9.986 -2.772 5.439 1.00 55.59 330 GLU A N 1
ATOM 2743 C CA . GLU A 1 330 ? 10.926 -2.155 6.376 1.00 55.59 330 GLU A CA 1
ATOM 2744 C C . GLU A 1 330 ? 10.597 -0.669 6.560 1.00 55.59 330 GLU A C 1
ATOM 2746 O O . GLU A 1 330 ? 10.560 -0.178 7.691 1.00 55.59 330 GLU A O 1
ATOM 2751 N N . PHE A 1 331 ? 10.212 0.020 5.478 1.00 47.41 331 PHE A N 1
ATOM 2752 C CA . PHE A 1 331 ? 9.619 1.356 5.541 1.00 47.41 331 PHE A CA 1
ATOM 2753 C C . PHE A 1 331 ? 8.234 1.363 6.229 1.00 47.41 331 PHE A C 1
ATOM 2755 O O . PHE A 1 331 ? 7.864 2.394 6.787 1.00 47.41 331 PHE A O 1
ATOM 2762 N N . ARG A 1 332 ? 7.498 0.231 6.301 1.00 43.88 332 ARG A N 1
ATOM 2763 C CA . ARG A 1 332 ? 6.216 0.053 7.044 1.00 43.88 332 ARG A CA 1
ATOM 2764 C C . ARG A 1 332 ? 6.322 0.212 8.569 1.00 43.88 332 ARG A C 1
ATOM 2766 O O . ARG A 1 332 ? 5.305 0.084 9.251 1.00 43.88 332 ARG A O 1
ATOM 2773 N N . GLY A 1 333 ? 7.500 0.474 9.142 1.00 47.53 333 GLY A N 1
ATOM 2774 C CA . GLY A 1 333 ? 7.631 0.663 10.591 1.00 47.53 333 GLY A CA 1
ATOM 2775 C C . GLY A 1 333 ? 7.297 -0.597 11.400 1.00 47.53 333 GLY A C 1
ATOM 2776 O O . GLY A 1 333 ? 7.013 -0.522 12.592 1.00 47.53 333 GLY A O 1
ATOM 2777 N N . THR A 1 334 ? 7.363 -1.782 10.789 1.00 45.22 334 THR A N 1
ATOM 2778 C CA . THR A 1 334 ? 7.249 -3.089 11.460 1.00 45.22 334 THR A CA 1
ATOM 2779 C C . THR A 1 334 ? 8.512 -3.460 12.246 1.00 45.22 334 THR A C 1
ATOM 2781 O O . THR A 1 334 ? 8.864 -4.629 12.369 1.00 45.22 334 THR A O 1
ATOM 2784 N N . ARG A 1 335 ? 9.203 -2.468 12.820 1.00 40.31 335 ARG A N 1
ATOM 2785 C CA . ARG A 1 335 ? 10.298 -2.679 13.771 1.00 40.31 335 ARG A CA 1
ATOM 2786 C C . ARG A 1 335 ? 9.862 -2.338 15.194 1.00 40.31 335 ARG A C 1
ATOM 2788 O O . ARG A 1 335 ? 10.591 -1.705 15.944 1.00 40.31 335 ARG A O 1
ATOM 2795 N N . GLU A 1 336 ? 8.691 -2.828 15.587 1.00 37.81 336 GLU A N 1
ATOM 2796 C CA . GLU A 1 336 ? 8.490 -3.217 16.980 1.00 37.81 336 GLU A CA 1
ATOM 2797 C C . GLU A 1 336 ? 9.114 -4.607 17.159 1.00 37.81 336 GLU A C 1
ATOM 2799 O O . GLU A 1 336 ? 8.550 -5.620 16.762 1.00 37.81 336 GLU A O 1
ATOM 2804 N N . LEU A 1 337 ? 10.332 -4.630 17.706 1.00 37.47 337 LEU A N 1
ATOM 2805 C CA . LEU A 1 337 ? 10.853 -5.696 18.575 1.00 37.47 337 LEU A CA 1
ATOM 2806 C C . LEU A 1 337 ? 10.772 -7.164 18.103 1.00 37.47 337 LEU A C 1
ATOM 2808 O O . LEU A 1 337 ? 10.841 -8.070 18.930 1.00 37.47 337 LEU A O 1
ATOM 2812 N N . ALA A 1 338 ? 10.744 -7.455 16.806 1.00 33.81 338 ALA A N 1
ATOM 2813 C CA . ALA A 1 338 ? 11.128 -8.781 16.338 1.00 33.81 338 ALA A CA 1
ATOM 2814 C C . ALA A 1 338 ? 12.657 -8.823 16.224 1.00 33.81 338 ALA A C 1
ATOM 2816 O O . ALA A 1 338 ? 13.241 -8.377 15.233 1.00 33.81 338 ALA A O 1
ATOM 2817 N N . GLN A 1 339 ? 13.322 -9.369 17.250 1.00 39.34 339 GLN A N 1
ATOM 2818 C CA . GLN A 1 339 ? 14.633 -9.984 17.040 1.00 39.34 339 GLN A CA 1
ATOM 2819 C C . GLN A 1 339 ? 14.556 -10.850 15.773 1.00 39.34 339 GLN A C 1
ATOM 2821 O O . GLN A 1 339 ? 13.510 -11.468 15.549 1.00 39.34 339 GLN A O 1
ATOM 2826 N N . PRO A 1 340 ? 15.608 -10.886 14.934 1.00 36.84 340 PRO A N 1
ATOM 2827 C CA . PRO A 1 340 ? 15.578 -11.627 13.681 1.00 36.84 340 PRO A CA 1
ATOM 2828 C C . PRO A 1 340 ? 15.160 -13.061 13.990 1.00 36.84 340 PRO A C 1
ATOM 2830 O O . PRO A 1 340 ? 15.907 -13.800 14.633 1.00 36.84 340 PRO A O 1
ATOM 2833 N N . SER A 1 341 ? 13.933 -13.421 13.602 1.00 50.88 341 SER A N 1
ATOM 2834 C CA . SER A 1 341 ? 13.406 -14.750 13.879 1.00 50.88 341 SER A CA 1
ATOM 2835 C C . SER A 1 341 ? 14.393 -15.767 13.308 1.00 50.88 341 SER A C 1
ATOM 2837 O O . SER A 1 341 ? 14.952 -15.554 12.227 1.00 50.88 341 SER A O 1
ATOM 2839 N N . GLU A 1 342 ? 14.627 -16.877 14.012 1.00 44.03 342 GLU A N 1
ATOM 2840 C CA . GLU A 1 342 ? 15.526 -17.942 13.544 1.00 44.03 342 GLU A CA 1
ATOM 2841 C C . GLU A 1 342 ? 15.218 -18.389 12.107 1.00 44.03 342 GLU A C 1
ATOM 2843 O O . GLU A 1 342 ? 16.095 -18.910 11.427 1.00 44.03 342 GLU A O 1
ATOM 2848 N N . LYS A 1 343 ? 13.994 -18.150 11.622 1.00 44.34 343 LYS A N 1
ATOM 2849 C CA . LYS A 1 343 ? 13.555 -18.413 10.254 1.00 44.34 343 LYS A CA 1
ATOM 2850 C C . LYS A 1 343 ? 14.305 -17.575 9.211 1.00 44.34 343 LYS A C 1
ATOM 2852 O O . LYS A 1 343 ? 14.749 -18.136 8.221 1.00 44.34 343 LYS A O 1
ATOM 2857 N N . SER A 1 344 ? 14.546 -16.289 9.468 1.00 45.06 344 SER A N 1
ATOM 2858 C CA . SER A 1 344 ? 15.276 -15.378 8.569 1.00 45.06 344 SER A CA 1
ATOM 2859 C C . SER A 1 344 ? 16.767 -15.726 8.507 1.00 45.06 344 SER A C 1
ATOM 2861 O O . SER A 1 344 ? 17.346 -15.812 7.429 1.00 45.06 344 SER A O 1
ATOM 2863 N N . ARG A 1 345 ? 17.368 -16.050 9.663 1.00 45.06 345 ARG A N 1
ATOM 2864 C CA . ARG A 1 345 ? 18.748 -16.561 9.740 1.00 45.06 345 ARG A CA 1
ATOM 2865 C C . ARG A 1 345 ? 18.891 -17.947 9.120 1.00 45.06 345 ARG A C 1
ATOM 2867 O O . ARG A 1 345 ? 19.926 -18.239 8.532 1.00 45.06 345 ARG A O 1
ATOM 2874 N N . ARG A 1 346 ? 17.873 -18.808 9.231 1.00 46.53 346 ARG A N 1
ATOM 2875 C CA . ARG A 1 346 ? 17.834 -20.104 8.539 1.00 46.53 346 ARG A CA 1
ATOM 2876 C C . ARG A 1 346 ? 17.689 -19.922 7.037 1.00 46.53 346 ARG A C 1
ATOM 2878 O O . ARG A 1 346 ? 18.384 -20.627 6.327 1.00 46.53 346 ARG A O 1
ATOM 2885 N N . GLU A 1 347 ? 16.879 -18.978 6.563 1.00 41.78 347 GLU A N 1
ATOM 2886 C CA . GLU A 1 347 ? 16.703 -18.685 5.136 1.00 41.78 347 GLU A CA 1
ATOM 2887 C C . GLU A 1 347 ? 17.973 -18.097 4.506 1.00 41.78 347 GLU A C 1
ATOM 2889 O O . GLU A 1 347 ? 18.427 -18.603 3.478 1.00 41.78 347 GLU A O 1
ATOM 2894 N N . GLU A 1 348 ? 18.622 -17.128 5.160 1.00 44.53 348 GLU A N 1
ATOM 2895 C CA . GLU A 1 348 ? 19.931 -16.602 4.746 1.00 44.53 348 GLU A CA 1
ATOM 2896 C C . GLU A 1 348 ? 21.023 -17.673 4.833 1.00 44.53 348 GLU A C 1
ATOM 2898 O O . GLU A 1 348 ? 21.770 -17.858 3.878 1.00 44.53 348 GLU A O 1
ATOM 2903 N N . SER A 1 349 ? 21.050 -18.475 5.904 1.00 49.00 349 SER A N 1
ATOM 2904 C CA . SER A 1 349 ? 21.948 -19.629 6.035 1.00 49.00 349 SER A CA 1
ATOM 2905 C C . SER A 1 349 ? 21.699 -20.682 4.956 1.00 49.00 349 SER A C 1
ATOM 2907 O O . SER A 1 349 ? 22.654 -21.272 4.460 1.00 49.00 349 SER A O 1
ATOM 2909 N N . THR A 1 350 ? 20.447 -20.931 4.559 1.00 49.97 350 THR A N 1
ATOM 2910 C CA . THR A 1 350 ? 20.120 -21.851 3.464 1.00 49.97 350 THR A CA 1
ATOM 2911 C C . THR A 1 350 ? 20.458 -21.264 2.110 1.00 49.97 350 THR A C 1
ATOM 2913 O O . THR A 1 350 ? 20.927 -22.017 1.273 1.00 49.97 350 THR A O 1
ATOM 2916 N N . LEU A 1 351 ? 20.302 -19.955 1.893 1.00 43.88 351 LEU A N 1
ATOM 2917 C CA . LEU A 1 351 ? 20.730 -19.261 0.676 1.00 43.88 351 LEU A CA 1
ATOM 2918 C C . LEU A 1 351 ? 22.252 -19.239 0.554 1.00 43.88 351 LEU A C 1
ATOM 2920 O O . LEU A 1 351 ? 22.782 -19.408 -0.537 1.00 43.88 351 LEU A O 1
ATOM 2924 N N . GLU A 1 352 ? 22.963 -19.079 1.662 1.00 51.44 352 GLU A N 1
ATOM 2925 C CA . GLU A 1 352 ? 24.420 -19.072 1.714 1.00 51.44 352 GLU A CA 1
ATOM 2926 C C . GLU A 1 352 ? 24.990 -20.495 1.616 1.00 51.44 352 GLU A C 1
ATOM 2928 O O . GLU A 1 352 ? 25.959 -20.724 0.892 1.00 51.44 352 GLU A O 1
ATOM 2933 N N . LYS A 1 353 ? 24.323 -21.489 2.226 1.00 52.81 353 LYS A N 1
ATOM 2934 C CA . LYS A 1 353 ? 24.584 -22.921 2.007 1.00 52.81 353 LYS A CA 1
ATOM 2935 C C . LYS A 1 353 ? 24.229 -23.355 0.591 1.00 52.81 353 LYS A C 1
ATOM 2937 O O . LYS A 1 353 ? 24.988 -24.144 0.047 1.00 52.81 353 LYS A O 1
ATOM 2942 N N . LEU A 1 354 ? 23.161 -22.839 -0.025 1.00 42.91 354 LEU A N 1
ATOM 2943 C CA . LEU A 1 354 ? 22.796 -23.056 -1.433 1.00 42.91 354 LEU A CA 1
ATOM 2944 C C . LEU A 1 354 ? 23.812 -22.395 -2.356 1.00 42.91 354 LEU A C 1
ATOM 2946 O O . LEU A 1 354 ? 24.268 -23.039 -3.281 1.00 42.91 354 LEU A O 1
ATOM 2950 N N . LYS A 1 355 ? 24.255 -21.163 -2.090 1.00 47.84 355 LYS A N 1
ATOM 2951 C CA . LYS A 1 355 ? 25.338 -20.511 -2.843 1.00 47.84 355 LYS A CA 1
ATOM 2952 C C . LYS A 1 355 ? 26.656 -21.275 -2.711 1.00 47.84 355 LYS A C 1
ATOM 2954 O O . LYS A 1 355 ? 27.349 -21.438 -3.710 1.00 47.84 355 LYS A O 1
ATOM 2959 N N . LYS A 1 356 ? 26.999 -21.789 -1.523 1.00 50.41 356 LYS A N 1
ATOM 2960 C CA . LYS A 1 356 ? 28.185 -22.639 -1.305 1.00 50.41 356 LYS A CA 1
ATOM 2961 C C . LYS A 1 356 ? 28.053 -24.021 -1.940 1.00 50.41 356 LYS A C 1
ATOM 2963 O O . LYS A 1 356 ? 29.006 -24.479 -2.547 1.00 50.41 356 LYS A O 1
ATOM 2968 N N . THR A 1 357 ? 26.896 -24.675 -1.858 1.00 45.12 357 THR A N 1
ATOM 2969 C CA . THR A 1 357 ? 26.679 -25.976 -2.514 1.00 45.12 357 THR A CA 1
ATOM 2970 C C . THR A 1 357 ? 26.560 -25.826 -4.021 1.00 45.12 357 THR A C 1
ATOM 2972 O O . THR A 1 357 ? 27.141 -26.634 -4.720 1.00 45.12 357 THR A O 1
ATOM 2975 N N . LEU A 1 358 ? 25.935 -24.776 -4.552 1.00 38.91 358 LEU A N 1
ATOM 2976 C CA . LEU A 1 358 ? 25.895 -24.477 -5.987 1.00 38.91 358 LEU A CA 1
ATOM 2977 C C . LEU A 1 358 ? 27.269 -24.050 -6.515 1.00 38.91 358 LEU A C 1
ATOM 2979 O O . LEU A 1 358 ? 27.645 -24.483 -7.592 1.00 38.91 358 LEU A O 1
ATOM 2983 N N . SER A 1 359 ? 28.070 -23.281 -5.769 1.00 43.53 359 SER A N 1
ATOM 2984 C CA . SER A 1 359 ? 29.453 -22.969 -6.185 1.00 43.53 359 SER A CA 1
ATOM 2985 C C . SER A 1 359 ? 30.414 -24.154 -6.043 1.00 43.53 359 SER A C 1
ATOM 2987 O O . SER A 1 359 ? 31.339 -24.264 -6.842 1.00 43.53 359 SER A O 1
ATOM 2989 N N . ALA A 1 360 ? 30.179 -25.067 -5.092 1.00 40.28 360 ALA A N 1
ATOM 2990 C CA . ALA A 1 360 ? 30.982 -26.280 -4.906 1.00 40.28 360 ALA A CA 1
ATOM 2991 C C . ALA A 1 360 ? 30.520 -27.479 -5.762 1.00 40.28 360 ALA A C 1
ATOM 2993 O O . ALA A 1 360 ? 31.315 -28.382 -5.998 1.00 40.28 360 ALA A O 1
ATOM 2994 N N . SER A 1 361 ? 29.270 -27.500 -6.248 1.00 35.91 361 SER A N 1
ATOM 2995 C CA . SER A 1 361 ? 28.721 -28.569 -7.110 1.00 35.91 361 SER A CA 1
ATOM 2996 C C . SER A 1 361 ? 28.501 -28.155 -8.569 1.00 35.91 361 SER A C 1
ATOM 2998 O O . SER A 1 361 ? 28.264 -29.018 -9.408 1.00 35.91 361 SER A O 1
ATOM 3000 N N . ALA A 1 362 ? 28.682 -26.878 -8.928 1.00 34.84 362 ALA A N 1
ATOM 3001 C CA . ALA A 1 362 ? 28.707 -26.428 -10.324 1.00 34.84 362 ALA A CA 1
ATOM 3002 C C . ALA A 1 362 ? 30.084 -26.596 -10.998 1.00 34.84 362 ALA A C 1
ATOM 3004 O O . ALA A 1 362 ? 30.432 -25.851 -11.912 1.00 34.84 362 ALA A O 1
ATOM 3005 N N . GLN A 1 363 ? 30.859 -27.606 -10.601 1.00 38.28 363 GLN A N 1
ATOM 3006 C CA . GLN A 1 363 ? 31.779 -28.258 -11.533 1.00 38.28 363 GLN A CA 1
ATOM 3007 C C . GLN A 1 363 ? 31.056 -29.448 -12.159 1.00 38.28 363 GLN A C 1
ATOM 3009 O O . GLN A 1 363 ? 31.455 -30.600 -12.005 1.00 38.28 363 GLN A O 1
ATOM 3014 N N . TYR A 1 364 ? 29.953 -29.174 -12.857 1.00 37.06 364 TYR A N 1
ATOM 3015 C CA . TYR A 1 364 ? 29.392 -30.188 -13.730 1.00 37.06 364 TYR A CA 1
ATOM 3016 C C . TYR A 1 364 ? 30.268 -30.288 -14.969 1.00 37.06 364 TYR A C 1
ATOM 3018 O O . TYR A 1 364 ? 30.472 -29.323 -15.709 1.00 37.06 364 TYR A O 1
ATOM 3026 N N . VAL A 1 365 ? 30.811 -31.488 -15.146 1.00 37.44 365 VAL A N 1
ATOM 3027 C CA . VAL A 1 365 ? 31.493 -31.933 -16.350 1.00 37.44 365 VAL A CA 1
ATOM 3028 C C . VAL A 1 365 ? 30.515 -31.750 -17.505 1.00 37.44 365 VAL A C 1
ATOM 3030 O O . VAL A 1 365 ? 29.558 -32.508 -17.648 1.00 37.44 365 VAL A O 1
ATOM 3033 N N . VAL A 1 366 ? 30.753 -30.710 -18.307 1.00 41.03 366 VAL A N 1
ATOM 3034 C CA . VAL A 1 366 ? 30.193 -30.576 -19.654 1.00 41.03 366 VAL A CA 1
ATOM 3035 C C . VAL A 1 366 ? 30.368 -31.940 -20.329 1.00 41.03 366 VAL A C 1
ATOM 3037 O O . VAL A 1 366 ? 31.509 -32.419 -20.354 1.00 41.03 366 VAL A O 1
ATOM 3040 N N . PRO A 1 367 ? 29.299 -32.611 -20.804 1.00 35.41 367 PRO A N 1
ATOM 3041 C CA . PRO A 1 367 ? 29.438 -33.899 -21.465 1.00 35.41 367 PRO A CA 1
ATOM 3042 C C . PRO A 1 367 ? 30.480 -33.764 -22.572 1.00 35.41 367 PRO A C 1
ATOM 3044 O O . PRO A 1 367 ? 30.300 -33.006 -23.525 1.00 35.41 367 PRO A O 1
ATOM 3047 N N . LYS A 1 368 ? 31.619 -34.444 -22.413 1.00 40.16 368 LYS A N 1
ATOM 3048 C CA . LYS A 1 368 ? 32.651 -34.458 -23.444 1.00 40.16 368 LYS A CA 1
ATOM 3049 C C . LYS A 1 368 ? 32.033 -35.048 -24.707 1.00 40.16 368 LYS A C 1
ATOM 3051 O O . LYS A 1 368 ? 31.668 -36.215 -24.720 1.00 40.16 368 LYS A O 1
ATOM 3056 N N . VAL A 1 369 ? 31.989 -34.209 -25.738 1.00 46.12 369 VAL A N 1
ATOM 3057 C CA . VAL A 1 369 ? 31.870 -34.548 -27.159 1.00 46.12 369 VAL A CA 1
ATOM 3058 C C . VAL A 1 369 ? 30.672 -35.445 -27.488 1.00 46.12 369 VAL A C 1
ATOM 3060 O O . VAL A 1 369 ? 30.762 -36.665 -27.558 1.00 46.12 369 VAL A O 1
ATOM 3063 N N . GLY A 1 370 ? 29.563 -34.783 -27.802 1.00 50.34 370 GLY A N 1
ATOM 3064 C CA . GLY A 1 370 ? 28.498 -35.306 -28.648 1.00 50.34 370 GLY A CA 1
ATOM 3065 C C . GLY A 1 370 ? 27.926 -34.171 -29.501 1.00 50.34 370 GLY A C 1
ATOM 3066 O O . GLY A 1 370 ? 27.937 -33.010 -29.089 1.00 50.34 370 GLY A O 1
ATOM 3067 N N . GLU A 1 371 ? 27.396 -34.504 -30.677 1.00 55.88 371 GLU A N 1
ATOM 3068 C CA . GLU A 1 371 ? 26.725 -33.588 -31.616 1.00 55.88 371 GLU A CA 1
ATOM 3069 C C . GLU A 1 371 ? 25.681 -32.614 -31.006 1.00 55.88 371 GLU A C 1
ATOM 3071 O O . GLU A 1 371 ? 25.565 -31.504 -31.526 1.00 55.88 371 GLU A O 1
ATOM 3076 N N . PRO A 1 372 ? 24.951 -32.909 -29.904 1.00 60.06 372 PRO A N 1
ATOM 3077 C CA . PRO A 1 372 ? 23.903 -32.011 -29.411 1.00 60.06 372 PRO A CA 1
ATOM 3078 C C . PRO A 1 372 ? 24.401 -30.637 -28.941 1.00 60.06 372 PRO A C 1
ATOM 3080 O O . PRO A 1 372 ? 23.741 -29.632 -29.191 1.00 60.06 372 PRO A O 1
ATOM 3083 N N . GLU A 1 373 ? 25.559 -30.550 -28.277 1.00 62.97 373 GLU A N 1
ATOM 3084 C CA . GLU A 1 373 ? 26.026 -29.279 -27.698 1.00 62.97 373 GLU A CA 1
ATOM 3085 C C . GLU A 1 373 ? 26.557 -28.320 -28.773 1.00 62.97 373 GLU A C 1
ATOM 3087 O O . GLU A 1 373 ? 26.305 -27.114 -28.722 1.00 62.97 373 GLU A O 1
ATOM 3092 N N . SER A 1 374 ? 27.267 -28.844 -29.778 1.00 71.50 374 SER A N 1
ATOM 3093 C CA . SER A 1 374 ? 27.752 -28.038 -30.904 1.00 71.50 374 SER A CA 1
ATOM 3094 C C . SER A 1 374 ? 26.587 -27.508 -31.741 1.00 71.50 374 SER A C 1
ATOM 3096 O O . SER A 1 374 ? 26.596 -26.336 -32.124 1.00 71.50 374 SER A O 1
ATOM 3098 N N . ILE A 1 375 ? 25.549 -28.330 -31.936 1.00 73.38 375 ILE A N 1
ATOM 3099 C CA . ILE A 1 375 ? 24.301 -27.937 -32.592 1.00 73.38 375 ILE A CA 1
ATOM 3100 C C . ILE A 1 375 ? 23.605 -26.838 -31.785 1.00 73.38 375 ILE A C 1
ATOM 3102 O O . ILE A 1 375 ? 23.245 -25.814 -32.353 1.00 73.38 375 ILE A O 1
ATOM 3106 N N . MET A 1 376 ? 23.478 -26.979 -30.465 1.00 73.56 376 MET A N 1
ATOM 3107 C CA . MET A 1 376 ? 22.805 -25.979 -29.624 1.00 73.56 376 MET A CA 1
ATOM 3108 C C . MET A 1 376 ? 23.564 -24.656 -29.571 1.00 73.56 376 MET A C 1
ATOM 3110 O O . MET A 1 376 ? 22.961 -23.595 -29.703 1.00 73.56 376 MET A O 1
ATOM 3114 N N . LYS A 1 377 ? 24.897 -24.690 -29.462 1.00 81.44 377 LYS A N 1
ATOM 3115 C CA . LYS A 1 377 ? 25.725 -23.479 -29.562 1.00 81.44 377 LYS A CA 1
ATOM 3116 C C . LYS A 1 377 ? 25.571 -22.801 -30.921 1.00 81.44 377 LYS A C 1
ATOM 3118 O O . LYS A 1 377 ? 25.584 -21.573 -30.977 1.00 81.44 377 LYS A O 1
ATOM 3123 N N . ARG A 1 378 ? 25.421 -23.574 -32.003 1.00 81.62 378 ARG A N 1
ATOM 3124 C CA . ARG A 1 378 ? 25.134 -23.039 -33.339 1.00 81.62 378 ARG A CA 1
ATOM 3125 C C . ARG A 1 378 ? 23.747 -22.395 -33.390 1.00 81.62 378 ARG A C 1
ATOM 3127 O O . ARG A 1 378 ? 23.666 -21.253 -33.814 1.00 81.62 378 ARG A O 1
ATOM 3134 N N . VAL A 1 379 ? 22.719 -23.050 -32.849 1.00 81.00 379 VAL A N 1
ATOM 3135 C CA . VAL A 1 379 ? 21.349 -22.511 -32.759 1.00 81.00 379 VAL A CA 1
ATOM 3136 C C . VAL A 1 379 ? 21.308 -21.201 -31.966 1.00 81.00 379 VAL A C 1
ATOM 3138 O O . VAL A 1 379 ? 20.669 -20.250 -32.402 1.00 81.00 379 VAL A O 1
ATOM 3141 N N . VAL A 1 380 ? 22.020 -21.096 -30.835 1.00 81.06 380 VAL A N 1
ATOM 3142 C CA . VAL A 1 380 ? 22.104 -19.825 -30.088 1.00 81.06 380 VAL A CA 1
ATOM 3143 C C . VAL A 1 380 ? 22.762 -18.738 -30.938 1.00 81.06 380 VAL A C 1
ATOM 3145 O O . VAL A 1 380 ? 22.265 -17.618 -30.979 1.00 81.06 380 VAL A O 1
ATOM 3148 N N . LYS A 1 381 ? 23.862 -19.051 -31.633 1.00 85.12 381 LYS A N 1
ATOM 3149 C CA . LYS A 1 381 ? 24.539 -18.086 -32.514 1.00 85.12 381 LYS A CA 1
ATOM 3150 C C . LYS A 1 381 ? 23.641 -17.637 -33.666 1.00 85.12 381 LYS A C 1
ATOM 3152 O O . LYS A 1 381 ? 23.573 -16.443 -33.925 1.00 85.12 381 LYS A O 1
ATOM 3157 N N . GLU A 1 382 ? 22.949 -18.570 -34.314 1.00 86.31 382 GLU A N 1
ATOM 3158 C CA . GLU A 1 382 ? 21.983 -18.292 -35.381 1.00 86.31 382 GLU A CA 1
ATOM 3159 C C . GLU A 1 382 ? 20.862 -17.386 -34.869 1.00 86.31 382 GLU A C 1
ATOM 3161 O O . GLU A 1 382 ? 20.615 -16.351 -35.467 1.00 86.31 382 GLU A O 1
ATOM 3166 N N . GLN A 1 383 ? 20.281 -17.665 -33.702 1.00 84.25 383 GLN A N 1
ATOM 3167 C CA . GLN A 1 383 ? 19.207 -16.832 -33.148 1.00 84.25 383 GLN A CA 1
ATOM 3168 C C . GLN A 1 383 ? 19.678 -15.444 -32.698 1.00 84.25 383 GLN A C 1
ATOM 3170 O O . GLN A 1 383 ? 18.928 -14.480 -32.816 1.00 84.25 383 GLN A O 1
ATOM 3175 N N . VAL A 1 384 ? 20.917 -15.307 -32.208 1.00 82.50 384 VAL A N 1
ATOM 3176 C CA . VAL A 1 384 ? 21.510 -13.980 -31.956 1.00 82.50 384 VAL A CA 1
ATOM 3177 C C . VAL A 1 384 ? 21.678 -13.211 -33.267 1.00 82.50 384 VAL A C 1
ATOM 3179 O O . VAL A 1 384 ? 21.473 -12.000 -33.282 1.00 82.50 384 VAL A O 1
ATOM 3182 N N . ILE A 1 385 ? 22.051 -13.891 -34.356 1.00 86.69 385 ILE A N 1
ATOM 3183 C CA . ILE A 1 385 ? 22.162 -13.283 -35.688 1.00 86.69 385 ILE A CA 1
ATOM 3184 C C . ILE A 1 385 ? 20.778 -12.902 -36.218 1.00 86.69 385 ILE A C 1
ATOM 3186 O O . ILE A 1 385 ? 20.616 -11.771 -36.647 1.00 86.69 385 ILE A O 1
ATOM 3190 N N . GLU A 1 386 ? 19.777 -13.775 -36.117 1.00 86.94 386 GLU A N 1
ATOM 3191 C CA . GLU A 1 386 ? 18.401 -13.495 -36.547 1.00 86.94 386 GLU A CA 1
ATOM 3192 C C . GLU A 1 386 ? 17.792 -12.316 -35.785 1.00 86.94 386 GLU A C 1
ATOM 3194 O O . GLU A 1 386 ? 17.198 -11.434 -36.398 1.00 86.94 386 GLU A O 1
ATOM 3199 N N . LEU A 1 387 ? 17.967 -12.265 -34.459 1.00 83.62 387 LEU A N 1
ATOM 3200 C CA . LEU A 1 387 ? 17.526 -11.129 -33.650 1.00 83.62 387 LEU A CA 1
ATOM 3201 C C . LEU A 1 387 ? 18.265 -9.852 -34.066 1.00 83.62 387 LEU A C 1
ATOM 3203 O O . LEU A 1 387 ? 17.653 -8.798 -34.213 1.00 83.62 387 LEU A O 1
ATOM 3207 N N . TYR A 1 388 ? 19.579 -9.942 -34.276 1.00 85.44 388 TYR A N 1
ATOM 3208 C CA . TYR A 1 388 ? 20.383 -8.817 -34.742 1.00 85.44 388 TYR A CA 1
ATOM 3209 C C . TYR A 1 388 ? 19.924 -8.313 -36.117 1.00 85.44 388 TYR A C 1
ATOM 3211 O O . TYR A 1 388 ? 19.791 -7.106 -36.301 1.00 85.44 388 TYR A O 1
ATOM 3219 N N . ASP A 1 389 ? 19.668 -9.211 -37.065 1.00 85.94 389 ASP A N 1
ATOM 3220 C CA . ASP A 1 389 ? 19.240 -8.867 -38.418 1.00 85.94 389 ASP A CA 1
ATOM 3221 C C . ASP A 1 389 ? 17.809 -8.320 -38.425 1.00 85.94 389 ASP A C 1
ATOM 3223 O O . ASP A 1 389 ? 17.565 -7.317 -39.085 1.00 85.94 389 ASP A O 1
ATOM 3227 N N . ALA A 1 390 ? 16.901 -8.866 -37.611 1.00 84.81 390 ALA A N 1
ATOM 3228 C CA . ALA A 1 390 ? 15.558 -8.313 -37.438 1.00 84.81 390 ALA A CA 1
ATOM 3229 C C . ALA A 1 390 ? 15.598 -6.879 -36.895 1.00 84.81 390 ALA A C 1
ATOM 3231 O O . ALA A 1 390 ? 14.922 -5.992 -37.412 1.00 84.81 390 ALA A O 1
ATOM 3232 N N . ILE A 1 391 ? 16.441 -6.618 -35.892 1.00 82.25 391 ILE A N 1
ATOM 3233 C CA . ILE A 1 391 ? 16.610 -5.259 -35.371 1.00 82.25 391 ILE A CA 1
ATOM 3234 C C . ILE A 1 391 ? 17.249 -4.345 -36.424 1.00 82.25 391 ILE A C 1
ATOM 3236 O O . ILE A 1 391 ? 16.874 -3.180 -36.560 1.00 82.25 391 ILE A O 1
ATOM 3240 N N . LYS A 1 392 ? 18.205 -4.866 -37.195 1.00 82.81 392 LYS A N 1
ATOM 3241 C CA . LYS A 1 392 ? 18.848 -4.131 -38.283 1.00 82.81 392 LYS A CA 1
ATOM 3242 C C . LYS A 1 392 ? 17.853 -3.757 -39.387 1.00 82.81 392 LYS A C 1
ATOM 3244 O O . LYS A 1 392 ? 17.931 -2.649 -39.907 1.00 82.81 392 LYS A O 1
ATOM 3249 N N . GLU A 1 393 ? 16.937 -4.655 -39.736 1.00 83.81 393 GLU A N 1
ATOM 3250 C CA . GLU A 1 393 ? 15.854 -4.400 -40.689 1.00 83.81 393 GLU A CA 1
ATOM 3251 C C . GLU A 1 393 ? 14.900 -3.324 -40.166 1.00 83.81 393 GLU A C 1
ATOM 3253 O O . GLU A 1 393 ? 14.625 -2.365 -40.887 1.00 83.81 393 GLU A O 1
ATOM 3258 N N . SER A 1 394 ? 14.491 -3.409 -38.894 1.00 78.69 394 SER A N 1
ATOM 3259 C CA . SER A 1 394 ? 13.699 -2.367 -38.223 1.00 78.69 394 SER A CA 1
ATOM 3260 C C . SER A 1 394 ? 14.406 -1.009 -38.178 1.00 78.69 394 SER A C 1
ATOM 3262 O O . SER A 1 394 ? 13.763 0.034 -38.275 1.00 78.69 394 SER A O 1
ATOM 3264 N N . ALA A 1 395 ? 15.737 -0.995 -38.075 1.00 74.56 395 ALA A N 1
ATOM 3265 C CA . ALA A 1 395 ? 16.532 0.231 -38.115 1.00 74.56 395 ALA A CA 1
ATOM 3266 C C . ALA A 1 395 ? 16.666 0.839 -39.532 1.00 74.56 395 ALA A C 1
ATOM 3268 O O . ALA A 1 395 ? 17.087 1.988 -39.665 1.00 74.56 395 ALA A O 1
ATOM 3269 N N . GLY A 1 396 ? 16.306 0.119 -40.602 1.00 73.12 396 GLY A N 1
ATOM 3270 C CA . GLY A 1 396 ? 16.317 0.630 -41.979 1.00 73.12 396 GLY A CA 1
ATOM 3271 C C . GLY A 1 396 ? 17.696 1.095 -42.491 1.00 73.12 396 GLY A C 1
ATOM 3272 O O . GLY A 1 396 ? 18.737 0.538 -42.150 1.00 73.12 396 GLY A O 1
ATOM 3273 N N . ALA A 1 397 ? 17.711 2.135 -43.342 1.00 54.06 397 ALA A N 1
ATOM 3274 C CA . ALA A 1 397 ? 18.910 2.719 -43.972 1.00 54.06 397 ALA A CA 1
ATOM 3275 C C . ALA A 1 397 ? 19.688 3.707 -43.070 1.00 54.06 397 ALA A C 1
ATOM 3277 O O . ALA A 1 397 ? 20.374 4.607 -43.563 1.00 54.06 397 ALA A O 1
ATOM 3278 N N . LEU A 1 398 ? 19.565 3.581 -41.747 1.00 56.56 398 LEU A N 1
ATOM 3279 C CA . LEU A 1 398 ? 20.304 4.416 -40.803 1.00 56.56 398 LEU A CA 1
ATOM 3280 C C . LEU A 1 398 ? 21.809 4.120 -40.856 1.00 56.56 398 LEU A C 1
ATOM 3282 O O . LEU A 1 398 ? 22.244 3.047 -41.283 1.00 56.56 398 LEU A O 1
ATOM 3286 N N . LYS A 1 399 ? 22.625 5.086 -40.408 1.00 56.47 399 LYS A N 1
ATOM 3287 C CA . LYS A 1 399 ? 24.084 4.939 -40.285 1.00 56.47 399 LYS A CA 1
ATOM 3288 C C . LYS A 1 399 ? 24.420 3.939 -39.176 1.00 56.47 399 LYS A C 1
ATOM 3290 O O . LYS A 1 399 ? 24.836 4.314 -38.088 1.00 56.47 399 LYS A O 1
ATOM 3295 N N . LEU A 1 400 ? 24.246 2.656 -39.465 1.00 53.47 400 LEU A N 1
ATOM 3296 C CA . LEU A 1 400 ? 24.662 1.559 -38.607 1.00 53.47 400 LEU A CA 1
ATOM 3297 C C . LEU A 1 400 ? 26.190 1.508 -38.597 1.00 53.47 400 LEU A C 1
ATOM 3299 O O . LEU A 1 400 ? 26.811 0.982 -39.525 1.00 53.47 400 LEU A O 1
ATOM 3303 N N . GLN A 1 401 ? 26.812 2.041 -37.549 1.00 54.53 401 GLN A N 1
ATOM 3304 C CA . GLN A 1 401 ? 28.225 1.778 -37.313 1.00 54.53 401 GLN A CA 1
ATOM 3305 C C . GLN A 1 401 ? 28.364 0.370 -36.733 1.00 54.53 401 GLN A C 1
ATOM 3307 O O . GLN A 1 401 ? 27.956 0.074 -35.610 1.00 54.53 401 GLN A O 1
ATOM 3312 N N . ARG A 1 402 ? 28.935 -0.543 -37.527 1.00 50.50 402 ARG A N 1
ATOM 3313 C CA . ARG A 1 402 ? 29.381 -1.835 -37.004 1.00 50.50 402 ARG A CA 1
ATOM 3314 C C . ARG A 1 402 ? 30.591 -1.589 -36.113 1.00 50.50 402 ARG A C 1
ATOM 3316 O O . ARG A 1 402 ? 31.690 -1.377 -36.616 1.00 50.50 402 ARG A O 1
ATOM 3323 N N . MET A 1 403 ? 30.391 -1.673 -34.804 1.00 47.97 403 MET A N 1
ATOM 3324 C CA . MET A 1 403 ? 31.508 -1.762 -33.875 1.00 47.97 403 MET A CA 1
ATOM 3325 C C . MET A 1 403 ? 32.243 -3.093 -34.102 1.00 47.97 403 MET A C 1
ATOM 3327 O O . MET A 1 403 ? 31.584 -4.136 -34.216 1.00 47.97 403 MET A O 1
ATOM 3331 N N . PRO A 1 404 ? 33.583 -3.095 -34.195 1.00 46.03 404 PRO A N 1
ATOM 3332 C CA . PRO A 1 404 ? 34.338 -4.335 -34.260 1.00 46.03 404 PRO A CA 1
ATOM 3333 C C . PRO A 1 404 ? 34.034 -5.155 -33.003 1.00 46.03 404 PRO A C 1
ATOM 3335 O O . PRO A 1 404 ? 34.153 -4.676 -31.879 1.00 46.03 404 PRO A O 1
ATOM 3338 N N . THR A 1 405 ? 33.594 -6.398 -33.190 1.00 45.22 405 THR A N 1
ATOM 3339 C CA . THR A 1 405 ? 33.485 -7.359 -32.089 1.00 45.22 405 THR A CA 1
ATOM 3340 C C . THR A 1 405 ? 34.873 -7.559 -31.491 1.00 45.22 405 THR A C 1
ATOM 3342 O O . THR A 1 405 ? 35.761 -8.062 -32.179 1.00 45.22 405 THR A O 1
ATOM 3345 N N . GLU A 1 406 ? 35.061 -7.159 -30.233 1.00 40.72 406 GLU A N 1
ATOM 3346 C CA . GLU A 1 406 ? 36.283 -7.429 -29.475 1.00 40.72 406 GLU A CA 1
ATOM 3347 C C . GLU A 1 406 ? 36.506 -8.949 -29.370 1.00 40.72 406 GLU A C 1
ATOM 3349 O O . GLU A 1 406 ? 35.752 -9.655 -28.699 1.00 40.72 406 GLU A O 1
ATOM 3354 N N . GLY A 1 407 ? 37.556 -9.436 -30.038 1.00 39.31 407 GLY A N 1
ATOM 3355 C CA . GLY A 1 407 ? 38.179 -10.739 -29.791 1.00 39.31 407 GLY A CA 1
ATOM 3356 C C . GLY A 1 407 ? 37.795 -11.877 -30.744 1.00 39.31 407 GLY A C 1
ATOM 3357 O O . GLY A 1 407 ? 36.717 -12.464 -30.637 1.00 39.31 407 GLY A O 1
ATOM 3358 N N . ARG A 1 408 ? 38.749 -12.248 -31.608 1.00 32.06 408 ARG A N 1
ATOM 3359 C CA . ARG A 1 408 ? 39.091 -13.662 -31.828 1.00 32.06 408 ARG A CA 1
ATOM 3360 C C . ARG A 1 408 ? 39.934 -14.145 -30.657 1.00 32.06 408 ARG A C 1
ATOM 3362 O O . ARG A 1 408 ? 40.740 -13.320 -30.173 1.00 32.06 408 ARG A O 1
#

pLDDT: mean 74.81, std 16.94, range [32.06, 95.88]

Sequence (408 aa):
MAKPLMTKKFEITSELGFPTNVYFDMLGWLDKNKYDFKKTNDWLYINPKTAQHAEVAQRRQAIEQRLAQVMINIGDLRRDVELLKHDLRKFESALEHHKKNDLDVLKSDYIDFIDQQTPNSMLKLAQAGRFPSIVVDFFRIKSERDIEDLKISKSEKSLLKIKWKLFQQWRSTFAQGVEDRVRVLREEINSRQASLDNYKDSIRPYLEAIHKIRTSEEHPTDVFSDPTLIEGFLTSVAGVDLAAWRGAKLPGKQMYPDRREYHEGREVEKFDYYVYFDIKIKRRQVIIKGKEIEDMLVTIEGHLKSWQEIEAKKKEIKAMEDAILRSLEEFRGTRELAQPSEKSRREESTLEKLKKTLSASAQYVVPKVGEPESIMKRVVKEQVIELYDAIKESAGALKLQRMPTEGR